Protein 1I24 (pdb70)

Nearest PDB structures (foldseek):
  1i24-assembly1_A  TM=1.003E+00  e=7.626E-86  Arabidopsis thaliana
  1i2b-assembly1_A  TM=1.002E+00  e=7.965E-85  Arabidopsis thaliana
  1qrr-assembly1_A-2  TM=1.002E+00  e=1.783E-83  Arabidopsis thaliana
  1sb8-assembly1_A  TM=8.019E-01  e=9.483E-19  Pseudomonas aeruginosa
  8du1-assembly2_B  TM=7.495E-01  e=3.710E-19  Elizabethkingia anophelis NUHP1

Structure (mmCIF, N/CA/C/O backbone):
data_1I24
#
_entry.id   1I24
#
_cell.length_a   160.243
_cell.length_b   160.243
_cell.length_c   99.273
_cell.angle_alpha   90.00
_cell.angle_beta   90.00
_cell.angle_gamma   90.00
#
_symmetry.space_group_name_H-M   'I 41 2 2'
#
loop_
_entity.id
_entity.type
_entity.pdbx_description
1 polymer 'SULFOLIPID BIOSYNTHESIS PROTEIN SQD1'
2 non-polymer 'SULFATE ION'
3 non-polymer NICOTINAMIDE-ADENINE-DINUCLEOTIDE
4 non-polymer "URIDINE-5'-DIPHOSPHATE-GLUCOSE"
5 water water
#
loop_
_atom_site.group_PDB
_atom_site.id
_atom_site.type_symbol
_atom_site.label_atom_id
_atom_site.label_alt_id
_atom_site.label_comp_id
_atom_site.label_asym_id
_atom_site.label_entity_id
_atom_site.label_seq_id
_atom_site.pdbx_PDB_ins_code
_atom_site.Cartn_x
_atom_site.Cartn_y
_atom_site.Cartn_z
_atom_site.occupancy
_atom_site.B_iso_or_equiv
_atom_site.auth_seq_id
_atom_site.auth_comp_id
_atom_site.auth_asym_id
_atom_site.auth_atom_id
_atom_site.pdbx_PDB_model_num
ATOM 1 C CA . GLY A 1 11 ? 45.332 73.822 33.689 1.00 22.59 1 GLY A CA 1
ATOM 2 C C . GLY A 1 11 ? 46.815 73.498 33.627 1.00 20.45 1 GLY A C 1
ATOM 3 O O . GLY A 1 11 ? 47.370 72.954 34.588 1.00 22.58 1 GLY A O 1
ATOM 4 N N . SER A 1 12 ? 47.444 73.813 32.498 1.00 18.76 2 SER A N 1
ATOM 5 C CA . SER A 1 12 ? 48.886 73.590 32.314 1.00 15.38 2 SER A CA 1
ATOM 6 C C . SER A 1 12 ? 49.613 74.378 33.421 1.00 12.99 2 SER A C 1
ATOM 7 O O . SER A 1 12 ? 49.259 75.518 33.710 1.00 12.68 2 SER A O 1
ATOM 10 N N . ARG A 1 13 ? 50.652 73.784 33.994 1.00 11.08 3 ARG A N 1
ATOM 11 C CA . ARG A 1 13 ? 51.348 74.390 35.138 1.00 9.70 3 ARG A CA 1
ATOM 12 C C . ARG A 1 13 ? 52.658 75.033 34.723 1.00 9.17 3 ARG A C 1
ATOM 13 O O . ARG A 1 13 ? 53.516 74.385 34.128 1.00 10.18 3 ARG A O 1
ATOM 21 N N . VAL A 1 14 ? 52.813 76.302 35.070 1.00 8.40 4 VAL A N 1
ATOM 22 C CA . VAL A 1 14 ? 54.008 77.060 34.704 1.00 8.42 4 VAL A CA 1
ATOM 23 C C . VAL A 1 14 ? 54.681 77.688 35.915 1.00 8.67 4 VAL A C 1
ATOM 24 O O . VAL A 1 14 ? 54.056 78.412 36.709 1.00 8.66 4 VAL A O 1
ATOM 28 N N . MET A 1 15 ? 55.974 77.389 36.048 1.00 7.25 5 MET A N 1
ATOM 29 C CA . MET A 1 15 ? 56.816 78.003 37.100 1.00 7.62 5 MET A CA 1
ATOM 30 C C . MET A 1 15 ? 57.546 79.190 36.467 1.00 7.58 5 MET A C 1
ATOM 31 O O . MET A 1 15 ? 58.278 79.008 35.503 1.00 8.44 5 MET A O 1
ATOM 36 N N . VAL A 1 16 ? 57.294 80.394 36.983 1.00 6.79 6 VAL A N 1
ATOM 37 C CA . VAL A 1 16 ? 57.931 81.605 36.480 1.00 6.92 6 VAL A CA 1
ATOM 38 C C . VAL A 1 16 ? 59.049 82.016 37.443 1.00 5.94 6 VAL A C 1
ATOM 39 O O . VAL A 1 16 ? 58.829 82.616 38.508 1.00 6.74 6 VAL A O 1
ATOM 43 N N . ILE A 1 17 ? 60.278 81.634 37.083 1.00 6.03 7 ILE A N 1
ATOM 44 C CA . ILE A 1 17 ? 61.443 82.020 37.915 1.00 6.15 7 ILE A CA 1
ATOM 45 C C . ILE A 1 17 ? 61.745 83.483 37.560 1.00 5.97 7 ILE A C 1
ATOM 46 O O . ILE A 1 17 ? 61.801 83.829 36.385 1.00 6.46 7 ILE A O 1
ATOM 51 N N . GLY A 1 18 ? 61.931 84.318 38.588 1.00 6.23 8 GLY A N 1
ATOM 52 C CA . GLY A 1 18 ? 62.139 85.742 38.375 1.00 6.39 8 GLY A CA 1
ATOM 53 C C . GLY A 1 18 ? 60.820 86.517 38.192 1.00 6.49 8 GLY A C 1
ATOM 54 O O . GLY A 1 18 ? 60.819 87.643 37.700 1.00 6.72 8 GLY A O 1
ATOM 55 N N . GLY A 1 19 ? 59.702 85.896 38.623 1.00 6.74 9 GLY A N 1
ATOM 56 C CA . GLY A 1 19 ? 58.364 86.485 38.473 1.00 7.77 9 GLY A CA 1
ATOM 57 C C . GLY A 1 19 ? 58.065 87.761 39.220 1.00 7.22 9 GLY A C 1
ATOM 58 O O . GLY A 1 19 ? 56.953 88.289 39.033 1.00 8.29 9 GLY A O 1
ATOM 59 N N . ASP A 1 20 ? 58.945 88.279 40.075 1.00 7.01 10 ASP A N 1
ATOM 60 C CA . ASP A 1 20 ? 58.701 89.582 40.691 1.00 7.65 10 ASP A CA 1
ATOM 61 C C . ASP A 1 20 ? 59.322 90.701 39.838 1.00 7.90 10 ASP A C 1
ATOM 62 O O . ASP A 1 20 ? 59.083 91.898 40.089 1.00 8.09 10 ASP A O 1
ATOM 67 N N . GLY A 1 21 ? 60.093 90.335 38.809 1.00 6.90 11 GLY A N 1
ATOM 68 C CA . GLY A 1 21 ? 60.778 91.322 37.987 1.00 7.75 11 GLY A CA 1
ATOM 69 C C . GLY A 1 21 ? 59.952 91.973 36.890 1.00 7.17 11 GLY A C 1
ATOM 70 O O . GLY A 1 21 ? 58.724 91.708 36.764 1.00 7.03 11 GLY A O 1
ATOM 71 N N . TYR A 1 22 ? 60.573 92.830 36.103 1.00 6.67 12 TYR A N 1
ATOM 72 C CA . TYR A 1 22 ? 59.883 93.588 35.048 1.00 8.10 12 TYR A CA 1
ATOM 73 C C . TYR A 1 22 ? 59.199 92.684 34.027 1.00 7.60 12 TYR A C 1
ATOM 74 O O . TYR A 1 22 ? 57.967 92.771 33.827 1.00 8.10 12 TYR A O 1
ATOM 83 N N . CYS A 1 23 ? 59.938 91.826 33.345 1.00 7.14 13 CYS A N 1
ATOM 84 C CA . CYS A 1 23 ? 59.297 90.937 32.380 1.00 9.09 13 CYS A CA 1
ATOM 85 C C . CYS A 1 23 ? 58.514 89.810 33.059 1.00 8.15 13 CYS A C 1
ATOM 86 O O . CYS A 1 23 ? 57.414 89.419 32.588 1.00 8.09 13 CYS A O 1
ATOM 89 N N . GLY A 1 24 ? 59.017 89.302 34.178 1.00 7.20 14 GLY A N 1
ATOM 90 C CA . GLY A 1 24 ? 58.415 88.172 34.838 1.00 7.23 14 GLY A CA 1
ATOM 91 C C . GLY A 1 24 ? 57.073 88.435 35.483 1.00 7.33 14 GLY A C 1
ATOM 92 O O . GLY A 1 24 ? 56.193 87.558 35.425 1.00 7.25 14 GLY A O 1
ATOM 93 N N . TRP A 1 25 ? 56.921 89.597 36.112 1.00 7.28 15 TRP A N 1
ATOM 94 C CA . TRP A 1 25 ? 55.641 89.903 36.754 1.00 7.76 15 TRP A CA 1
ATOM 95 C C . TRP A 1 25 ? 54.546 90.064 35.683 1.00 7.96 15 TRP A C 1
ATOM 96 O O . TRP A 1 25 ? 53.444 89.504 35.805 1.00 7.58 15 TRP A O 1
ATOM 107 N N . ALA A 1 26 ? 54.827 90.790 34.626 1.00 7.15 16 ALA A N 1
ATOM 108 C CA . ALA A 1 26 ? 53.846 90.951 33.545 1.00 8.02 16 ALA A CA 1
ATOM 109 C C . ALA A 1 26 ? 53.502 89.574 32.969 1.00 8.15 16 ALA A C 1
ATOM 110 O O . ALA A 1 26 ? 52.316 89.267 32.685 1.00 8.23 16 ALA A O 1
ATOM 112 N N . THR A 1 27 ? 54.511 88.720 32.781 1.00 7.81 17 THR A N 1
ATOM 113 C CA . THR A 1 27 ? 54.276 87.400 32.224 1.00 8.15 17 THR A CA 1
ATOM 114 C C . THR A 1 27 ? 53.471 86.520 33.162 1.00 7.63 17 THR A C 1
ATOM 115 O O . THR A 1 27 ? 52.545 85.799 32.712 1.00 8.09 17 THR A O 1
ATOM 119 N N . ALA A 1 28 ? 53.757 86.538 34.455 1.00 6.96 18 ALA A N 1
ATOM 120 C CA . ALA A 1 28 ? 53.033 85.699 35.401 1.00 7.96 18 ALA A CA 1
ATOM 121 C C . ALA A 1 28 ? 51.540 86.050 35.389 1.00 7.51 18 ALA A C 1
ATOM 122 O O . ALA A 1 28 ? 50.691 85.154 35.370 1.00 8.22 18 ALA A O 1
ATOM 124 N N . LEU A 1 29 ? 51.227 87.341 35.420 1.00 7.35 19 LEU A N 1
ATOM 125 C CA . LEU A 1 29 ? 49.811 87.723 35.420 1.00 7.81 19 LEU A CA 1
ATOM 126 C C . LEU A 1 29 ? 49.151 87.326 34.116 1.00 8.30 19 LEU A C 1
ATOM 127 O O . LEU A 1 29 ? 47.982 86.871 34.120 1.00 9.41 19 LEU A O 1
ATOM 132 N N . HIS A 1 30 ? 49.824 87.511 32.995 1.00 8.02 20 HIS A N 1
ATOM 133 C CA . HIS A 1 30 ? 49.233 87.160 31.712 1.00 8.86 20 HIS A CA 1
ATOM 134 C C . HIS A 1 30 ? 48.937 85.666 31.627 1.00 9.57 20 HIS A C 1
ATOM 135 O O . HIS A 1 30 ? 47.852 85.238 31.167 1.00 9.03 20 HIS A O 1
ATOM 142 N N . LEU A 1 31 ? 49.887 84.831 32.041 1.00 8.59 21 LEU A N 1
ATOM 143 C CA . LEU A 1 31 ? 49.665 83.400 32.005 1.00 7.95 21 LEU A CA 1
ATOM 144 C C . LEU A 1 31 ? 48.535 83.009 32.945 1.00 8.16 21 LEU A C 1
ATOM 145 O O . LEU A 1 31 ? 47.722 82.117 32.598 1.00 8.75 21 LEU A O 1
ATOM 150 N N . SER A 1 32 ? 48.465 83.611 34.126 1.00 7.62 22 SER A N 1
ATOM 151 C CA . SER A 1 32 ? 47.377 83.286 35.039 1.00 9.13 22 SER A CA 1
ATOM 152 C C . SER A 1 32 ? 46.028 83.672 34.403 1.00 9.19 22 SER A C 1
ATOM 153 O O . SER A 1 32 ? 45.062 82.892 34.449 1.00 9.81 22 SER A O 1
ATOM 156 N N . LYS A 1 33 ? 45.963 84.839 33.793 1.00 8.57 23 LYS A N 1
ATOM 157 C CA . LYS A 1 33 ? 44.731 85.266 33.129 1.00 9.71 23 LYS A CA 1
ATOM 158 C C . LYS A 1 33 ? 44.368 84.258 32.035 1.00 10.76 23 LYS A C 1
ATOM 159 O O . LYS A 1 33 ? 43.165 83.945 31.846 1.00 10.79 23 LYS A O 1
ATOM 165 N N . LYS A 1 34 ? 45.367 83.728 31.321 1.00 10.20 24 LYS A N 1
ATOM 166 C CA . LYS A 1 34 ? 45.141 82.752 30.254 1.00 11.10 24 LYS A CA 1
ATOM 167 C C . LYS A 1 34 ? 44.882 81.329 30.747 1.00 10.71 24 LYS A C 1
ATOM 168 O O . LYS A 1 34 ? 44.898 80.372 29.959 1.00 12.31 24 LYS A O 1
ATOM 174 N N . ASN A 1 35 ? 44.644 81.193 32.040 1.00 10.27 25 ASN A N 1
ATOM 175 C CA . ASN A 1 35 ? 44.258 79.939 32.662 1.00 9.97 25 ASN A CA 1
ATOM 176 C C . ASN A 1 35 ? 45.286 78.862 32.891 1.00 9.67 25 ASN A C 1
ATOM 177 O O . ASN A 1 35 ? 44.983 77.691 33.030 1.00 11.01 25 ASN A O 1
ATOM 182 N N . TYR A 1 36 ? 46.548 79.273 32.924 1.00 9.65 26 TYR A N 1
ATOM 183 C CA . TYR A 1 36 ? 47.625 78.369 33.325 1.00 9.07 26 TYR A CA 1
ATOM 184 C C . TYR A 1 36 ? 47.642 78.467 34.852 1.00 9.36 26 TYR A C 1
ATOM 185 O O . TYR A 1 36 ? 47.269 79.513 35.409 1.00 10.45 26 TYR A O 1
ATOM 194 N N . GLU A 1 37 ? 48.061 77.404 35.521 1.00 9.16 27 GLU A N 1
ATOM 195 C CA . GLU A 1 37 ? 48.287 77.421 36.970 1.00 9.26 27 GLU A CA 1
ATOM 196 C C . GLU A 1 37 ? 49.740 77.956 37.074 1.00 8.57 27 GLU A C 1
ATOM 197 O O . GLU A 1 37 ? 50.655 77.390 36.455 1.00 9.57 27 GLU A O 1
ATOM 203 N N . VAL A 1 38 ? 49.951 79.013 37.845 1.00 8.43 28 VAL A N 1
ATOM 204 C CA . VAL A 1 38 ? 51.255 79.670 37.895 1.00 7.86 28 VAL A CA 1
ATOM 205 C C . VAL A 1 38 ? 51.833 79.773 39.284 1.00 8.00 28 VAL A C 1
ATOM 206 O O . VAL A 1 38 ? 51.122 79.962 40.282 1.00 8.72 28 VAL A O 1
ATOM 210 N N . CYS A 1 39 ? 53.161 79.624 39.342 1.00 7.35 29 CYS A N 1
ATOM 211 C CA . CYS A 1 39 ? 53.861 79.964 40.581 1.00 8.72 29 CYS A CA 1
ATOM 212 C C . CYS A 1 39 ? 55.007 80.907 40.183 1.00 7.99 29 CYS A C 1
ATOM 213 O O . CYS A 1 39 ? 55.397 81.009 39.017 1.00 8.63 29 CYS A O 1
ATOM 216 N N . ILE A 1 40 ? 55.448 81.661 41.183 1.00 7.31 30 ILE A N 1
ATOM 217 C CA . ILE A 1 40 ? 56.582 82.561 41.054 1.00 6.96 30 ILE A CA 1
ATOM 218 C C . ILE A 1 40 ? 57.652 82.054 42.019 1.00 6.57 30 ILE A C 1
ATOM 219 O O . ILE A 1 40 ? 57.383 81.772 43.179 1.00 6.60 30 ILE A O 1
ATOM 224 N N . VAL A 1 41 ? 58.879 81.959 41.485 1.00 5.81 31 VAL A N 1
ATOM 225 C CA . VAL A 1 41 ? 60.081 81.589 42.263 1.00 6.32 31 VAL A CA 1
ATOM 226 C C . VAL A 1 41 ? 61.023 82.797 42.144 1.00 5.94 31 VAL A C 1
ATOM 227 O O . VAL A 1 41 ? 61.448 83.126 41.043 1.00 7.07 31 VAL A O 1
ATOM 231 N N . ASP A 1 42 ? 61.352 83.431 43.272 1.00 5.63 32 ASP A N 1
ATOM 232 C CA . ASP A 1 42 ? 62.171 84.659 43.190 1.00 5.67 32 ASP A CA 1
ATOM 233 C C . ASP A 1 42 ? 62.744 84.906 44.576 1.00 5.42 32 ASP A C 1
ATOM 234 O O . ASP A 1 42 ? 62.079 84.682 45.584 1.00 6.94 32 ASP A O 1
ATOM 239 N N . ASN A 1 43 ? 64.017 85.354 44.646 1.00 5.50 33 ASN A N 1
ATOM 240 C CA . ASN A 1 43 ? 64.607 85.695 45.946 1.00 5.53 33 ASN A CA 1
ATOM 241 C C . ASN A 1 43 ? 64.493 87.192 46.248 1.00 5.90 33 ASN A C 1
ATOM 242 O O . ASN A 1 43 ? 64.896 87.609 47.328 1.00 5.88 33 ASN A O 1
ATOM 247 N N . LEU A 1 44 ? 63.909 87.962 45.321 1.00 5.21 34 LEU A N 1
ATOM 248 C CA . LEU A 1 44 ? 63.705 89.406 45.469 1.00 5.53 34 LEU A CA 1
ATOM 249 C C . LEU A 1 44 ? 65.014 90.183 45.571 1.00 6.21 34 LEU A C 1
ATOM 250 O O . LEU A 1 44 ? 65.023 91.346 46.010 1.00 6.08 34 LEU A O 1
ATOM 255 N N . VAL A 1 45 ? 66.126 89.606 45.111 1.00 5.94 35 VAL A N 1
ATOM 256 C CA . VAL A 1 45 ? 67.411 90.296 45.213 1.00 6.52 35 VAL A CA 1
ATOM 257 C C . VAL A 1 45 ? 67.417 91.551 44.367 1.00 6.31 35 VAL A C 1
ATOM 258 O O . VAL A 1 45 ? 68.148 92.512 44.686 1.00 6.89 35 VAL A O 1
ATOM 262 N N . ARG A 1 46 ? 66.650 91.595 43.283 1.00 6.69 36 ARG A N 1
ATOM 263 C CA . ARG A 1 46 ? 66.595 92.806 42.473 1.00 8.01 36 ARG A CA 1
ATOM 264 C C . ARG A 1 46 ? 66.166 94.011 43.330 1.00 8.06 36 ARG A C 1
ATOM 265 O O . ARG A 1 46 ? 66.666 95.135 43.127 1.00 8.34 36 ARG A O 1
ATOM 278 N N . ARG A 1 47 ? 65.268 93.800 44.285 1.00 7.44 37 ARG A N 1
ATOM 279 C CA . ARG A 1 47 ? 64.847 94.895 45.167 1.00 9.53 37 ARG A CA 1
ATOM 280 C C . ARG A 1 47 ? 65.998 95.311 46.089 1.00 8.82 37 ARG A C 1
ATOM 281 O O . ARG A 1 47 ? 66.148 96.505 46.410 1.00 9.16 37 ARG A O 1
ATOM 289 N N . LEU A 1 48 ? 66.799 94.353 46.528 1.00 7.75 38 LEU A N 1
ATOM 290 C CA . LEU A 1 48 ? 67.959 94.675 47.351 1.00 8.32 38 LEU A CA 1
ATOM 291 C C . LEU A 1 48 ? 68.961 95.518 46.548 1.00 8.11 38 LEU A C 1
ATOM 292 O O . LEU A 1 48 ? 69.531 96.492 47.095 1.00 7.62 38 LEU A O 1
ATOM 297 N N . PHE A 1 49 ? 69.181 95.211 45.269 1.00 7.69 39 PHE A N 1
ATOM 298 C CA . PHE A 1 49 ? 70.140 96.005 44.490 1.00 8.61 39 PHE A CA 1
ATOM 299 C C . PHE A 1 49 ? 69.667 97.457 44.405 1.00 9.46 39 PHE A C 1
ATOM 300 O O . PHE A 1 49 ? 70.503 98.375 44.413 1.00 8.83 39 PHE A O 1
ATOM 315 N N . ASP A 1 50 ? 68.361 97.687 44.296 1.00 9.31 40 ASP A N 1
ATOM 316 C CA . ASP A 1 50 ? 67.877 99.069 44.276 1.00 10.11 40 ASP A CA 1
ATOM 317 C C . ASP A 1 50 ? 68.276 99.759 45.568 1.00 9.80 40 ASP A C 1
ATOM 318 O O . ASP A 1 50 ? 68.740 100.916 45.561 1.00 9.91 40 ASP A O 1
ATOM 323 N N . HIS A 1 51 ? 68.064 99.114 46.702 1.00 8.03 41 HIS A N 1
ATOM 324 C CA . HIS A 1 51 ? 68.441 99.727 47.960 1.00 8.31 41 HIS A CA 1
ATOM 325 C C . HIS A 1 51 ? 69.948 99.958 48.011 1.00 8.33 41 HIS A C 1
ATOM 326 O O . HIS A 1 51 ? 70.416 101.046 48.387 1.00 9.58 41 HIS A O 1
ATOM 333 N N . GLN A 1 52 ? 70.745 98.969 47.621 1.00 7.15 42 GLN A N 1
ATOM 334 C CA . GLN A 1 52 ? 72.196 99.099 47.708 1.00 7.07 42 GLN A CA 1
ATOM 335 C C . GLN A 1 52 ? 72.777 100.182 46.826 1.00 8.30 42 GLN A C 1
ATOM 336 O O . GLN A 1 52 ? 73.732 100.870 47.239 1.00 8.44 42 GLN A O 1
ATOM 342 N N . LEU A 1 53 ? 72.235 100.343 45.626 1.00 7.50 43 LEU A N 1
ATOM 343 C CA . LEU A 1 53 ? 72.745 101.333 44.689 1.00 9.79 43 LEU A CA 1
ATOM 344 C C . LEU A 1 53 ? 72.066 102.692 44.748 1.00 10.21 43 LEU A C 1
ATOM 345 O O . LEU A 1 53 ? 72.500 103.604 44.051 1.00 11.76 43 LEU A O 1
ATOM 350 N N . GLY A 1 54 ? 71.030 102.828 45.562 1.00 9.26 44 GLY A N 1
ATOM 351 C CA . GLY A 1 54 ? 70.330 104.107 45.663 1.00 10.59 44 GLY A CA 1
ATOM 352 C C . GLY A 1 54 ? 69.421 104.379 44.477 1.00 10.98 44 GLY A C 1
ATOM 353 O O . GLY A 1 54 ? 69.220 105.553 44.102 1.00 12.24 44 GLY A O 1
ATOM 354 N N . LEU A 1 55 ? 68.822 103.331 43.917 1.00 10.35 45 LEU A N 1
ATOM 355 C CA . LEU A 1 55 ? 67.934 103.432 42.757 1.00 11.70 45 LEU A CA 1
ATOM 356 C C . LEU A 1 55 ? 66.493 103.209 43.159 1.00 11.76 45 LEU A C 1
ATOM 357 O O . LEU A 1 55 ? 66.189 102.622 44.215 1.00 12.88 45 LEU A O 1
ATOM 362 N N . GLU A 1 56 ? 65.586 103.659 42.294 1.00 12.80 46 GLU A N 1
ATOM 363 C CA . GLU A 1 56 ? 64.169 103.505 42.536 1.00 14.85 46 GLU A CA 1
ATOM 364 C C . GLU A 1 56 ? 63.408 103.531 41.209 1.00 13.53 46 GLU A C 1
ATOM 365 O O . GLU A 1 56 ? 63.779 104.272 40.290 1.00 14.94 46 GLU A O 1
ATOM 368 N N . SER A 1 57 ? 62.354 102.715 41.138 1.00 14.27 47 SER A N 1
ATOM 369 C CA . SER A 1 57 ? 61.459 102.627 39.982 1.00 14.25 47 SER A CA 1
ATOM 370 C C . SER A 1 57 ? 60.733 103.974 39.838 1.00 14.13 47 SER A C 1
ATOM 371 O O . SER A 1 57 ? 60.550 104.689 40.833 1.00 15.08 47 SER A O 1
ATOM 374 N N A LEU A 1 58 ? 60.359 104.336 38.616 1.00 13.06 48 LEU A N 1
ATOM 375 C CA A LEU A 1 58 ? 59.595 105.557 38.322 0.65 14.31 48 LEU A CA 1
ATOM 376 C CA B LEU A 1 58 ? 59.652 105.603 38.439 0.35 13.48 48 LEU A CA 1
ATOM 377 C C A LEU A 1 58 ? 58.225 105.357 38.958 0.65 15.36 48 LEU A C 1
ATOM 378 C C B LEU A 1 58 ? 58.459 105.755 39.389 0.35 13.40 48 LEU A C 1
ATOM 379 O O A LEU A 1 58 ? 57.669 106.250 39.599 0.65 16.60 48 LEU A O 1
ATOM 380 O O B LEU A 1 58 ? 58.246 106.828 39.965 0.35 13.50 48 LEU A O 1
ATOM 389 N N A THR A 1 59 ? 57.697 104.157 38.762 0.65 15.32 49 THR A N 1
ATOM 390 N N B THR A 1 59 ? 57.697 104.674 39.547 0.35 13.18 49 THR A N 1
ATOM 391 C CA A THR A 1 59 ? 56.400 103.771 39.277 0.65 16.23 49 THR A CA 1
ATOM 392 C CA B THR A 1 59 ? 56.512 104.658 40.408 0.35 13.90 49 THR A CA 1
ATOM 393 C C A THR A 1 59 ? 56.521 103.177 40.660 0.65 16.84 49 THR A C 1
ATOM 394 C C B THR A 1 59 ? 56.658 103.674 41.568 0.35 14.20 49 THR A C 1
ATOM 395 O O A THR A 1 59 ? 57.428 102.395 40.931 0.65 16.45 49 THR A O 1
ATOM 396 O O B THR A 1 59 ? 57.547 102.813 41.566 0.35 14.26 49 THR A O 1
ATOM 403 N N A PRO A 1 60 ? 55.612 103.549 41.567 0.65 17.23 50 PRO A N 1
ATOM 404 N N B PRO A 1 60 ? 55.764 103.781 42.569 0.35 14.88 50 PRO A N 1
ATOM 405 C CA A PRO A 1 60 ? 55.715 102.962 42.905 0.65 17.20 50 PRO A CA 1
ATOM 406 C CA B PRO A 1 60 ? 55.761 102.913 43.751 0.35 15.35 50 PRO A CA 1
ATOM 407 C C A PRO A 1 60 ? 55.192 101.537 42.727 0.65 15.78 50 PRO A C 1
ATOM 408 C C B PRO A 1 60 ? 55.060 101.571 43.539 0.35 15.96 50 PRO A C 1
ATOM 409 O O A PRO A 1 60 ? 54.208 101.359 42.030 0.65 16.25 50 PRO A O 1
ATOM 410 O O B PRO A 1 60 ? 53.834 101.491 43.578 0.35 16.75 50 PRO A O 1
ATOM 417 N N . ILE A 1 61 ? 55.839 100.526 43.310 1.00 15.42 51 ILE A N 1
ATOM 418 C CA . ILE A 1 61 ? 55.306 99.166 43.142 1.00 13.89 51 ILE A CA 1
ATOM 419 C C . ILE A 1 61 ? 55.004 98.564 44.507 1.00 12.81 51 ILE A C 1
ATOM 420 O O . ILE A 1 61 ? 55.574 98.981 45.519 1.00 14.12 51 ILE A O 1
ATOM 425 N N . ALA A 1 62 ? 54.091 97.601 44.552 1.00 11.16 52 ALA A N 1
ATOM 426 C CA . ALA A 1 62 ? 53.717 96.924 45.789 1.00 10.02 52 ALA A CA 1
ATOM 427 C C . ALA A 1 62 ? 54.658 95.743 46.062 1.00 9.66 52 ALA A C 1
ATOM 428 O O . ALA A 1 62 ? 55.394 95.328 45.164 1.00 9.53 52 ALA A O 1
ATOM 430 N N . SER A 1 63 ? 54.604 95.218 47.281 1.00 8.93 53 SER A N 1
ATOM 431 C CA . SER A 1 63 ? 55.417 94.050 47.639 1.00 9.29 53 SER A CA 1
ATOM 432 C C . SER A 1 63 ? 54.924 92.849 46.837 1.00 8.90 53 SER A C 1
ATOM 433 O O . SER A 1 63 ? 53.766 92.832 46.368 1.00 8.74 53 SER A O 1
ATOM 436 N N . ILE A 1 64 ? 55.738 91.811 46.691 1.00 8.45 54 ILE A N 1
ATOM 437 C CA . ILE A 1 64 ? 55.280 90.660 45.927 1.00 8.93 54 ILE A CA 1
ATOM 438 C C . ILE A 1 64 ? 54.079 90.028 46.618 1.00 7.58 54 ILE A C 1
ATOM 439 O O . ILE A 1 64 ? 53.149 89.534 45.938 1.00 8.45 54 ILE A O 1
ATOM 444 N N . HIS A 1 65 ? 54.053 90.044 47.941 1.00 8.03 55 HIS A N 1
ATOM 445 C CA . HIS A 1 65 ? 52.901 89.462 48.638 1.00 8.47 55 HIS A CA 1
ATOM 446 C C . HIS A 1 65 ? 51.621 90.266 48.381 1.00 8.55 55 HIS A C 1
ATOM 447 O O . HIS A 1 65 ? 50.543 89.666 48.150 1.00 9.04 55 HIS A O 1
ATOM 454 N N . ASP A 1 66 ? 51.708 91.587 48.416 1.00 8.23 56 ASP A N 1
ATOM 455 C CA . ASP A 1 66 ? 50.525 92.410 48.159 1.00 8.83 56 ASP A CA 1
ATOM 456 C C . ASP A 1 66 ? 50.097 92.314 46.699 1.00 9.22 56 ASP A C 1
ATOM 457 O O . ASP A 1 66 ? 48.890 92.369 46.414 1.00 9.33 56 ASP A O 1
ATOM 462 N N . ARG A 1 67 ? 51.043 92.205 45.771 1.00 8.06 57 ARG A N 1
ATOM 463 C CA . ARG A 1 67 ? 50.756 92.028 44.349 1.00 8.31 57 ARG A CA 1
ATOM 464 C C . ARG A 1 67 ? 49.919 90.758 44.153 1.00 9.13 57 ARG A C 1
ATOM 465 O O . ARG A 1 67 ? 48.860 90.773 43.481 1.00 8.53 57 ARG A O 1
ATOM 473 N N . ILE A 1 68 ? 50.366 89.645 44.720 1.00 8.04 58 ILE A N 1
ATOM 474 C CA . ILE A 1 68 ? 49.676 88.375 44.568 1.00 7.70 58 ILE A CA 1
ATOM 475 C C . ILE A 1 68 ? 48.321 88.394 45.255 1.00 8.69 58 ILE A C 1
ATOM 476 O O . ILE A 1 68 ? 47.324 87.846 44.710 1.00 8.44 58 ILE A O 1
ATOM 481 N N . SER A 1 69 ? 48.259 88.993 46.436 1.00 8.29 59 SER A N 1
ATOM 482 C CA . SER A 1 69 ? 46.981 89.087 47.138 1.00 9.68 59 SER A CA 1
ATOM 483 C C . SER A 1 69 ? 45.987 89.937 46.338 1.00 10.28 59 SER A C 1
ATOM 484 O O . SER A 1 69 ? 44.771 89.614 46.313 1.00 9.96 59 SER A O 1
ATOM 488 N N . ARG A 1 70 ? 46.437 90.998 45.692 1.00 8.44 60 ARG A N 1
ATOM 489 C CA . ARG A 1 70 ? 45.518 91.833 44.914 1.00 9.72 60 ARG A CA 1
ATOM 490 C C . ARG A 1 70 ? 45.001 91.069 43.707 1.00 9.40 60 ARG A C 1
ATOM 491 O O . ARG A 1 70 ? 43.799 91.166 43.376 1.00 9.88 60 ARG A O 1
ATOM 499 N N . TRP A 1 71 ? 45.850 90.309 43.027 1.00 8.87 61 TRP A N 1
ATOM 500 C CA . TRP A 1 71 ? 45.397 89.524 41.878 1.00 9.19 61 TRP A CA 1
ATOM 501 C C . TRP A 1 71 ? 44.325 88.548 42.337 1.00 9.20 61 TRP A C 1
ATOM 502 O O . TRP A 1 71 ? 43.306 88.350 41.625 1.00 9.51 61 TRP A O 1
ATOM 513 N N . LYS A 1 72 ? 44.513 87.928 43.489 1.00 9.30 62 LYS A N 1
ATOM 514 C CA . LYS A 1 72 ? 43.529 86.994 44.035 1.00 10.45 62 LYS A CA 1
ATOM 515 C C . LYS A 1 72 ? 42.221 87.708 44.394 1.00 10.87 62 LYS A C 1
ATOM 516 O O . LYS A 1 72 ? 41.114 87.175 44.126 1.00 11.38 62 LYS A O 1
ATOM 524 N N . ALA A 1 73 ? 42.309 88.902 44.965 1.00 10.56 63 ALA A N 1
ATOM 525 C CA . ALA A 1 73 ? 41.105 89.651 45.346 1.00 11.56 63 ALA A CA 1
ATOM 526 C C . ALA A 1 73 ? 40.314 90.041 44.104 1.00 11.31 63 ALA A C 1
ATOM 527 O O . ALA A 1 73 ? 39.061 90.021 44.128 1.00 13.11 63 ALA A O 1
ATOM 529 N N . LEU A 1 74 ? 40.977 90.397 43.017 1.00 11.17 64 LEU A N 1
ATOM 530 C CA . LEU A 1 74 ? 40.297 90.797 41.788 1.00 12.07 64 LEU A CA 1
ATOM 531 C C . LEU A 1 74 ? 39.729 89.644 40.974 1.00 11.32 64 LEU A C 1
ATOM 532 O O . LEU A 1 74 ? 38.551 89.680 40.539 1.00 12.28 64 LEU A O 1
ATOM 537 N N . THR A 1 75 ? 40.519 88.600 40.778 1.00 10.61 65 THR A N 1
ATOM 538 C CA . THR A 1 75 ? 40.161 87.503 39.908 1.00 10.95 65 THR A CA 1
ATOM 539 C C . THR A 1 75 ? 39.824 86.186 40.542 1.00 10.27 65 THR A C 1
ATOM 540 O O . THR A 1 75 ? 39.269 85.326 39.873 1.00 10.82 65 THR A O 1
ATOM 544 N N . GLY A 1 76 ? 40.174 86.019 41.813 1.00 9.42 66 GLY A N 1
ATOM 545 C CA . GLY A 1 76 ? 39.990 84.762 42.498 1.00 9.55 66 GLY A CA 1
ATOM 546 C C . GLY A 1 76 ? 41.121 83.758 42.242 1.00 9.52 66 GLY A C 1
ATOM 547 O O . GLY A 1 76 ? 41.123 82.699 42.807 1.00 10.20 66 GLY A O 1
ATOM 548 N N . LYS A 1 77 ? 42.0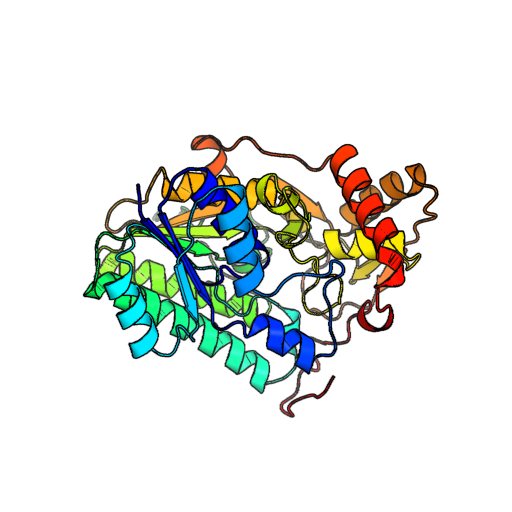57 84.094 41.346 1.00 9.52 67 LYS A N 1
ATOM 549 C CA . LYS A 1 77 ? 43.162 83.178 41.025 1.00 9.52 67 LYS A CA 1
ATOM 550 C C . LYS A 1 77 ? 44.346 83.345 41.978 1.00 9.37 67 LYS A C 1
ATOM 551 O O . LYS A 1 77 ? 44.727 84.463 42.301 1.00 10.16 67 LYS A O 1
ATOM 557 N N . SER A 1 78 ? 44.884 82.211 42.398 1.00 9.50 68 SER A N 1
ATOM 558 C CA . SER A 1 78 ? 46.030 82.185 43.312 1.00 10.05 68 SER A CA 1
ATOM 559 C C . SER A 1 78 ? 47.341 81.826 42.614 1.00 9.72 68 SER A C 1
ATOM 560 O O . SER A 1 78 ? 47.474 80.744 42.059 1.00 11.89 68 SER A O 1
ATOM 564 N N . ILE A 1 79 ? 48.288 82.754 42.622 1.00 9.25 69 ILE A N 1
ATOM 565 C CA . ILE A 1 79 ? 49.641 82.489 42.094 1.00 9.21 69 ILE A CA 1
ATOM 566 C C . ILE A 1 79 ? 50.471 82.056 43.313 1.00 8.86 69 ILE A C 1
ATOM 567 O O . ILE A 1 79 ? 50.578 82.787 44.292 1.00 10.33 69 ILE A O 1
ATOM 572 N N . GLU A 1 80 ? 51.009 80.847 43.277 1.00 8.48 70 GLU A N 1
ATOM 573 C CA . GLU A 1 80 ? 51.824 80.341 44.388 1.00 9.05 70 GLU A CA 1
ATOM 574 C C . GLU A 1 80 ? 53.191 81.049 44.393 1.00 7.40 70 GLU A C 1
ATOM 575 O O . GLU A 1 80 ? 53.674 81.441 43.342 1.00 8.74 70 GLU A O 1
ATOM 579 N N . LEU A 1 81 ? 53.743 81.225 45.588 1.00 8.42 71 LEU A N 1
ATOM 580 C CA . LEU A 1 81 ? 55.011 81.938 45.751 1.00 7.96 71 LEU A CA 1
ATOM 581 C C . LEU A 1 81 ? 56.031 81.129 46.522 1.00 8.17 71 LEU A C 1
ATOM 582 O O . LEU A 1 81 ? 55.744 80.611 47.595 1.00 8.66 71 LEU A O 1
ATOM 587 N N . TYR A 1 82 ? 57.221 81.019 45.927 1.00 6.27 72 TYR A N 1
ATOM 588 C CA . TYR A 1 82 ? 58.361 80.347 46.562 1.00 7.12 72 TYR A CA 1
ATOM 589 C C . TYR A 1 82 ? 59.502 81.379 46.580 1.00 6.28 72 TYR A C 1
ATOM 590 O O . TYR A 1 82 ? 59.962 81.776 45.522 1.00 7.12 72 TYR A O 1
ATOM 599 N N . VAL A 1 83 ? 59.905 81.768 47.787 1.00 6.14 73 VAL A N 1
ATOM 600 C CA . VAL A 1 83 ? 60.928 82.811 47.939 1.00 6.85 73 VAL A CA 1
ATOM 601 C C . VAL A 1 83 ? 62.258 82.170 48.321 1.00 7.12 73 VAL A C 1
ATOM 602 O O . VAL A 1 83 ? 62.415 81.647 49.431 1.00 7.84 73 VAL A O 1
ATOM 606 N N . GLY A 1 84 ? 63.196 82.204 47.386 1.00 7.26 74 GLY A N 1
ATOM 607 C CA . GLY A 1 84 ? 64.504 81.615 47.627 1.00 7.50 74 GLY A CA 1
ATOM 608 C C . GLY A 1 84 ? 65.361 81.794 46.408 1.00 6.61 74 GLY A C 1
ATOM 609 O O . GLY A 1 84 ? 64.924 82.219 45.356 1.00 6.72 74 GLY A O 1
ATOM 610 N N . ASP A 1 85 ? 66.638 81.446 46.587 1.00 7.16 75 ASP A N 1
ATOM 611 C CA . ASP A 1 85 ? 67.673 81.583 45.562 1.00 7.68 75 ASP A CA 1
ATOM 612 C C . ASP A 1 85 ? 67.778 80.289 44.785 1.00 6.43 75 ASP A C 1
ATOM 613 O O . ASP A 1 85 ? 68.009 79.230 45.385 1.00 7.47 75 ASP A O 1
ATOM 618 N N . ILE A 1 86 ? 67.635 80.344 43.468 1.00 6.28 76 ILE A N 1
ATOM 619 C CA . ILE A 1 86 ? 67.725 79.097 42.697 1.00 6.72 76 ILE A CA 1
ATOM 620 C C . ILE A 1 86 ? 69.141 78.505 42.676 1.00 7.00 76 ILE A C 1
ATOM 621 O O . ILE A 1 86 ? 69.306 77.349 42.253 1.00 7.32 76 ILE A O 1
ATOM 626 N N . CYS A 1 87 ? 70.152 79.254 43.140 1.00 6.78 77 CYS A N 1
ATOM 627 C CA . CYS A 1 87 ? 71.488 78.663 43.265 1.00 7.78 77 CYS A CA 1
ATOM 628 C C . CYS A 1 87 ? 71.519 77.710 44.480 1.00 8.53 77 CYS A C 1
ATOM 629 O O . CYS A 1 87 ? 72.488 76.961 44.631 1.00 10.11 77 CYS A O 1
ATOM 632 N N . ASP A 1 88 ? 70.514 77.746 45.354 1.00 8.08 78 ASP A N 1
ATOM 633 C CA . ASP A 1 88 ? 70.373 76.840 46.512 1.00 8.68 78 ASP A CA 1
ATOM 634 C C . ASP A 1 88 ? 69.522 75.676 45.967 1.00 8.51 78 ASP A C 1
ATOM 635 O O . ASP A 1 88 ? 68.277 75.761 45.871 1.00 8.11 78 ASP A O 1
ATOM 640 N N . PHE A 1 89 ? 70.181 74.579 45.605 1.00 8.13 79 PHE A N 1
ATOM 641 C CA . PHE A 1 89 ? 69.439 73.485 45.009 1.00 8.32 79 PHE A CA 1
ATOM 642 C C . PHE A 1 89 ? 68.391 72.858 45.906 1.00 7.75 79 PHE A C 1
ATOM 643 O O . PHE A 1 89 ? 67.344 72.425 45.398 1.00 8.84 79 PHE A O 1
ATOM 651 N N . GLU A 1 90 ? 68.613 72.801 47.196 1.00 8.01 80 GLU A N 1
ATOM 652 C CA . GLU A 1 90 ? 67.597 72.218 48.083 1.00 9.56 80 GLU A CA 1
ATOM 653 C C . GLU A 1 90 ? 66.275 73.008 47.942 1.00 8.51 80 GLU A C 1
ATOM 654 O O . GLU A 1 90 ? 65.179 72.430 47.850 1.00 8.92 80 GLU A O 1
ATOM 657 N N . PHE A 1 91 ? 66.374 74.333 47.934 1.00 7.44 81 PHE A N 1
ATOM 658 C CA . PHE A 1 91 ? 65.204 75.189 47.774 1.00 7.34 81 PHE A CA 1
ATOM 659 C C . PHE A 1 91 ? 64.589 74.979 46.395 1.00 7.15 81 PHE A C 1
ATOM 660 O O . PHE A 1 91 ? 63.345 74.842 46.278 1.00 7.49 81 PHE A O 1
ATOM 668 N N . LEU A 1 92 ? 65.384 74.959 45.336 1.00 6.77 82 LEU A N 1
ATOM 669 C CA . LEU A 1 92 ? 64.820 74.803 44.008 1.00 7.53 82 LEU A CA 1
ATOM 670 C C . LEU A 1 92 ? 64.136 73.441 43.857 1.00 7.45 82 LEU A C 1
ATOM 671 O O . LEU A 1 92 ? 63.014 73.348 43.322 1.00 7.58 82 LEU A O 1
ATOM 676 N N . ALA A 1 93 ? 64.768 72.393 44.347 1.00 7.52 83 ALA A N 1
ATOM 677 C CA . ALA A 1 93 ? 64.215 71.052 44.257 1.00 8.37 83 ALA A CA 1
ATOM 678 C C . ALA A 1 93 ? 62.909 70.939 45.024 1.00 8.99 83 ALA A C 1
ATOM 679 O O . ALA A 1 93 ? 61.940 70.333 44.540 1.00 8.90 83 ALA A O 1
ATOM 681 N N . GLU A 1 94 ? 62.863 71.481 46.227 1.00 8.99 84 GLU A N 1
ATOM 682 C CA . GLU A 1 94 ? 61.623 71.420 46.998 1.00 9.74 84 GLU A CA 1
ATOM 683 C C . GLU A 1 94 ? 60.505 72.177 46.265 1.00 9.53 84 GLU A C 1
ATOM 684 O O . GLU A 1 94 ? 59.347 71.726 46.261 1.00 8.94 84 GLU A O 1
ATOM 688 N N . SER A 1 95 ? 60.820 73.318 45.664 1.00 8.65 85 SER A N 1
ATOM 689 C CA . SER A 1 95 ? 59.812 74.096 44.952 1.00 8.84 85 SER A CA 1
ATOM 690 C C . SER A 1 95 ? 59.304 73.335 43.717 1.00 9.43 85 SER A C 1
ATOM 691 O O . SER A 1 95 ? 58.091 73.331 43.417 1.00 8.80 85 SER A O 1
ATOM 694 N N . PHE A 1 96 ? 60.214 72.687 43.002 1.00 9.13 86 PHE A N 1
ATOM 695 C CA . PHE A 1 96 ? 59.842 71.920 41.817 1.00 10.08 86 PHE A CA 1
ATOM 696 C C . PHE A 1 96 ? 58.959 70.749 42.216 1.00 10.57 86 PHE A C 1
ATOM 697 O O . PHE A 1 96 ? 57.941 70.474 41.565 1.00 11.54 86 PHE A O 1
ATOM 712 N N . LYS A 1 97 ? 59.323 70.054 43.283 1.00 10.49 87 LYS A N 1
ATOM 713 C CA . LYS A 1 97 ? 58.536 68.910 43.713 1.00 13.10 87 LYS A CA 1
ATOM 714 C C . LYS A 1 97 ? 57.178 69.329 44.271 1.00 12.94 87 LYS A C 1
ATOM 715 O O . LYS A 1 97 ? 56.190 68.585 44.134 1.00 13.78 87 LYS A O 1
ATOM 721 N N . SER A 1 98 ? 57.098 70.492 44.899 1.00 11.60 88 SER A N 1
ATOM 722 C CA . SER A 1 98 ? 55.839 70.993 45.433 1.00 12.31 88 SER A CA 1
ATOM 723 C C . SER A 1 98 ? 54.902 71.406 44.307 1.00 11.78 88 SER A C 1
ATOM 724 O O . SER A 1 98 ? 53.713 71.042 44.298 1.00 12.98 88 SER A O 1
ATOM 728 N N . PHE A 1 99 ? 55.409 72.148 43.342 1.00 10.53 89 PHE A N 1
ATOM 729 C CA . PHE A 1 99 ? 54.566 72.672 42.280 1.00 10.56 89 PHE A CA 1
ATOM 730 C C . PHE A 1 99 ? 54.331 71.775 41.078 1.00 10.89 89 PHE A C 1
ATOM 731 O O . PHE A 1 99 ? 53.244 71.846 40.466 1.00 11.48 89 PHE A O 1
ATOM 739 N N . GLU A 1 100 ? 55.326 70.986 40.701 1.00 10.05 90 GLU A N 1
ATOM 740 C CA . GLU A 1 100 ? 55.223 70.074 39.550 1.00 10.92 90 GLU A CA 1
ATOM 741 C C . GLU A 1 100 ? 54.914 70.806 38.245 1.00 10.83 90 GLU A C 1
ATOM 742 O O . GLU A 1 100 ? 53.860 70.603 37.621 1.00 11.30 90 GLU A O 1
ATOM 750 N N . PRO A 1 101 ? 55.826 71.667 37.794 1.00 10.51 91 PRO A N 1
ATOM 751 C CA . PRO A 1 101 ? 55.588 72.402 36.560 1.00 10.67 91 PRO A CA 1
ATOM 752 C C . PRO A 1 101 ? 55.675 71.584 35.288 1.00 10.55 91 PRO A C 1
ATOM 753 O O . PRO A 1 101 ? 56.432 70.623 35.207 1.00 12.01 91 PRO A O 1
ATOM 757 N N . ASP A 1 102 ? 54.899 71.991 34.289 1.00 10.28 92 ASP A N 1
ATOM 758 C CA . ASP A 1 102 ? 54.927 71.397 32.950 1.00 10.57 92 ASP A CA 1
ATOM 759 C C . ASP A 1 102 ? 55.847 72.248 32.065 1.00 10.58 92 ASP A C 1
ATOM 760 O O . ASP A 1 102 ? 56.388 71.786 31.044 1.00 10.52 92 ASP A O 1
ATOM 765 N N . SER A 1 103 ? 55.966 73.524 32.437 1.00 10.75 93 SER A N 1
ATOM 766 C CA . SER A 1 103 ? 56.879 74.461 31.769 1.00 9.51 93 SER A CA 1
ATOM 767 C C . SER A 1 103 ? 57.518 75.321 32.839 1.00 8.59 93 SER A C 1
ATOM 768 O O . SER A 1 103 ? 56.908 75.618 33.868 1.00 7.66 93 SER A O 1
ATOM 771 N N . VAL A 1 104 ? 58.777 75.703 32.587 1.00 8.11 94 VAL A N 1
ATOM 772 C CA . VAL A 1 104 ? 59.510 76.619 33.471 1.00 7.74 94 VAL A CA 1
ATOM 773 C C . VAL A 1 104 ? 59.941 77.776 32.599 1.00 9.01 94 VAL A C 1
ATOM 774 O O . VAL A 1 104 ? 60.545 77.544 31.543 1.00 8.78 94 VAL A O 1
ATOM 778 N N . VAL A 1 105 ? 59.606 79.013 32.986 1.00 7.48 95 VAL A N 1
ATOM 779 C CA . VAL A 1 105 ? 60.055 80.188 32.252 1.00 7.98 95 VAL A CA 1
ATOM 780 C C . VAL A 1 105 ? 61.114 80.815 33.164 1.00 7.57 95 VAL A C 1
ATOM 781 O O . VAL A 1 105 ? 60.818 81.191 34.301 1.00 7.93 95 VAL A O 1
ATOM 785 N N . HIS A 1 106 ? 62.341 80.916 32.651 1.00 6.60 96 HIS A N 1
ATOM 786 C CA . HIS A 1 106 ? 63.469 81.398 33.449 1.00 6.42 96 HIS A CA 1
ATOM 787 C C . HIS A 1 106 ? 63.885 82.821 33.140 1.00 6.32 96 HIS A C 1
ATOM 788 O O . HIS A 1 106 ? 64.607 83.081 32.180 1.00 7.03 96 HIS A O 1
ATOM 795 N N . PHE A 1 107 ? 63.358 83.735 33.956 1.00 6.55 97 PHE A N 1
ATOM 796 C CA . PHE A 1 107 ? 63.714 85.160 33.919 1.00 6.04 97 PHE A CA 1
ATOM 797 C C . PHE A 1 107 ? 64.654 85.494 35.124 1.00 7.23 97 PHE A C 1
ATOM 798 O O . PHE A 1 107 ? 65.052 86.665 35.268 1.00 7.72 97 PHE A O 1
ATOM 806 N N . GLY A 1 108 ? 65.011 84.515 35.954 1.00 6.92 98 GLY A N 1
ATOM 807 C CA . GLY A 1 108 ? 65.700 84.838 37.207 1.00 8.04 98 GLY A CA 1
ATOM 808 C C . GLY A 1 108 ? 67.191 84.989 37.198 1.00 7.46 98 GLY A C 1
ATOM 809 O O . GLY A 1 108 ? 67.905 84.189 37.825 1.00 8.92 98 GLY A O 1
ATOM 810 N N . GLU A 1 109 ? 67.637 86.038 36.536 1.00 6.05 99 GLU A N 1
ATOM 811 C CA . GLU A 1 109 ? 69.068 86.287 36.386 1.00 5.95 99 GLU A CA 1
ATOM 812 C C . GLU A 1 109 ? 69.374 87.743 36.588 1.00 5.65 99 GLU A C 1
ATOM 813 O O . GLU A 1 109 ? 68.464 88.602 36.496 1.00 7.85 99 GLU A O 1
ATOM 819 N N . GLN A 1 110 ? 70.635 88.051 36.904 1.00 5.71 100 GLN A N 1
ATOM 820 C CA . GLN A 1 110 ? 71.152 89.439 36.998 1.00 5.93 100 GLN A CA 1
ATOM 821 C C . GLN A 1 110 ? 71.240 89.847 35.534 1.00 6.26 100 GLN A C 1
ATOM 822 O O . GLN A 1 110 ? 72.069 89.320 34.784 1.00 7.28 100 GLN A O 1
ATOM 828 N N . ARG A 1 111 ? 70.400 90.817 35.123 1.00 6.00 101 ARG A N 1
ATOM 829 C CA . ARG A 1 111 ? 70.266 91.127 33.707 1.00 6.19 101 ARG A CA 1
ATOM 830 C C . ARG A 1 111 ? 70.861 92.426 33.190 1.00 6.05 101 ARG A C 1
ATOM 831 O O . ARG A 1 111 ? 70.806 92.707 32.005 1.00 6.27 101 ARG A O 1
ATOM 839 N N . SER A 1 112 ? 71.460 93.197 34.083 1.00 5.76 102 SER A N 1
ATOM 840 C CA . SER A 1 112 ? 72.011 94.485 33.705 1.00 5.86 102 SER A CA 1
ATOM 841 C C . SER A 1 112 ? 73.467 94.422 33.250 1.00 6.48 102 SER A C 1
ATOM 842 O O . SER A 1 112 ? 74.344 93.921 33.985 1.00 5.80 102 SER A O 1
ATOM 845 N N . ALA A 1 113 ? 73.719 94.908 32.038 1.00 5.90 103 ALA A N 1
ATOM 846 C CA . ALA A 1 113 ? 75.100 94.970 31.555 1.00 6.78 103 ALA A CA 1
ATOM 847 C C . ALA A 1 113 ? 75.924 95.922 32.462 1.00 6.51 103 ALA A C 1
ATOM 848 O O . ALA A 1 113 ? 77.019 95.558 32.896 1.00 5.97 103 ALA A O 1
ATOM 850 N N . PRO A 1 114 ? 75.470 97.167 32.723 1.00 6.39 104 PRO A N 1
ATOM 851 C CA . PRO A 1 114 ? 76.259 98.037 33.622 1.00 6.80 104 PRO A CA 1
ATOM 852 C C . PRO A 1 114 ? 76.518 97.407 34.999 1.00 6.25 104 PRO A C 1
ATOM 853 O O . PRO A 1 114 ? 77.638 97.511 35.515 1.00 6.80 104 PRO A O 1
ATOM 857 N N . TYR A 1 115 ? 75.515 96.745 35.581 1.00 6.22 105 TYR A N 1
ATOM 858 C CA . TYR A 1 115 ? 75.735 96.148 36.899 1.00 6.86 105 TYR A CA 1
ATOM 859 C C . TYR A 1 115 ? 76.899 95.147 36.849 1.00 5.94 105 TYR A C 1
ATOM 860 O O . TYR A 1 115 ? 77.736 95.126 37.752 1.00 6.98 105 TYR A O 1
ATOM 869 N N . SER A 1 116 ? 76.931 94.351 35.785 1.00 5.56 106 SER A N 1
ATOM 870 C CA . SER A 1 116 ? 77.978 93.341 35.620 1.00 5.98 106 SER A CA 1
ATOM 871 C C . SER A 1 116 ? 79.364 93.927 35.433 1.00 5.90 106 SER A C 1
ATOM 872 O O . SER A 1 116 ? 80.357 93.188 35.576 1.00 6.88 106 SER A O 1
ATOM 875 N N . MET A 1 117 ? 79.436 95.230 35.131 1.00 6.50 107 MET A N 1
ATOM 876 C CA . MET A 1 117 ? 80.706 95.920 34.912 1.00 7.46 107 MET A CA 1
ATOM 877 C C . MET A 1 117 ? 81.067 96.850 36.070 1.00 7.34 107 MET A C 1
ATOM 878 O O . MET A 1 117 ? 82.058 97.588 35.965 1.00 8.33 107 MET A O 1
ATOM 883 N N . ILE A 1 118 ? 80.351 96.824 37.176 1.00 7.11 108 ILE A N 1
ATOM 884 C CA . ILE A 1 118 ? 80.652 97.759 38.268 1.00 8.29 108 ILE A CA 1
ATOM 885 C C . ILE A 1 118 ? 82.000 97.517 38.915 1.00 8.27 108 ILE A C 1
ATOM 886 O O . ILE A 1 118 ? 82.738 98.494 39.162 1.00 9.29 108 ILE A O 1
ATOM 891 N N . ASP A 1 119 ? 82.329 96.248 39.187 1.00 7.58 109 ASP A N 1
ATOM 892 C CA . ASP A 1 119 ? 83.583 95.860 39.828 1.00 8.26 109 ASP A CA 1
ATOM 893 C C . ASP A 1 119 ? 83.723 94.344 39.736 1.00 7.40 109 ASP A C 1
ATOM 894 O O . ASP A 1 119 ? 82.804 93.659 39.233 1.00 8.02 109 ASP A O 1
ATOM 899 N N . ARG A 1 120 ? 84.866 93.801 40.141 1.00 7.89 110 ARG A N 1
ATOM 900 C CA . ARG A 1 120 ? 85.086 92.365 40.062 1.00 7.11 110 ARG A CA 1
ATOM 901 C C . ARG A 1 120 ? 84.004 91.578 40.767 1.00 6.60 110 ARG A C 1
ATOM 902 O O . ARG A 1 120 ? 83.518 90.570 40.220 1.00 6.76 110 ARG A O 1
ATOM 910 N N . SER A 1 121 ? 83.669 91.993 41.964 1.00 6.68 111 SER A N 1
ATOM 911 C CA . SER A 1 121 ? 82.670 91.232 42.708 1.00 7.53 111 SER A CA 1
ATOM 912 C C . SER A 1 121 ? 81.337 91.135 41.983 1.00 6.59 111 SER A C 1
ATOM 913 O O . SER A 1 121 ? 80.688 90.070 42.054 1.00 6.50 111 SER A O 1
ATOM 918 N N . ARG A 1 122 ? 80.947 92.191 41.270 1.00 6.73 112 ARG A N 1
ATOM 919 C CA . ARG A 1 122 ? 79.672 92.160 40.571 1.00 6.10 112 ARG A CA 1
ATOM 920 C C . ARG A 1 122 ? 79.731 91.397 39.266 1.00 5.88 112 ARG A C 1
ATOM 921 O O . ARG A 1 122 ? 78.731 90.781 38.874 1.00 5.96 112 ARG A O 1
ATOM 929 N N . ALA A 1 123 ? 80.897 91.359 38.644 1.00 6.28 113 ALA A N 1
ATOM 930 C CA . ALA A 1 123 ? 81.078 90.580 37.423 1.00 6.47 113 ALA A CA 1
ATOM 931 C C . ALA A 1 123 ? 81.021 89.068 37.785 1.00 6.80 113 ALA A C 1
ATOM 932 O O . ALA A 1 123 ? 80.375 88.253 37.099 1.00 6.22 113 ALA A O 1
ATOM 934 N N . VAL A 1 124 ? 81.706 88.707 38.870 1.00 6.03 114 VAL A N 1
ATOM 935 C CA . VAL A 1 124 ? 81.741 87.338 39.340 1.00 6.19 114 VAL A CA 1
ATOM 936 C C . VAL A 1 124 ? 80.338 86.942 39.837 1.00 5.65 114 VAL A C 1
ATOM 937 O O . VAL A 1 124 ? 79.881 85.820 39.559 1.00 6.40 114 VAL A O 1
ATOM 941 N N . TYR A 1 125 ? 79.681 87.795 40.618 1.00 5.90 115 TYR A N 1
ATOM 942 C CA . TYR A 1 125 ? 78.314 87.482 41.055 1.00 6.29 115 TYR A CA 1
ATOM 943 C C . TYR A 1 125 ? 77.418 87.239 39.837 1.00 5.52 115 TYR A C 1
ATOM 944 O O . TYR A 1 125 ? 76.632 86.268 39.812 1.00 5.34 115 TYR A O 1
ATOM 953 N N . THR A 1 126 ? 77.529 88.071 38.821 1.00 4.64 116 THR A N 1
ATOM 954 C CA . THR A 1 126 ? 76.665 87.927 37.660 1.00 6.08 116 THR A CA 1
ATOM 955 C C . THR A 1 126 ? 76.843 86.555 37.019 1.00 5.00 116 THR A C 1
ATOM 956 O O . THR A 1 126 ? 75.868 85.845 36.734 1.00 5.85 116 THR A O 1
ATOM 960 N N . GLN A 1 127 ? 78.108 86.196 36.766 1.00 5.11 117 GLN A N 1
ATOM 961 C CA . GLN A 1 127 ? 78.348 84.921 36.116 1.00 5.73 117 GLN A CA 1
ATOM 962 C C . GLN A 1 127 ? 78.010 83.723 37.011 1.00 5.01 117 GLN A C 1
ATOM 963 O O . GLN A 1 127 ? 77.413 82.748 36.535 1.00 6.21 117 GLN A O 1
ATOM 969 N N . HIS A 1 128 ? 78.358 83.767 38.276 1.00 5.61 118 HIS A N 1
ATOM 970 C CA . HIS A 1 128 ? 78.026 82.660 39.155 1.00 6.23 118 HIS A CA 1
ATOM 971 C C . HIS A 1 128 ? 76.511 82.502 39.296 1.00 5.13 118 HIS A C 1
ATOM 972 O O . HIS A 1 128 ? 75.937 81.408 39.116 1.00 6.36 118 HIS A O 1
ATOM 979 N N . ASN A 1 129 ? 75.831 83.596 39.631 1.00 6.06 119 ASN A N 1
ATOM 980 C CA . ASN A 1 129 ? 74.388 83.553 39.821 1.00 5.98 119 ASN A CA 1
ATOM 981 C C . ASN A 1 129 ? 73.691 83.038 38.584 1.00 6.06 119 ASN A C 1
ATOM 982 O O . ASN A 1 129 ? 72.812 82.121 38.667 1.00 6.36 119 ASN A O 1
ATOM 987 N N . ASN A 1 130 ? 74.047 83.558 37.436 1.00 5.25 120 ASN A N 1
ATOM 988 C CA . ASN A 1 130 ? 73.361 83.234 36.216 1.00 6.35 120 ASN A CA 1
ATOM 989 C C . ASN A 1 130 ? 73.674 81.840 35.732 1.00 5.38 120 ASN A C 1
ATOM 990 O O . ASN A 1 130 ? 72.760 81.034 35.479 1.00 6.70 120 ASN A O 1
ATOM 995 N N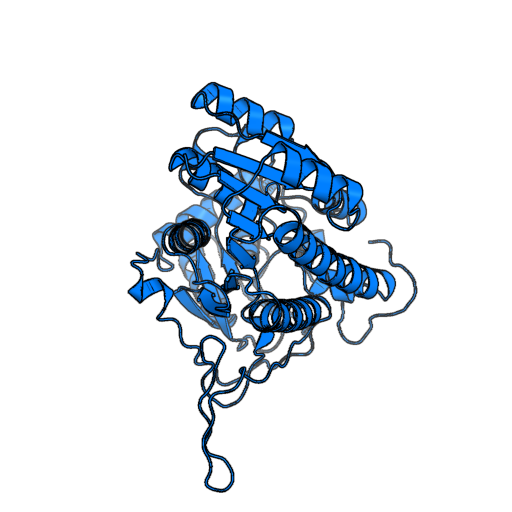 . VAL A 1 131 ? 74.958 81.517 35.621 1.00 5.67 121 VAL A N 1
ATOM 996 C CA . VAL A 1 131 ? 75.348 80.206 35.102 1.00 6.13 121 VAL A CA 1
ATOM 997 C C . VAL A 1 131 ? 74.980 79.059 36.047 1.00 6.23 121 VAL A C 1
ATOM 998 O O . VAL A 1 131 ? 74.426 78.033 35.598 1.00 5.56 121 VAL A O 1
ATOM 1002 N N . ILE A 1 132 ? 75.263 79.176 37.333 1.00 5.86 122 ILE A N 1
ATOM 1003 C CA . ILE A 1 132 ? 74.938 78.095 38.255 1.00 5.85 122 ILE A CA 1
ATOM 1004 C C . ILE A 1 132 ? 73.434 77.984 38.457 1.00 5.50 122 ILE A C 1
ATOM 1005 O O . ILE A 1 132 ? 72.910 76.874 38.536 1.00 6.39 122 ILE A O 1
ATOM 1010 N N . GLY A 1 133 ? 72.723 79.109 38.545 1.00 6.16 123 GLY A N 1
ATOM 1011 C CA . GLY A 1 133 ? 71.281 79.013 38.682 1.00 7.03 123 GLY A CA 1
ATOM 1012 C C . GLY A 1 133 ? 70.668 78.239 37.520 1.00 7.34 123 GLY A C 1
ATOM 1013 O O . GLY A 1 133 ? 69.793 77.364 37.713 1.00 7.09 123 GLY A O 1
ATOM 1014 N N . THR A 1 134 ? 71.113 78.522 36.304 1.00 6.31 124 THR A N 1
ATOM 1015 C CA . THR A 1 134 ? 70.577 77.850 35.137 1.00 6.71 124 THR A CA 1
ATOM 1016 C C . THR A 1 134 ? 70.943 76.354 35.157 1.00 7.26 124 THR A C 1
ATOM 1017 O O . THR A 1 134 ? 70.110 75.496 34.811 1.00 6.90 124 THR A O 1
ATOM 1021 N N . LEU A 1 135 ? 72.180 76.007 35.549 1.00 6.10 125 LEU A N 1
ATOM 1022 C CA . LEU A 1 135 ? 72.540 74.589 35.664 1.00 6.31 125 LEU A CA 1
ATOM 1023 C C . LEU A 1 135 ? 71.604 73.908 36.659 1.00 6.62 125 LEU A C 1
ATOM 1024 O O . LEU A 1 135 ? 71.159 72.765 36.412 1.00 6.63 125 LEU A O 1
ATOM 1029 N N . ASN A 1 136 ? 71.322 74.548 37.787 1.00 5.80 126 ASN A N 1
ATOM 1030 C CA . ASN A 1 136 ? 70.423 73.938 38.768 1.00 7.14 126 ASN A CA 1
ATOM 1031 C C . ASN A 1 136 ? 69.032 73.701 38.181 1.00 6.89 126 ASN A C 1
ATOM 1032 O O . ASN A 1 136 ? 68.414 72.655 38.427 1.00 6.80 126 ASN A O 1
ATOM 1037 N N . VAL A 1 137 ? 68.537 74.640 37.380 1.00 6.48 127 VAL A N 1
ATOM 1038 C CA . VAL A 1 137 ? 67.237 74.455 36.732 1.00 7.32 127 VAL A CA 1
ATOM 1039 C C . VAL A 1 137 ? 67.271 73.233 35.804 1.00 7.49 127 VAL A C 1
ATOM 1040 O O . VAL A 1 137 ? 66.315 72.426 35.791 1.00 7.23 127 VAL A O 1
ATOM 1044 N N . LEU A 1 138 ? 68.359 73.072 35.038 1.00 7.09 128 LEU A N 1
ATOM 1045 C CA . LEU A 1 138 ? 68.471 71.925 34.127 1.00 7.54 128 LEU A CA 1
ATOM 1046 C C . LEU A 1 138 ? 68.483 70.611 34.906 1.00 7.52 128 LEU A C 1
ATOM 1047 O O . LEU A 1 138 ? 67.815 69.620 34.496 1.00 7.64 128 LEU A O 1
ATOM 1052 N N . PHE A 1 139 ? 69.227 70.553 36.008 1.00 6.69 129 PHE A N 1
ATOM 1053 C CA . PHE A 1 139 ? 69.251 69.335 36.819 1.00 7.90 129 PHE A CA 1
ATOM 1054 C C . PHE A 1 139 ? 67.893 69.068 37.485 1.00 7.90 129 PHE A C 1
ATOM 1055 O O . PHE A 1 139 ? 67.506 67.905 37.630 1.00 8.19 129 PHE A O 1
ATOM 1063 N N . ALA A 1 140 ? 67.198 70.112 37.918 1.00 7.68 130 ALA A N 1
ATOM 1064 C CA . ALA A 1 140 ? 65.877 69.908 38.530 1.00 8.71 130 ALA A CA 1
ATOM 1065 C C . ALA A 1 140 ? 64.909 69.331 37.498 1.00 9.15 130 ALA A C 1
ATOM 1066 O O . ALA A 1 140 ? 64.122 68.433 37.825 1.00 9.52 130 ALA A O 1
ATOM 1068 N N . ILE A 1 141 ? 64.924 69.838 36.280 1.00 8.20 131 ILE A N 1
ATOM 1069 C CA . ILE A 1 141 ? 64.059 69.301 35.224 1.00 8.96 131 ILE A CA 1
ATOM 1070 C C . ILE A 1 141 ? 64.443 67.845 34.964 1.00 10.07 131 ILE A C 1
ATOM 1071 O O . ILE A 1 141 ? 63.570 66.955 34.933 1.00 10.61 131 ILE A O 1
ATOM 1076 N N . LYS A 1 142 ? 65.727 67.557 34.796 1.00 9.13 132 LYS A N 1
ATOM 1077 C CA . LYS A 1 142 ? 66.121 66.184 34.535 1.00 9.52 132 LYS A CA 1
ATOM 1078 C C . LYS A 1 142 ? 65.678 65.229 35.633 1.00 10.48 132 LYS A C 1
ATOM 1079 O O . LYS A 1 142 ? 65.158 64.128 35.337 1.00 11.70 132 LYS A O 1
ATOM 1085 N N . GLU A 1 143 ? 65.880 65.606 36.889 1.00 10.67 133 GLU A N 1
ATOM 1086 C CA . GLU A 1 143 ? 65.598 64.729 38.017 1.00 12.37 133 GLU A CA 1
ATOM 1087 C C . GLU A 1 143 ? 64.151 64.612 38.447 1.00 12.95 133 GLU A C 1
ATOM 1088 O O . GLU A 1 143 ? 63.708 63.519 38.831 1.00 14.03 133 GLU A O 1
ATOM 1092 N N . PHE A 1 144 ? 63.409 65.701 38.369 1.00 11.98 134 PHE A N 1
ATOM 1093 C CA . PHE A 1 144 ? 62.045 65.704 38.868 1.00 14.00 134 PHE A CA 1
ATOM 1094 C C . PHE A 1 144 ? 60.932 65.807 37.852 1.00 14.94 134 PHE A C 1
ATOM 1095 O O . PHE A 1 144 ? 59.779 65.576 38.191 1.00 17.28 134 PHE A O 1
ATOM 1103 N N . GLY A 1 145 ? 61.241 66.163 36.620 1.00 15.09 135 GLY A N 1
ATOM 1104 C CA . GLY A 1 145 ? 60.168 66.270 35.639 1.00 15.23 135 GLY A CA 1
ATOM 1105 C C . GLY A 1 145 ? 60.796 66.429 34.288 1.00 14.79 135 GLY A C 1
ATOM 1106 O O . GLY A 1 145 ? 60.745 67.504 33.702 1.00 14.84 135 GLY A O 1
ATOM 1107 N N . GLU A 1 146 ? 61.359 65.336 33.775 1.00 15.90 136 GLU A N 1
ATOM 1108 C CA . GLU A 1 146 ? 62.093 65.377 32.522 1.00 16.95 136 GLU A CA 1
ATOM 1109 C C . GLU A 1 146 ? 61.374 65.849 31.276 1.00 15.84 136 GLU A C 1
ATOM 1110 O O . GLU A 1 146 ? 62.034 66.223 30.307 1.00 17.08 136 GLU A O 1
ATOM 1114 N N . GLU A 1 147 ? 60.043 65.838 31.285 1.00 15.23 137 GLU A N 1
ATOM 1115 C CA . GLU A 1 147 ? 59.271 66.293 30.118 1.00 16.10 137 GLU A CA 1
ATOM 1116 C C . GLU A 1 147 ? 58.947 67.784 30.210 1.00 14.12 137 GLU A C 1
ATOM 1117 O O . GLU A 1 147 ? 58.339 68.353 29.305 1.00 16.17 137 GLU A O 1
ATOM 1120 N N . CYS A 1 148 ? 59.362 68.414 31.302 1.00 13.24 138 CYS A N 1
ATOM 1121 C CA . CYS A 1 148 ? 59.111 69.839 31.500 1.00 11.50 138 CYS A CA 1
ATOM 1122 C C . CYS A 1 148 ? 59.842 70.680 30.447 1.00 11.61 138 CYS A C 1
ATOM 1123 O O . CYS A 1 148 ? 61.049 70.512 30.232 1.00 13.04 138 CYS A O 1
ATOM 1126 N N . HIS A 1 149 ? 59.138 71.607 29.810 1.00 9.71 139 HIS A N 1
ATOM 1127 C CA . HIS A 1 149 ? 59.727 72.455 28.776 1.00 9.65 139 HIS A CA 1
ATOM 1128 C C . HIS A 1 149 ? 60.350 73.699 29.402 1.00 9.07 139 HIS A C 1
ATOM 1129 O O . HIS A 1 149 ? 59.681 74.430 30.149 1.00 8.87 139 HIS A O 1
ATOM 1136 N N . LEU A 1 150 ? 61.636 73.922 29.124 1.00 8.47 140 LEU A N 1
ATOM 1137 C CA . LEU A 1 150 ? 62.317 75.122 29.626 1.00 7.88 140 LEU A CA 1
ATOM 1138 C C . LEU A 1 150 ? 62.233 76.228 28.594 1.00 7.83 140 LEU A C 1
ATOM 1139 O O . LEU A 1 150 ? 62.692 76.061 27.464 1.00 8.98 140 LEU A O 1
ATOM 1144 N N . VAL A 1 151 ? 61.637 77.357 28.983 1.00 7.05 141 VAL A N 1
ATOM 1145 C CA . VAL A 1 151 ? 61.575 78.557 28.150 1.00 7.32 141 VAL A CA 1
ATOM 1146 C C . VAL A 1 151 ? 62.559 79.523 28.833 1.00 8.19 141 VAL A C 1
ATOM 1147 O O . VAL A 1 151 ? 62.300 80.055 29.913 1.00 7.95 141 VAL A O 1
ATOM 1151 N N . LYS A 1 152 ? 63.711 79.680 28.205 1.00 7.38 142 LYS A N 1
ATOM 1152 C CA . LYS A 1 152 ? 64.808 80.470 28.768 1.00 7.37 142 LYS A CA 1
ATOM 1153 C C . LYS A 1 152 ? 64.931 81.828 28.142 1.00 7.56 142 LYS A C 1
ATOM 1154 O O . LYS A 1 152 ? 64.859 81.942 26.924 1.00 8.68 142 LYS A O 1
ATOM 1160 N N . LEU A 1 153 ? 65.148 82.873 28.949 1.00 7.67 143 LEU A N 1
ATOM 1161 C CA . LEU A 1 153 ? 65.424 84.180 28.370 1.00 8.51 143 LEU A CA 1
ATOM 1162 C C . LEU A 1 153 ? 66.930 84.265 28.117 1.00 8.21 143 LEU A C 1
ATOM 1163 O O . LEU A 1 153 ? 67.767 84.201 29.062 1.00 9.02 143 LEU A O 1
ATOM 1168 N N . GLY A 1 154 ? 67.282 84.298 26.832 1.00 9.31 144 GLY A N 1
ATOM 1169 C CA . GLY A 1 154 ? 68.666 84.477 26.410 1.00 10.31 144 GLY A CA 1
ATOM 1170 C C . GLY A 1 154 ? 68.846 85.975 26.181 1.00 11.10 144 GLY A C 1
ATOM 1171 O O . GLY A 1 154 ? 68.489 86.761 27.042 1.00 13.98 144 GLY A O 1
ATOM 1172 N N . THR A 1 155 ? 69.432 86.386 25.059 1.00 9.96 145 THR A N 1
ATOM 1173 C CA . THR A 1 155 ? 69.556 87.805 24.731 1.00 9.87 145 THR A CA 1
ATOM 1174 C C . THR A 1 155 ? 70.056 87.984 23.296 1.00 9.50 145 THR A C 1
ATOM 1175 O O . THR A 1 155 ? 70.914 87.235 22.820 1.00 8.66 145 THR A O 1
ATOM 1179 N N . MET A 1 156 ? 69.495 88.969 22.602 1.00 9.24 146 MET A N 1
ATOM 1180 C CA . MET A 1 156 ? 69.999 89.297 21.272 1.00 8.73 146 MET A CA 1
ATOM 1181 C C . MET A 1 156 ? 71.477 89.709 21.352 1.00 9.05 146 MET A C 1
ATOM 1182 O O . MET A 1 156 ? 72.200 89.626 20.367 1.00 9.10 146 MET A O 1
ATOM 1187 N N . GLY A 1 157 ? 71.931 90.130 22.535 1.00 8.85 147 GLY A N 1
ATOM 1188 C CA . GLY A 1 157 ? 73.324 90.511 22.680 1.00 9.33 147 GLY A CA 1
ATOM 1189 C C . GLY A 1 157 ? 74.296 89.353 22.524 1.00 8.85 147 GLY A C 1
ATOM 1190 O O . GLY A 1 157 ? 75.511 89.587 22.393 1.00 10.05 147 GLY A O 1
ATOM 1191 N N . GLU A 1 158 ? 73.837 88.103 22.548 1.00 8.92 148 GLU A N 1
ATOM 1192 C CA . GLU A 1 158 ? 74.770 86.982 22.384 1.00 9.17 148 GLU A CA 1
ATOM 1193 C C . GLU A 1 158 ? 75.487 87.039 21.037 1.00 9.43 148 GLU A C 1
ATOM 1194 O O . GLU A 1 158 ? 76.632 86.594 20.914 1.00 9.72 148 GLU A O 1
ATOM 1200 N N . TYR A 1 159 ? 74.825 87.583 20.024 1.00 9.61 149 TYR A N 1
ATOM 1201 C CA . TYR A 1 159 ? 75.385 87.602 18.684 1.00 10.03 149 TYR A CA 1
ATOM 1202 C C . TYR A 1 159 ? 76.362 88.735 18.397 1.00 9.86 149 TYR A C 1
ATOM 1203 O O . TYR A 1 159 ? 77.111 88.683 17.415 1.00 10.89 149 TYR A O 1
ATOM 1212 N N . GLY A 1 160 ? 76.362 89.763 19.238 1.00 9.87 150 GLY A N 1
ATOM 1213 C CA . GLY A 1 160 ? 77.203 90.915 18.951 1.00 9.95 150 GLY A CA 1
ATOM 1214 C C . GLY A 1 160 ? 76.743 91.625 17.664 1.00 9.56 150 GLY A C 1
ATOM 1215 O O . GLY A 1 160 ? 75.553 91.583 17.318 1.00 10.52 150 GLY A O 1
ATOM 1216 N N . THR A 1 161 ? 77.687 92.240 16.955 1.00 9.61 151 THR A N 1
ATOM 1217 C CA . THR A 1 161 ? 77.360 92.990 15.740 1.00 10.26 151 THR A CA 1
ATOM 1218 C C . THR A 1 161 ? 78.289 92.609 14.589 1.00 10.77 151 THR A C 1
ATOM 1219 O O . THR A 1 161 ? 79.140 93.397 14.161 1.00 12.11 151 THR A O 1
ATOM 1223 N N . PRO A 1 162 ? 78.139 91.389 14.057 1.00 10.59 152 PRO A N 1
ATOM 1224 C CA . PRO A 1 162 ? 78.972 90.915 12.942 1.00 11.74 152 PRO A CA 1
ATOM 1225 C C . PRO A 1 162 ? 78.617 91.609 11.635 1.00 11.98 152 PRO A C 1
ATOM 1226 O O . PRO A 1 162 ? 77.568 92.255 11.506 1.00 12.27 152 PRO A O 1
ATOM 1230 N N . ASN A 1 163 ? 79.486 91.440 10.651 1.00 11.74 153 ASN A N 1
ATOM 1231 C CA . ASN A 1 163 ? 79.263 92.054 9.346 1.00 12.33 153 ASN A CA 1
ATOM 1232 C C . ASN A 1 163 ? 78.358 91.222 8.442 1.00 12.72 153 ASN A C 1
ATOM 1233 O O . ASN A 1 163 ? 78.269 91.482 7.224 1.00 13.84 153 ASN A O 1
ATOM 1238 N N . ILE A 1 164 ? 77.699 90.213 9.003 1.00 11.51 154 ILE A N 1
ATOM 1239 C CA . ILE A 1 164 ? 76.778 89.383 8.229 1.00 12.46 154 ILE A CA 1
ATOM 1240 C C . ILE A 1 164 ? 75.424 89.347 8.936 1.00 11.73 154 ILE A C 1
ATOM 1241 O O . ILE A 1 164 ? 75.310 89.768 10.104 1.00 11.84 154 ILE A O 1
ATOM 1246 N N . ASP A 1 165 ? 74.392 88.871 8.245 1.00 11.58 155 ASP A N 1
ATOM 1247 C CA . ASP A 1 165 ? 73.078 88.756 8.840 1.00 11.85 155 ASP A CA 1
ATOM 1248 C C . ASP A 1 165 ? 73.134 87.834 10.064 1.00 11.53 155 ASP A C 1
ATOM 1249 O O . ASP A 1 165 ? 73.862 86.829 10.068 1.00 11.08 155 ASP A O 1
ATOM 1254 N N . ILE A 1 166 ? 72.337 88.178 11.070 1.00 11.05 156 ILE A N 1
ATOM 1255 C CA . ILE A 1 166 ? 72.208 87.399 12.293 1.00 10.68 156 ILE A CA 1
ATOM 1256 C C . ILE A 1 166 ? 70.995 86.482 12.108 1.00 11.15 156 ILE A C 1
ATOM 1257 O O . ILE A 1 166 ? 69.895 86.931 11.738 1.00 12.14 156 ILE A O 1
ATOM 1262 N N . GLU A 1 167 ? 71.198 85.192 12.344 1.00 10.66 157 GLU A N 1
ATOM 1263 C CA . GLU A 1 167 ? 70.150 84.199 12.205 1.00 11.18 157 GLU A CA 1
ATOM 1264 C C . GLU A 1 167 ? 69.542 83.860 13.571 1.00 10.85 157 GLU A C 1
ATOM 1265 O O . GLU A 1 167 ? 70.011 84.340 14.615 1.00 11.08 157 GLU A O 1
ATOM 1271 N N . GLU A 1 168 ? 68.493 83.047 13.560 1.00 10.69 158 GLU A N 1
ATOM 1272 C CA . GLU A 1 168 ? 67.856 82.632 14.800 1.00 11.39 158 GLU A CA 1
ATOM 1273 C C . GLU A 1 168 ? 68.525 81.377 15.374 1.00 10.60 158 GLU A C 1
ATOM 1274 O O . GLU A 1 168 ? 68.045 80.233 15.239 1.00 12.35 158 GLU A O 1
ATOM 1280 N N . GLY A 1 169 ? 69.693 81.618 15.969 1.00 11.30 159 GLY A N 1
ATOM 1281 C CA . GLY A 1 169 ? 70.455 80.588 16.645 1.00 11.53 159 GLY A CA 1
ATOM 1282 C C . GLY A 1 169 ? 71.403 79.709 15.872 1.00 11.67 159 GLY A C 1
ATOM 1283 O O . GLY A 1 169 ? 72.413 79.283 16.434 1.00 12.35 159 GLY A O 1
ATOM 1284 N N . TYR A 1 170 ? 71.104 79.461 14.601 1.00 11.76 160 TYR A N 1
ATOM 1285 C CA . TYR A 1 170 ? 71.884 78.522 13.802 1.00 12.26 160 TYR A CA 1
ATOM 1286 C C . TYR A 1 170 ? 72.206 79.082 12.430 1.00 12.92 160 TYR A C 1
ATOM 1287 O O . TYR A 1 170 ? 71.460 79.901 11.887 1.00 14.60 160 TYR A O 1
ATOM 1296 N N . ILE A 1 171 ? 73.306 78.618 11.857 1.00 13.08 161 ILE A N 1
ATOM 1297 C CA . ILE A 1 171 ? 73.706 79.082 10.532 1.00 13.78 161 ILE A CA 1
ATOM 1298 C C . ILE A 1 171 ? 74.259 77.908 9.714 1.00 13.99 161 ILE A C 1
ATOM 1299 O O . ILE A 1 171 ? 75.014 77.082 10.227 1.00 13.73 161 ILE A O 1
ATOM 1304 N N . THR A 1 172 ? 73.835 77.813 8.460 1.00 14.16 162 THR A N 1
ATOM 1305 C CA . THR A 1 172 ? 74.315 76.759 7.577 1.00 14.61 162 THR A CA 1
ATOM 1306 C C . THR A 1 172 ? 75.473 77.364 6.800 1.00 14.93 162 THR A C 1
ATOM 1307 O O . THR A 1 172 ? 75.320 78.395 6.128 1.00 17.75 162 THR A O 1
ATOM 1311 N N . ILE A 1 173 ? 76.642 76.751 6.938 1.00 15.41 163 ILE A N 1
ATOM 1312 C CA A ILE A 1 173 ? 77.912 77.198 6.368 0.65 16.04 163 ILE A CA 1
ATOM 1313 C CA B ILE A 1 173 ? 77.775 77.257 6.180 0.35 15.48 163 ILE A CA 1
ATOM 1314 C C . ILE A 1 173 ? 78.496 76.179 5.395 1.00 16.25 163 ILE A C 1
ATOM 1315 O O . ILE A 1 173 ? 78.431 74.980 5.684 1.00 16.46 163 ILE A O 1
ATOM 1324 N N . THR A 1 174 ? 79.114 76.642 4.316 1.00 16.38 164 THR A N 1
ATOM 1325 C CA . THR A 1 174 ? 79.831 75.756 3.418 1.00 15.73 164 THR A CA 1
ATOM 1326 C C . THR A 1 174 ? 81.262 76.222 3.602 1.00 15.42 164 THR A C 1
ATOM 1327 O O . THR A 1 174 ? 81.576 77.386 3.371 1.00 15.85 164 THR A O 1
ATOM 1331 N N . HIS A 1 175 ? 82.124 75.312 4.035 1.00 13.81 165 HIS A N 1
ATOM 1332 C CA . HIS A 1 175 ? 83.519 75.631 4.308 1.00 13.54 165 HIS A CA 1
ATOM 1333 C C . HIS A 1 175 ? 84.377 74.541 3.702 1.00 13.56 165 HIS A C 1
ATOM 1334 O O . HIS A 1 175 ? 84.160 73.371 3.976 1.00 12.63 165 HIS A O 1
ATOM 1341 N N . ASN A 1 176 ? 85.358 74.938 2.896 1.00 14.26 166 ASN A N 1
ATOM 1342 C CA . ASN A 1 176 ? 86.242 74.000 2.217 1.00 14.84 166 ASN A CA 1
ATOM 1343 C C . ASN A 1 176 ? 85.502 72.846 1.556 1.00 14.89 166 ASN A C 1
ATOM 1344 O O . ASN A 1 176 ? 85.888 71.692 1.673 1.00 15.24 166 ASN A O 1
ATOM 1349 N N . GLY A 1 177 ? 84.406 73.182 0.885 1.00 14.84 167 GLY A N 1
ATOM 1350 C CA . GLY A 1 177 ? 83.650 72.173 0.164 1.00 15.54 167 GLY A CA 1
ATOM 1351 C C . GLY A 1 177 ? 82.728 71.234 0.910 1.00 16.62 167 GLY A C 1
ATOM 1352 O O . GLY A 1 177 ? 82.244 70.272 0.323 1.00 18.35 167 GLY A O 1
ATOM 1353 N N . ARG A 1 178 ? 82.499 71.486 2.199 1.00 15.16 168 ARG A N 1
ATOM 1354 C CA . ARG A 1 178 ? 81.582 70.671 2.979 1.00 14.62 168 ARG A CA 1
ATOM 1355 C C . ARG A 1 178 ? 80.580 71.627 3.614 1.00 13.84 168 ARG A C 1
ATOM 1356 O O . ARG A 1 178 ? 80.883 72.794 3.822 1.00 13.65 168 ARG A O 1
ATOM 1364 N N . THR A 1 179 ? 79.403 71.117 3.928 1.00 14.54 169 THR A N 1
ATOM 1365 C CA . THR A 1 179 ? 78.366 71.944 4.520 1.00 15.06 169 THR A CA 1
ATOM 1366 C C . THR A 1 179 ? 77.888 71.394 5.860 1.00 15.07 169 THR A C 1
ATOM 1367 O O . THR A 1 179 ? 77.888 70.181 6.089 1.00 15.48 169 THR A O 1
ATOM 1371 N N . ASP A 1 180 ? 77.521 72.298 6.763 1.00 14.49 170 ASP A N 1
ATOM 1372 C CA . ASP A 1 180 ? 76.974 71.887 8.056 1.00 14.33 170 ASP A CA 1
ATOM 1373 C C . ASP A 1 180 ? 76.159 73.032 8.622 1.00 13.92 170 ASP A C 1
ATOM 1374 O O . ASP A 1 180 ? 76.316 74.183 8.197 1.00 13.35 170 ASP A O 1
ATOM 1379 N N . THR A 1 181 ? 75.264 72.707 9.545 1.00 13.54 171 THR A N 1
ATOM 1380 C CA . THR A 1 181 ? 74.467 73.733 10.205 1.00 14.39 171 THR A CA 1
ATOM 1381 C C . THR A 1 181 ? 75.014 73.760 11.630 1.00 13.67 171 THR A C 1
ATOM 1382 O O . THR A 1 181 ? 74.973 72.748 12.354 1.00 14.37 171 THR A O 1
ATOM 1386 N N . LEU A 1 182 ? 75.531 74.925 12.008 1.00 13.65 172 LEU A N 1
ATOM 1387 C CA . LEU A 1 182 ? 76.190 75.116 13.284 1.00 13.29 172 LEU A CA 1
ATOM 1388 C C . LEU A 1 182 ? 75.610 76.210 14.160 1.00 12.75 172 LEU A C 1
ATOM 1389 O O . LEU A 1 182 ? 74.855 77.071 13.700 1.00 12.30 172 LEU A O 1
ATOM 1397 N N . PRO A 1 183 ? 75.942 76.185 15.461 1.00 12.48 173 PRO A N 1
ATOM 1398 C CA . PRO A 1 183 ? 75.436 77.249 16.343 1.00 12.60 173 PRO A CA 1
ATOM 1399 C C . PRO A 1 183 ? 76.016 78.565 15.793 1.00 12.51 173 PRO A C 1
ATOM 1400 O O . PRO A 1 183 ? 77.154 78.605 15.338 1.00 13.30 173 PRO A O 1
ATOM 1404 N N . TYR A 1 184 ? 75.254 79.648 15.854 1.00 11.71 174 TYR A N 1
ATOM 1405 C CA . TYR A 1 184 ? 75.747 80.926 15.354 1.00 12.58 174 TYR A CA 1
ATOM 1406 C C . TYR A 1 184 ? 76.878 81.435 16.268 1.00 12.94 174 TYR A C 1
ATOM 1407 O O . TYR A 1 184 ? 76.764 81.361 17.502 1.00 12.86 174 TYR A O 1
ATOM 1416 N N . PRO A 1 185 ? 77.996 81.917 15.688 1.00 12.16 175 PRO A N 1
ATOM 1417 C CA . PRO A 1 185 ? 79.130 82.432 16.472 1.00 13.10 175 PRO A CA 1
ATOM 1418 C C . PRO A 1 185 ? 78.697 83.513 17.476 1.00 11.98 175 PRO A C 1
ATOM 1419 O O . PRO A 1 185 ? 77.983 84.454 17.113 1.00 11.63 175 PRO A O 1
ATOM 1423 N N . LYS A 1 186 ? 79.156 83.408 18.721 1.00 12.50 176 LYS A N 1
ATOM 1424 C CA . LYS A 1 186 ? 78.751 84.372 19.747 1.00 12.22 176 LYS A CA 1
ATOM 1425 C C . LYS A 1 186 ? 79.858 85.372 20.091 1.00 11.23 176 LYS A C 1
ATOM 1426 O O . LYS A 1 186 ? 81.045 85.013 20.163 1.00 13.02 176 LYS A O 1
ATOM 1432 N N . GLN A 1 187 ? 79.471 86.643 20.249 1.00 10.98 177 GLN A N 1
ATOM 1433 C CA . GLN A 1 187 ? 80.419 87.736 20.531 1.00 11.01 177 GLN A CA 1
ATOM 1434 C C . GLN A 1 187 ? 79.791 88.741 21.500 1.00 10.38 177 GLN A C 1
ATOM 1435 O O . GLN A 1 187 ? 79.407 89.862 21.123 1.00 13.29 177 GLN A O 1
ATOM 1441 N N . ALA A 1 188 ? 79.702 88.361 22.757 1.00 9.54 178 ALA A N 1
ATOM 1442 C CA . ALA A 1 188 ? 79.074 89.193 23.775 1.00 9.77 178 ALA A CA 1
ATOM 1443 C C . ALA A 1 188 ? 79.944 90.357 24.251 1.00 9.40 178 ALA A C 1
ATOM 1444 O O . ALA A 1 188 ? 81.169 90.255 24.296 1.00 11.65 178 ALA A O 1
ATOM 1446 N N . SER A 1 189 ? 79.313 91.441 24.694 1.00 10.92 179 SER A N 1
ATOM 1447 C CA . SER A 1 189 ? 80.070 92.628 25.069 1.00 11.36 179 SER A CA 1
ATOM 1448 C C . SER A 1 189 ? 79.954 93.149 26.493 1.00 9.68 179 SER A C 1
ATOM 1449 O O . SER A 1 189 ? 80.148 94.344 26.733 1.00 9.53 179 SER A O 1
ATOM 1452 N N . SER A 1 190 ? 79.607 92.280 27.423 1.00 8.16 180 SER A N 1
ATOM 1453 C CA . SER A 1 190 ? 79.611 92.613 28.847 1.00 7.51 180 SER A CA 1
ATOM 1454 C C . SER A 1 190 ? 79.653 91.282 29.604 1.00 6.26 180 SER A C 1
ATOM 1455 O O . SER A 1 190 ? 79.359 90.220 29.034 1.00 6.29 180 SER A O 1
ATOM 1458 N N . PHE A 1 191 ? 79.984 91.326 30.891 1.00 5.64 181 PHE A N 1
ATOM 1459 C CA . PHE A 1 191 ? 79.978 90.071 31.658 1.00 6.08 181 PHE A CA 1
ATOM 1460 C C . PHE A 1 191 ? 78.561 89.502 31.769 1.00 5.58 181 PHE A C 1
ATOM 1461 O O . PHE A 1 191 ? 78.415 88.269 31.823 1.00 6.02 181 PHE A O 1
ATOM 1469 N N . TYR A 1 192 ? 77.532 90.360 31.808 1.00 5.94 182 TYR A N 1
ATOM 1470 C CA . TYR A 1 192 ? 76.157 89.881 31.775 1.00 5.42 182 TYR A CA 1
ATOM 1471 C C . TYR A 1 192 ? 75.883 89.174 30.427 1.00 5.16 182 TYR A C 1
ATOM 1472 O O . TYR A 1 192 ? 75.377 88.037 30.413 1.00 5.61 182 TYR A O 1
ATOM 1481 N N . HIS A 1 193 ? 76.203 89.803 29.296 1.00 5.55 183 HIS A N 1
ATOM 1482 C CA . HIS A 1 193 ? 75.867 89.182 28.015 1.00 7.06 183 HIS A CA 1
ATOM 1483 C C . HIS A 1 193 ? 76.612 87.858 27.864 1.00 6.45 183 HIS A C 1
ATOM 1484 O O . HIS A 1 193 ? 76.072 86.880 27.307 1.00 6.86 183 HIS A O 1
ATOM 1491 N N . LEU A 1 194 ? 77.858 87.822 28.334 1.00 6.03 184 LEU A N 1
ATOM 1492 C CA . LEU A 1 194 ? 78.639 86.582 28.309 1.00 6.54 184 LEU A CA 1
ATOM 1493 C C . LEU A 1 194 ? 77.933 85.481 29.111 1.00 6.21 184 LEU A C 1
ATOM 1494 O O . LEU A 1 194 ? 77.923 84.313 28.689 1.00 5.46 184 LEU A O 1
ATOM 1499 N N . SER A 1 195 ? 77.398 85.819 30.290 1.00 5.62 185 SER A N 1
ATOM 1500 C CA . SER A 1 195 ? 76.728 84.786 31.081 1.00 6.37 185 SER A CA 1
ATOM 1501 C C . SER A 1 195 ? 75.570 84.125 30.344 1.00 5.97 185 SER A C 1
ATOM 1502 O O . SER A 1 195 ? 75.343 82.920 30.517 1.00 5.42 185 SER A O 1
ATOM 1505 N N . LYS A 1 196 ? 74.884 84.887 29.488 1.00 5.75 186 LYS A N 1
ATOM 1506 C CA . LYS A 1 196 ? 73.797 84.328 28.691 1.00 6.42 186 LYS A CA 1
ATOM 1507 C C . LYS A 1 196 ? 74.337 83.396 27.609 1.00 6.06 186 LYS A C 1
ATOM 1508 O O . LYS A 1 196 ? 73.735 82.360 27.351 1.00 6.54 186 LYS A O 1
ATOM 1514 N N . VAL A 1 197 ? 75.453 83.760 26.979 1.00 6.21 187 VAL A N 1
ATOM 1515 C CA . VAL A 1 197 ? 76.101 82.864 26.021 1.00 7.50 187 VAL A CA 1
ATOM 1516 C C . VAL A 1 197 ? 76.451 81.537 26.738 1.00 6.61 187 VAL A C 1
ATOM 1517 O O . VAL A 1 197 ? 76.202 80.451 26.202 1.00 6.41 187 VAL A O 1
ATOM 1521 N N . HIS A 1 198 ? 76.999 81.622 27.952 1.00 6.02 188 HIS A N 1
ATOM 1522 C CA . HIS A 1 198 ? 77.377 80.398 28.683 1.00 6.08 188 HIS A CA 1
ATOM 1523 C C . HIS A 1 198 ? 76.114 79.555 28.933 1.00 5.40 188 HIS A C 1
ATOM 1524 O O . HIS A 1 198 ? 76.114 78.335 28.730 1.00 5.53 188 HIS A O 1
ATOM 1531 N N . ASP A 1 199 ? 75.033 80.187 29.413 1.00 6.04 189 ASP A N 1
ATOM 1532 C CA . ASP A 1 199 ? 73.750 79.502 29.631 1.00 6.10 189 ASP A CA 1
ATOM 1533 C C . ASP A 1 199 ? 73.270 78.791 28.363 1.00 6.76 189 ASP A C 1
ATOM 1534 O O . ASP A 1 199 ? 72.867 77.620 28.412 1.00 6.37 189 ASP A O 1
ATOM 1539 N N . SER A 1 200 ? 73.310 79.476 27.229 1.00 6.63 190 SER A N 1
ATOM 1540 C CA . SER A 1 200 ? 72.796 78.880 25.993 1.00 7.31 190 SER A CA 1
ATOM 1541 C C . SER A 1 200 ? 73.601 77.671 25.582 1.00 6.97 190 SER A C 1
ATOM 1542 O O . SER A 1 200 ? 73.024 76.656 25.151 1.00 7.94 190 SER A O 1
ATOM 1545 N N . HIS A 1 201 ? 74.933 77.748 25.717 1.00 7.17 191 HIS A N 1
ATOM 1546 C CA . HIS A 1 201 ? 75.776 76.603 25.392 1.00 7.07 191 HIS A CA 1
ATOM 1547 C C . HIS A 1 201 ? 75.464 75.448 26.358 1.00 5.90 191 HIS A C 1
ATOM 1548 O O . HIS A 1 201 ? 75.397 74.274 25.935 1.00 6.67 191 HIS A O 1
ATOM 1555 N N . ASN A 1 202 ? 75.306 75.725 27.654 1.00 5.96 192 ASN A N 1
ATOM 1556 C CA . ASN A 1 202 ? 74.995 74.663 28.624 1.00 6.69 192 ASN A CA 1
ATOM 1557 C C . ASN A 1 202 ? 73.655 73.981 28.314 1.00 6.53 192 ASN A C 1
ATOM 1558 O O . ASN A 1 202 ? 73.552 72.744 28.347 1.00 6.32 192 ASN A O 1
ATOM 1563 N N . ILE A 1 203 ? 72.633 74.784 28.018 1.00 6.16 193 ILE A N 1
ATOM 1564 C CA . ILE A 1 203 ? 71.318 74.227 27.725 1.00 7.01 193 ILE A CA 1
ATOM 1565 C C . ILE A 1 203 ? 71.378 73.374 26.455 1.00 7.35 193 ILE A C 1
ATOM 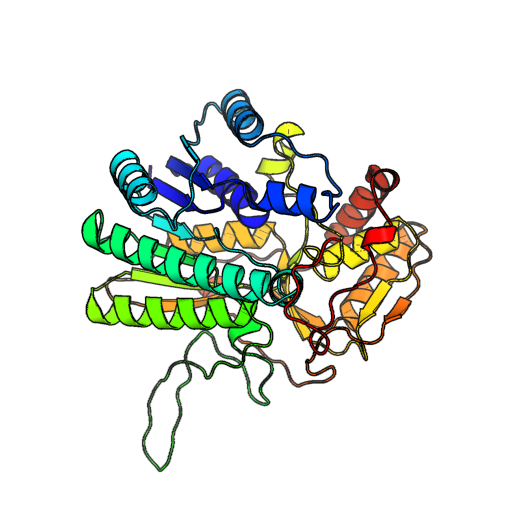1566 O O . ILE A 1 203 ? 70.831 72.249 26.441 1.00 7.46 193 ILE A O 1
ATOM 1571 N N . ALA A 1 204 ? 72.056 73.840 25.412 1.00 7.69 194 ALA A N 1
ATOM 1572 C CA . ALA A 1 204 ? 72.131 73.072 24.169 1.00 9.22 194 ALA A CA 1
ATOM 1573 C C . ALA A 1 204 ? 72.736 71.693 24.410 1.00 8.84 194 ALA A C 1
ATOM 1574 O O . ALA A 1 204 ? 72.286 70.674 23.832 1.00 9.13 194 ALA A O 1
ATOM 1576 N N . PHE A 1 205 ? 73.763 71.632 25.251 1.00 7.88 195 PHE A N 1
ATOM 1577 C CA . PHE A 1 205 ? 74.376 70.349 25.568 1.00 8.09 195 PHE A CA 1
ATOM 1578 C C . PHE A 1 205 ? 73.369 69.404 26.229 1.00 8.45 195 PHE A C 1
ATOM 1579 O O . PHE A 1 205 ? 73.275 68.213 25.856 1.00 8.42 195 PHE A O 1
ATOM 1587 N N . THR A 1 206 ? 72.622 69.902 27.219 1.00 7.79 196 THR A N 1
ATOM 1588 C CA . THR A 1 206 ? 71.666 69.032 27.907 1.00 7.99 196 THR A CA 1
ATOM 1589 C C . THR A 1 206 ? 70.515 68.565 27.027 1.00 7.87 196 THR A C 1
ATOM 1590 O O . THR A 1 206 ? 69.945 67.484 27.265 1.00 8.56 196 THR A O 1
ATOM 1594 N N . CYS A 1 207 ? 70.162 69.346 26.024 1.00 8.33 197 CYS A N 1
ATOM 1595 C CA . CYS A 1 207 ? 69.121 68.894 25.103 1.00 9.66 197 CYS A CA 1
ATOM 1596 C C . CYS A 1 207 ? 69.613 67.629 24.374 1.00 9.84 197 CYS A C 1
ATOM 1597 O O . CYS A 1 207 ? 68.884 66.636 24.262 1.00 10.91 197 CYS A O 1
ATOM 1600 N N . LYS A 1 208 ? 70.857 67.665 23.916 1.00 9.54 198 LYS A N 1
ATOM 1601 C CA . LYS A 1 208 ? 71.441 66.514 23.228 1.00 11.78 198 LYS A CA 1
ATOM 1602 C C . LYS A 1 208 ? 71.746 65.348 24.153 1.00 10.98 198 LYS A C 1
ATOM 1603 O O . LYS A 1 208 ? 71.468 64.192 23.819 1.00 13.08 198 LYS A O 1
ATOM 1606 N N . ALA A 1 209 ? 72.315 65.606 25.316 1.00 10.22 199 ALA A N 1
ATOM 1607 C CA . ALA A 1 209 ? 72.701 64.530 26.215 1.00 11.44 199 ALA A CA 1
ATOM 1608 C C . ALA A 1 209 ? 71.581 63.897 27.019 1.00 10.65 199 ALA A C 1
ATOM 1609 O O . ALA A 1 209 ? 71.602 62.677 27.275 1.00 11.87 199 ALA A O 1
ATOM 1611 N N . TRP A 1 210 ? 70.582 64.691 27.401 1.00 9.64 200 TRP A N 1
ATOM 1612 C CA . TRP A 1 210 ? 69.520 64.220 28.269 1.00 10.06 200 TRP A CA 1
ATOM 1613 C C . TRP A 1 210 ? 68.134 64.226 27.665 1.00 10.65 200 TRP A C 1
ATOM 1614 O O . TRP A 1 210 ? 67.188 63.728 28.296 1.00 12.77 200 TRP A O 1
ATOM 1625 N N . GLY A 1 211 ? 67.979 64.803 26.485 1.00 9.97 201 GLY A N 1
ATOM 1626 C CA . GLY A 1 211 ? 66.642 64.853 25.909 1.00 11.59 201 GLY A CA 1
ATOM 1627 C C . GLY A 1 211 ? 65.796 66.019 26.427 1.00 11.44 201 GLY A C 1
ATOM 1628 O O . GLY A 1 211 ? 64.577 66.026 26.236 1.00 13.14 201 GLY A O 1
ATOM 1629 N N . ILE A 1 212 ? 66.416 67.008 27.073 1.00 10.73 202 ILE A N 1
ATOM 1630 C CA . ILE A 1 212 ? 65.699 68.188 27.559 1.00 11.41 202 ILE A CA 1
ATOM 1631 C C . ILE A 1 212 ? 65.019 68.877 26.365 1.00 10.19 202 ILE A C 1
ATOM 1632 O O . ILE A 1 212 ? 65.546 68.868 25.241 1.00 10.57 202 ILE A O 1
ATOM 1637 N N . ARG A 1 213 ? 63.840 69.463 26.605 1.00 9.87 203 ARG A N 1
ATOM 1638 C CA . ARG A 1 213 ? 63.161 70.252 25.568 1.00 9.71 203 ARG A CA 1
ATOM 1639 C C . ARG A 1 213 ? 63.304 71.711 26.019 1.00 8.31 203 ARG A C 1
ATOM 1640 O O . ARG A 1 213 ? 62.941 72.057 27.146 1.00 8.39 203 ARG A O 1
ATOM 1652 N N . ALA A 1 214 ? 63.868 72.542 25.159 1.00 7.83 204 ALA A N 1
ATOM 1653 C CA . ALA A 1 214 ? 64.097 73.929 25.552 1.00 7.59 204 ALA A CA 1
ATOM 1654 C C . ALA A 1 214 ? 63.932 74.891 24.401 1.00 8.41 204 ALA A C 1
ATOM 1655 O O . ALA A 1 214 ? 64.174 74.553 23.236 1.00 9.33 204 ALA A O 1
ATOM 1657 N N . THR A 1 215 ? 63.515 76.112 24.743 1.00 8.22 205 THR A N 1
ATOM 1658 C CA . THR A 1 215 ? 63.395 77.210 23.795 1.00 8.82 205 THR A CA 1
ATOM 1659 C C . THR A 1 215 ? 64.170 78.403 24.372 1.00 7.71 205 THR A C 1
ATOM 1660 O O . THR A 1 215 ? 63.841 78.858 25.480 1.00 8.61 205 THR A O 1
ATOM 1664 N N . ASP A 1 216 ? 65.186 78.875 23.652 1.00 8.31 206 ASP A N 1
ATOM 1665 C CA . ASP A 1 216 ? 65.968 80.046 24.065 1.00 8.73 206 ASP A CA 1
ATOM 1666 C C . ASP A 1 216 ? 65.291 81.238 23.372 1.00 9.81 206 ASP A C 1
ATOM 1667 O O . ASP A 1 216 ? 65.212 81.283 22.135 1.00 10.85 206 ASP A O 1
ATOM 1672 N N . LEU A 1 217 ? 64.813 82.197 24.161 1.00 8.16 207 LEU A N 1
ATOM 1673 C CA . LEU A 1 217 ? 64.202 83.412 23.616 1.00 9.16 207 LEU A CA 1
ATOM 1674 C C . LEU A 1 217 ? 65.265 84.516 23.676 1.00 8.70 207 LEU A C 1
ATOM 1675 O O . LEU A 1 217 ? 65.553 85.070 24.765 1.00 9.58 207 LEU A O 1
ATOM 1680 N N . ASN A 1 218 ? 65.904 84.801 22.550 1.00 9.20 208 ASN A N 1
ATOM 1681 C CA . ASN A 1 218 ? 66.935 85.842 22.508 1.00 8.59 208 ASN A CA 1
ATOM 1682 C C . ASN A 1 218 ? 66.171 87.132 22.260 1.00 9.39 208 ASN A C 1
ATOM 1683 O O . ASN A 1 218 ? 65.921 87.549 21.121 1.00 8.71 208 ASN A O 1
ATOM 1688 N N . GLN A 1 219 ? 65.793 87.758 23.360 1.00 8.52 209 GLN A N 1
ATOM 1689 C CA . GLN A 1 219 ? 64.950 88.934 23.297 1.00 9.34 209 GLN A CA 1
ATOM 1690 C C . GLN A 1 219 ? 65.689 90.237 23.080 1.00 8.90 209 GLN A C 1
ATOM 1691 O O . GLN A 1 219 ? 66.860 90.392 23.484 1.00 9.68 209 GLN A O 1
ATOM 1697 N N . GLY A 1 220 ? 65.038 91.152 22.355 1.00 9.10 210 GLY A N 1
ATOM 1698 C CA . GLY A 1 220 ? 65.566 92.491 22.160 1.00 9.57 210 GLY A CA 1
ATOM 1699 C C . GLY A 1 220 ? 65.268 93.347 23.396 1.00 7.96 210 GLY A C 1
ATOM 1700 O O . GLY A 1 220 ? 64.772 92.864 24.404 1.00 9.10 210 GLY A O 1
ATOM 1701 N N . VAL A 1 221 ? 65.576 94.637 23.312 1.00 7.90 211 VAL A N 1
ATOM 1702 C CA . VAL A 1 221 ? 65.331 95.547 24.429 1.00 8.02 211 VAL A CA 1
ATOM 1703 C C . VAL A 1 221 ? 63.822 95.777 24.576 1.00 7.94 211 VAL A C 1
ATOM 1704 O O . VAL A 1 221 ? 63.138 96.105 23.582 1.00 9.45 211 VAL A O 1
ATOM 1708 N N . VAL A 1 222 ? 63.301 95.651 25.787 1.00 8.07 212 VAL A N 1
ATOM 1709 C CA . VAL A 1 222 ? 61.877 95.818 26.029 1.00 8.92 212 VAL A CA 1
ATOM 1710 C C . VAL A 1 222 ? 61.575 97.268 26.382 1.00 8.83 212 VAL A C 1
ATOM 1711 O O . VAL A 1 222 ? 62.363 97.968 27.033 1.00 9.27 212 VAL A O 1
ATOM 1715 N N . TYR A 1 223 ? 60.420 97.738 25.914 1.00 9.41 213 TYR A N 1
ATOM 1716 C CA . TYR A 1 223 ? 59.982 99.097 26.271 1.00 9.70 213 TYR A CA 1
ATOM 1717 C C . TYR A 1 223 ? 58.521 99.052 26.723 1.00 9.82 213 TYR A C 1
ATOM 1718 O O . TYR A 1 223 ? 57.762 98.133 26.375 1.00 9.67 213 TYR A O 1
ATOM 1727 N N . GLY A 1 224 ? 58.161 100.033 27.553 1.00 10.34 214 GLY A N 1
ATOM 1728 C CA . GLY A 1 224 ? 56.791 100.138 28.021 1.00 10.67 214 GLY A CA 1
ATOM 1729 C C . GLY A 1 224 ? 56.595 99.724 29.461 1.00 10.63 214 GLY A C 1
ATOM 1730 O O . GLY A 1 224 ? 57.451 99.069 30.082 1.00 12.16 214 GLY A O 1
ATOM 1731 N N . VAL A 1 225 ? 55.458 100.090 30.032 1.00 11.23 215 VAL A N 1
ATOM 1732 C CA . VAL A 1 225 ? 55.181 99.719 31.404 1.00 12.43 215 VAL A CA 1
ATOM 1733 C C . VAL A 1 225 ? 53.808 99.073 31.573 1.00 12.81 215 VAL A C 1
ATOM 1734 O O . VAL A 1 225 ? 53.577 98.305 32.514 1.00 13.91 215 VAL A O 1
ATOM 1738 N N . LYS A 1 226 ? 52.900 99.366 30.650 1.00 12.51 216 LYS A N 1
ATOM 1739 C CA . LYS A 1 226 ? 51.555 98.822 30.749 1.00 12.75 216 LYS A CA 1
ATOM 1740 C C . LYS A 1 226 ? 51.270 97.523 30.015 1.00 11.27 216 LYS A C 1
ATOM 1741 O O . LYS A 1 226 ? 51.720 97.333 28.888 1.00 11.36 216 LYS A O 1
ATOM 1747 N N . THR A 1 227 ? 50.541 96.625 30.681 1.00 11.52 217 THR A N 1
ATOM 1748 C CA . THR A 1 227 ? 49.985 95.432 30.037 1.00 11.58 217 THR A CA 1
ATOM 1749 C C . THR A 1 227 ? 48.539 95.396 30.571 1.00 12.71 217 THR A C 1
ATOM 1750 O O . THR A 1 227 ? 48.204 96.040 31.568 1.00 12.20 217 THR A O 1
ATOM 1754 N N . ASP A 1 228 ? 47.689 94.621 29.917 1.00 13.49 218 ASP A N 1
ATOM 1755 C CA . ASP A 1 228 ? 46.290 94.557 30.321 1.00 14.48 218 ASP A CA 1
ATOM 1756 C C . ASP A 1 228 ? 46.110 94.176 31.770 1.00 14.15 218 ASP A C 1
ATOM 1757 O O . ASP A 1 228 ? 45.307 94.778 32.494 1.00 14.88 218 ASP A O 1
ATOM 1762 N N . GLU A 1 229 ? 46.860 93.180 32.230 1.00 11.05 219 GLU A N 1
ATOM 1763 C CA . GLU A 1 229 ? 46.704 92.748 33.592 1.00 11.32 219 GLU A CA 1
ATOM 1764 C C . GLU A 1 229 ? 47.272 93.690 34.645 1.00 10.35 219 GLU A C 1
ATOM 1765 O O . GLU A 1 229 ? 46.653 93.920 35.682 1.00 11.72 219 GLU A O 1
ATOM 1771 N N . THR A 1 230 ? 48.457 94.248 34.399 1.00 11.33 220 THR A N 1
ATOM 1772 C CA . THR A 1 230 ? 49.078 95.099 35.419 1.00 12.07 220 THR A CA 1
ATOM 1773 C C . THR A 1 230 ? 48.366 96.424 35.614 1.00 13.42 220 THR A C 1
ATOM 1774 O O . THR A 1 230 ? 48.530 97.078 36.643 1.00 13.99 220 THR A O 1
ATOM 1778 N N . GLU A 1 231 ? 47.543 96.804 34.638 1.00 12.59 221 GLU A N 1
ATOM 1779 C CA . GLU A 1 231 ? 46.782 98.050 34.715 1.00 15.54 221 GLU A CA 1
ATOM 1780 C C . GLU A 1 231 ? 45.442 97.886 35.420 1.00 14.79 221 GLU A C 1
ATOM 1781 O O . GLU A 1 231 ? 44.719 98.868 35.606 1.00 15.60 221 GLU A O 1
ATOM 1784 N N . MET A 1 232 ? 45.107 96.668 35.831 1.00 14.56 222 MET A N 1
ATOM 1785 C CA . MET A 1 232 ? 43.816 96.427 36.485 1.00 13.61 222 MET A CA 1
ATOM 1786 C C . MET A 1 232 ? 43.665 97.011 37.886 1.00 14.68 222 MET A C 1
ATOM 1787 O O . MET A 1 232 ? 42.531 97.176 38.375 1.00 15.99 222 MET A O 1
ATOM 1792 N N . HIS A 1 233 ? 44.778 97.332 38.546 1.00 13.13 223 HIS A N 1
ATOM 1793 C CA . HIS A 1 233 ? 44.750 97.916 39.886 1.00 12.91 223 HIS A CA 1
ATOM 1794 C C . HIS A 1 233 ? 46.143 98.460 40.172 1.00 13.18 223 HIS A C 1
ATOM 1795 O O . HIS A 1 233 ? 47.140 97.892 39.707 1.00 12.08 223 HIS A O 1
ATOM 1802 N N . GLU A 1 234 ? 46.242 99.542 40.932 1.00 12.73 224 GLU A N 1
ATOM 1803 C CA . GLU A 1 234 ? 47.543 100.131 41.206 1.00 13.30 224 GLU A CA 1
ATOM 1804 C C . GLU A 1 234 ? 48.532 99.171 41.868 1.00 12.08 224 GLU A C 1
ATOM 1805 O O . GLU A 1 234 ? 49.746 99.271 41.631 1.00 12.14 224 GLU A O 1
ATOM 1808 N N . GLU A 1 235 ? 48.047 98.252 42.695 1.00 11.58 225 GLU A N 1
ATOM 1809 C CA . GLU A 1 235 ? 48.977 97.327 43.337 1.00 11.81 225 GLU A CA 1
ATOM 1810 C C . GLU A 1 235 ? 49.567 96.316 42.363 1.00 10.48 225 GLU A C 1
ATOM 1811 O O . GLU A 1 235 ? 50.542 95.605 42.712 1.00 10.41 225 GLU A O 1
ATOM 1817 N N . LEU A 1 236 ? 49.032 96.242 41.150 1.00 9.74 226 LEU A N 1
ATOM 1818 C CA . LEU A 1 236 ? 49.555 95.309 40.154 1.00 9.27 226 LEU A CA 1
ATOM 1819 C C . LEU A 1 236 ? 50.562 95.978 39.246 1.00 9.28 226 LEU A C 1
ATOM 1820 O O . LEU A 1 236 ? 51.141 95.322 38.372 1.00 9.37 226 LEU A O 1
ATOM 1825 N N . ARG A 1 237 ? 50.772 97.278 39.428 1.00 9.00 227 ARG A N 1
ATOM 1826 C CA . ARG A 1 237 ? 51.654 98.023 38.559 1.00 10.47 227 ARG A CA 1
ATOM 1827 C C . ARG A 1 237 ? 53.062 97.452 38.443 1.00 9.65 227 ARG A C 1
ATOM 1828 O O . ARG A 1 237 ? 53.653 97.002 39.441 1.00 9.48 227 ARG A O 1
ATOM 1834 N N . ASN A 1 238 ? 53.561 97.476 37.225 1.00 8.75 228 ASN A N 1
ATOM 1835 C CA . ASN A 1 238 ? 54.922 97.012 36.981 1.00 9.18 228 ASN A CA 1
ATOM 1836 C C . ASN A 1 238 ? 55.931 98.114 37.281 1.00 9.83 228 ASN A C 1
ATOM 1837 O O . ASN A 1 238 ? 55.592 99.301 37.431 1.00 9.97 228 ASN A O 1
ATOM 1842 N N . ARG A 1 239 ? 57.199 97.722 37.385 1.00 10.62 229 ARG A N 1
ATOM 1843 C CA . ARG A 1 239 ? 58.280 98.672 37.612 1.00 11.02 229 ARG A CA 1
ATOM 1844 C C . ARG A 1 239 ? 58.705 99.305 36.293 1.00 11.67 229 ARG A C 1
ATOM 1845 O O . ARG A 1 239 ? 58.485 98.731 35.216 1.00 13.19 229 ARG A O 1
ATOM 1853 N N . LEU A 1 240 ? 59.266 100.510 36.359 1.00 12.50 230 LEU A N 1
ATOM 1854 C CA . LEU A 1 240 ? 59.787 101.181 35.169 1.00 13.19 230 LEU A CA 1
ATOM 1855 C C . LEU A 1 240 ? 61.107 101.817 35.589 1.00 12.48 230 LEU A C 1
ATOM 1856 O O . LEU A 1 240 ? 61.155 102.801 36.336 1.00 12.91 230 LEU A O 1
ATOM 1861 N N . ASP A 1 241 ? 62.192 101.224 35.119 1.00 11.11 231 ASP A N 1
ATOM 1862 C CA . ASP A 1 241 ? 63.523 101.695 35.481 1.00 10.85 231 ASP A CA 1
ATOM 1863 C C . ASP A 1 241 ? 64.028 102.751 34.527 1.00 9.78 231 ASP A C 1
ATOM 1864 O O . ASP A 1 241 ? 63.878 102.626 33.318 1.00 10.79 231 ASP A O 1
ATOM 1869 N N . TYR A 1 242 ? 64.643 103.791 35.085 1.00 9.59 232 TYR A N 1
ATOM 1870 C CA . TYR A 1 242 ? 65.175 104.889 34.265 1.00 9.70 232 TYR A CA 1
ATOM 1871 C C . TYR A 1 242 ? 66.618 105.255 34.595 1.00 9.51 232 TYR A C 1
ATOM 1872 O O . TYR A 1 242 ? 67.220 106.074 33.911 1.00 8.87 232 TYR A O 1
ATOM 1881 N N . ASP A 1 243 ? 67.167 104.668 35.655 1.00 8.59 233 ASP A N 1
ATOM 1882 C CA . ASP A 1 243 ? 68.545 104.960 36.041 1.00 8.73 233 ASP A CA 1
ATOM 1883 C C . ASP A 1 243 ? 69.517 104.372 35.010 1.00 7.77 233 ASP A C 1
ATOM 1884 O O . ASP A 1 243 ? 69.130 103.543 34.167 1.00 8.85 233 ASP A O 1
ATOM 1889 N N . ALA A 1 244 ? 70.778 104.780 35.073 1.00 7.77 234 ALA A N 1
ATOM 1890 C CA . ALA A 1 244 ? 71.739 104.314 34.086 1.00 8.13 234 ALA A CA 1
ATOM 1891 C C . ALA A 1 244 ? 72.261 102.879 34.295 1.00 7.91 234 ALA A C 1
ATOM 1892 O O . ALA A 1 244 ? 73.040 102.395 33.473 1.00 8.73 234 ALA A O 1
ATOM 1894 N N . VAL A 1 245 ? 71.875 102.244 35.396 1.00 8.13 235 VAL A N 1
ATOM 1895 C CA . VAL A 1 245 ? 72.323 100.862 35.645 1.00 7.99 235 VAL A CA 1
ATOM 1896 C C . VAL A 1 245 ? 71.294 99.846 35.106 1.00 8.36 235 VAL A C 1
ATOM 1897 O O . VAL A 1 245 ? 71.660 98.972 34.305 1.00 8.05 235 VAL A O 1
ATOM 1901 N N . PHE A 1 246 ? 70.024 99.970 35.508 1.00 8.45 236 PHE A N 1
ATOM 1902 C CA . PHE A 1 246 ? 68.970 99.052 35.068 1.00 8.55 236 PHE A CA 1
ATOM 1903 C C . PHE A 1 246 ? 68.051 99.624 34.002 1.00 8.34 236 PHE A C 1
ATOM 1904 O O . PHE A 1 246 ? 67.326 98.878 33.337 1.00 8.83 236 PHE A O 1
ATOM 1918 N N . GLY A 1 247 ? 68.055 100.943 33.821 1.00 7.80 237 GLY A N 1
ATOM 1919 C CA . GLY A 1 247 ? 67.221 101.490 32.759 1.00 8.41 237 GLY A CA 1
ATOM 1920 C C . GLY A 1 247 ? 67.776 101.098 31.401 1.00 8.05 237 GLY A C 1
ATOM 1921 O O . GLY A 1 247 ? 68.995 100.877 31.266 1.00 8.23 237 GLY A O 1
ATOM 1922 N N . THR A 1 248 ? 66.898 100.995 30.403 1.00 8.59 238 THR A N 1
ATOM 1923 C CA . THR A 1 248 ? 67.309 100.679 29.043 1.00 9.42 238 THR A CA 1
ATOM 1924 C C . THR A 1 248 ? 66.938 101.8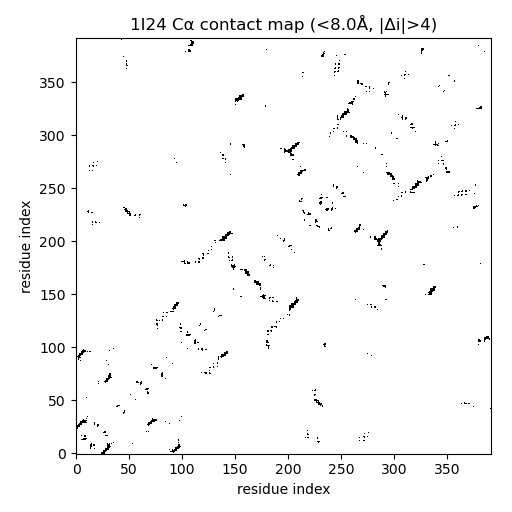71 28.133 1.00 9.75 238 THR A C 1
ATOM 1925 O O . THR A 1 248 ? 66.172 102.764 28.538 1.00 9.96 238 THR A O 1
ATOM 1929 N N . ALA A 1 249 ? 67.433 101.852 26.904 1.00 9.58 239 ALA A N 1
ATOM 1930 C CA . ALA A 1 249 ? 67.366 103.050 26.060 1.00 10.83 239 ALA A CA 1
ATOM 1931 C C . ALA A 1 249 ? 66.068 103.798 25.847 1.00 11.17 239 ALA A C 1
ATOM 1932 O O . ALA A 1 249 ? 65.997 105.005 26.134 1.00 12.02 239 ALA A O 1
ATOM 1934 N N . LEU A 1 250 ? 65.040 103.124 25.359 1.00 10.27 240 LEU A N 1
ATOM 1935 C CA . LEU A 1 250 ? 63.808 103.855 25.072 1.00 10.45 240 LEU A CA 1
ATOM 1936 C C . LEU A 1 250 ? 63.094 104.312 26.330 1.00 10.53 240 LEU A C 1
ATOM 1937 O O . LEU A 1 250 ? 62.652 105.481 26.414 1.00 10.98 240 LEU A O 1
ATOM 1942 N N . ASN A 1 251 ? 62.955 103.431 27.315 1.00 10.13 241 ASN A N 1
ATOM 1943 C CA . ASN A 1 251 ? 62.311 103.822 28.554 1.00 9.72 241 ASN A CA 1
ATOM 1944 C C . ASN A 1 251 ? 63.088 105.004 29.164 1.00 10.11 241 ASN A C 1
ATOM 1945 O O . ASN A 1 251 ? 62.499 105.977 29.662 1.00 10.49 241 ASN A O 1
ATOM 1950 N N . ARG A 1 252 ? 64.417 104.947 29.137 1.00 9.56 242 ARG A N 1
ATOM 1951 C CA . ARG A 1 252 ? 65.219 106.041 29.685 1.00 9.57 242 ARG A CA 1
ATOM 1952 C C . ARG A 1 252 ? 64.969 107.362 28.960 1.00 9.94 242 ARG A C 1
ATOM 1953 O O . ARG A 1 252 ? 64.858 108.413 29.615 1.00 9.95 242 ARG A O 1
ATOM 1961 N N . PHE A 1 253 ? 64.931 107.314 27.632 1.00 10.36 243 PHE A N 1
ATOM 1962 C CA . PHE A 1 253 ? 64.705 108.532 26.844 1.00 10.45 243 PHE A CA 1
ATOM 1963 C C . PHE A 1 253 ? 63.336 109.146 27.145 1.00 11.47 243 PHE A C 1
ATOM 1964 O O . PHE A 1 253 ? 63.201 110.385 27.215 1.00 12.12 243 PHE A O 1
ATOM 1972 N N . CYS A 1 254 ? 62.321 108.320 27.337 1.00 11.15 244 CYS A N 1
ATOM 1973 C CA . CYS A 1 254 ? 60.993 108.854 27.637 1.00 12.25 244 CYS A CA 1
ATOM 1974 C C . CYS A 1 254 ? 60.990 109.572 28.978 1.00 12.16 244 CYS A C 1
ATOM 1975 O O . CYS A 1 254 ? 60.390 110.656 29.109 1.00 12.99 244 CYS A O 1
ATOM 1978 N N . VAL A 1 255 ? 61.661 109.015 29.988 1.00 11.90 245 VAL A N 1
ATOM 1979 C CA . VAL A 1 255 ? 61.703 109.669 31.285 1.00 11.82 245 VAL A CA 1
ATOM 1980 C C . VAL A 1 255 ? 62.535 110.955 31.198 1.00 12.11 245 VAL A C 1
ATOM 1981 O O . VAL A 1 255 ? 62.161 111.987 31.783 1.00 12.58 245 VAL A O 1
ATOM 1985 N N . GLN A 1 256 ? 63.651 110.922 30.473 1.00 11.81 246 GLN A N 1
ATOM 1986 C CA . GLN A 1 256 ? 64.486 112.114 30.310 1.00 12.22 246 GLN A CA 1
ATOM 1987 C C . GLN A 1 256 ? 63.681 113.244 29.657 1.00 12.86 246 GLN A C 1
ATOM 1988 O O . GLN A 1 256 ? 63.755 114.398 30.097 1.00 13.36 246 GLN A O 1
ATOM 1994 N N . ALA A 1 257 ? 62.950 112.921 28.599 1.00 12.45 247 ALA A N 1
ATOM 1995 C CA . ALA A 1 257 ? 62.120 113.915 27.905 1.00 13.89 247 ALA A CA 1
ATOM 1996 C C . ALA A 1 257 ? 61.130 114.544 28.881 1.00 14.98 247 ALA A C 1
ATOM 1997 O O . ALA A 1 257 ? 60.966 115.782 28.914 1.00 14.96 247 ALA A O 1
ATOM 1999 N N . ALA A 1 258 ? 60.467 113.707 29.669 1.00 14.58 248 ALA A N 1
ATOM 2000 C CA . ALA A 1 258 ? 59.473 114.173 30.631 1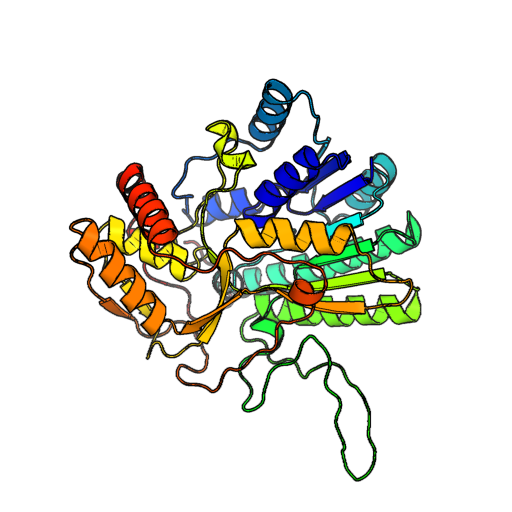.00 16.26 248 ALA A CA 1
ATOM 2001 C C . ALA A 1 258 ? 60.011 115.102 31.704 1.00 16.83 248 ALA A C 1
ATOM 2002 O O . ALA A 1 258 ? 59.293 116.007 32.152 1.00 18.18 248 ALA A O 1
ATOM 2004 N N . VAL A 1 259 ? 61.254 114.906 32.134 1.00 16.77 249 VAL A N 1
ATOM 2005 C CA . VAL A 1 259 ? 61.796 115.770 33.177 1.00 17.31 249 VAL A CA 1
ATOM 2006 C C . VAL A 1 259 ? 62.657 116.897 32.621 1.00 17.20 249 VAL A C 1
ATOM 2007 O O . VAL A 1 259 ? 63.210 117.689 33.378 1.00 19.44 249 VAL A O 1
ATOM 2011 N N . GLY A 1 260 ? 62.779 116.977 31.304 1.00 17.54 250 GLY A N 1
ATOM 2012 C CA . GLY A 1 260 ? 63.575 118.046 30.724 1.00 17.04 250 GLY A CA 1
ATOM 2013 C C . GLY A 1 260 ? 65.074 117.830 30.653 1.00 17.35 250 GLY A C 1
ATOM 2014 O O . GLY A 1 260 ? 65.841 118.782 30.545 1.00 18.59 250 GLY A O 1
ATOM 2015 N N . HIS A 1 261 ? 65.504 116.570 30.700 1.00 16.06 251 HIS A N 1
ATOM 2016 C CA . HIS A 1 261 ? 66.925 116.248 30.602 1.00 15.06 251 HIS A CA 1
ATOM 2017 C C . HIS A 1 261 ? 67.225 115.926 29.142 1.00 14.48 251 HIS A C 1
ATOM 2018 O O . HIS A 1 261 ? 66.441 115.239 28.488 1.00 14.87 251 HIS A O 1
ATOM 2025 N N . PRO A 1 262 ? 68.346 116.423 28.606 1.00 14.37 252 PRO A N 1
ATOM 2026 C CA . PRO A 1 262 ? 68.649 116.102 27.209 1.00 13.98 252 PRO A CA 1
ATOM 2027 C C . PRO A 1 262 ? 68.803 114.575 27.066 1.00 13.31 252 PRO A C 1
ATOM 2028 O O . PRO A 1 262 ? 69.348 113.916 27.963 1.00 13.86 252 PRO A O 1
ATOM 2032 N N . LEU A 1 263 ? 68.351 114.022 25.951 1.00 12.27 253 LEU A N 1
ATOM 2033 C CA . LEU A 1 263 ? 68.446 112.577 25.724 1.00 12.29 253 LEU A CA 1
ATOM 2034 C C . LEU A 1 263 ? 69.906 112.159 25.698 1.00 12.79 253 LEU A C 1
ATOM 2035 O O . LEU A 1 263 ? 70.722 112.710 24.965 1.00 12.96 253 LEU A O 1
ATOM 2040 N N . THR A 1 264 ? 70.222 111.112 26.464 1.00 11.54 254 THR A N 1
ATOM 2041 C CA . THR A 1 264 ? 71.601 110.668 26.585 1.00 10.76 254 THR A CA 1
ATOM 2042 C C . THR A 1 264 ? 72.045 109.695 25.510 1.00 10.67 254 THR A C 1
ATOM 2043 O O . THR A 1 264 ? 71.986 108.466 25.701 1.00 10.95 254 THR A O 1
ATOM 2047 N N . VAL A 1 265 ? 72.505 110.211 24.372 1.00 11.45 255 VAL A N 1
ATOM 2048 C CA . VAL A 1 265 ? 72.988 109.373 23.281 1.00 11.67 255 VAL A CA 1
ATOM 2049 C C . VAL A 1 265 ? 74.444 109.014 23.571 1.00 12.14 255 VAL A C 1
ATOM 2050 O O . VAL A 1 265 ? 75.287 109.904 23.679 1.00 13.27 255 VAL A O 1
ATOM 2054 N N . TYR A 1 266 ? 74.749 107.719 23.732 1.00 11.13 256 TYR A N 1
ATOM 2055 C CA . TYR A 1 266 ? 76.119 107.313 24.013 1.00 10.34 256 TYR A CA 1
ATOM 2056 C C . TYR A 1 266 ? 76.938 107.257 22.728 1.00 11.19 256 TYR A C 1
ATOM 2057 O O . TYR A 1 266 ? 76.586 106.574 21.781 1.00 11.55 256 TYR A O 1
ATOM 2066 N N . GLY A 1 267 ? 78.042 107.994 22.693 1.00 11.84 257 GLY A N 1
ATOM 2067 C CA . GLY A 1 267 ? 78.860 107.987 21.492 1.00 13.59 257 GLY A CA 1
ATOM 2068 C C . GLY A 1 267 ? 78.098 108.489 20.270 1.00 13.51 257 GLY A C 1
ATOM 2069 O O . GLY A 1 267 ? 77.209 109.349 20.378 1.00 13.88 257 GLY A O 1
ATOM 2070 N N . LYS A 1 268 ? 78.409 107.910 19.114 1.00 14.45 258 LYS A N 1
ATOM 2071 C CA . LYS A 1 268 ? 77.795 108.331 17.853 1.00 14.47 258 LYS A CA 1
ATOM 2072 C C . LYS A 1 268 ? 76.310 108.068 17.712 1.00 14.42 258 LYS A C 1
ATOM 2073 O O . LYS A 1 268 ? 75.638 108.746 16.928 1.00 14.66 258 LYS A O 1
ATOM 2078 N N . GLY A 1 269 ? 75.787 107.091 18.453 1.00 12.76 259 GLY A N 1
ATOM 2079 C CA . GLY A 1 269 ? 74.369 106.818 18.393 1.00 12.24 259 GLY A CA 1
ATOM 2080 C C . GLY A 1 269 ? 73.906 105.875 17.307 1.00 11.42 259 GLY A C 1
ATOM 2081 O O . GLY A 1 269 ? 72.709 105.677 17.160 1.00 12.04 259 GLY A O 1
ATOM 2082 N N . GLY A 1 270 ? 74.832 105.324 16.533 1.00 12.45 260 GLY A N 1
ATOM 2083 C CA . GLY A 1 270 ? 74.444 104.386 15.490 1.00 12.21 260 GLY A CA 1
ATOM 2084 C C . GLY A 1 270 ? 74.208 102.958 15.976 1.00 12.27 260 GLY A C 1
ATOM 2085 O O . GLY A 1 270 ? 73.848 102.079 15.163 1.00 12.66 260 GLY A O 1
ATOM 2086 N N . GLN A 1 271 ? 74.419 102.727 17.279 1.00 11.29 261 GLN A N 1
ATOM 2087 C CA . GLN A 1 271 ? 74.203 101.396 17.880 1.00 10.96 261 GLN A CA 1
ATOM 2088 C C . GLN A 1 271 ? 72.773 100.983 17.549 1.00 11.35 261 GLN A C 1
ATOM 2089 O O . GLN A 1 271 ? 71.817 101.688 17.907 1.00 10.69 261 GLN A O 1
ATOM 2095 N N . THR A 1 272 ? 72.634 99.845 16.873 1.00 10.52 262 THR A N 1
ATOM 2096 C CA . THR A 1 272 ? 71.338 99.353 16.428 1.00 10.61 262 THR A CA 1
ATOM 2097 C C . THR A 1 272 ? 71.011 98.030 17.104 1.00 10.38 262 THR A C 1
ATOM 2098 O O . THR A 1 272 ? 71.869 97.132 17.194 1.00 10.16 262 THR A O 1
ATOM 2102 N N . ARG A 1 273 ? 69.764 97.915 17.547 1.00 10.31 263 ARG A N 1
ATOM 2103 C CA . ARG A 1 273 ? 69.302 96.745 18.286 1.00 10.80 263 ARG A CA 1
ATOM 2104 C C . ARG A 1 273 ? 67.853 96.460 17.956 1.00 10.65 263 ARG A C 1
ATOM 2105 O O . ARG A 1 273 ? 67.134 97.325 17.420 1.00 11.11 263 ARG A O 1
ATOM 2113 N N . GLY A 1 274 ? 67.418 95.259 18.292 1.00 10.05 264 GLY A N 1
ATOM 2114 C CA . GLY A 1 274 ? 66.020 94.936 18.160 1.00 9.75 264 GLY A CA 1
ATOM 2115 C C . GLY A 1 274 ? 65.319 95.395 19.439 1.00 9.26 264 GLY A C 1
ATOM 2116 O O . GLY A 1 274 ? 65.898 95.354 20.541 1.00 9.93 264 GLY A O 1
ATOM 2117 N N . TYR A 1 275 ? 64.053 95.803 19.307 1.00 9.76 265 TYR A N 1
ATOM 2118 C CA . TYR A 1 275 ? 63.217 96.269 20.416 1.00 9.72 265 TYR A CA 1
ATOM 2119 C C . TYR A 1 275 ? 61.833 95.630 20.330 1.00 9.42 265 TYR A C 1
ATOM 2120 O O . TYR A 1 275 ? 61.426 95.165 19.241 1.00 9.73 265 TYR A O 1
ATOM 2129 N N . LEU A 1 276 ? 61.136 95.602 21.457 1.00 9.35 266 LEU A N 1
ATOM 2130 C CA . LEU A 1 276 ? 59.747 95.145 21.466 1.00 9.10 266 LEU A CA 1
ATOM 2131 C C . LEU A 1 276 ? 59.021 95.656 22.694 1.00 9.91 266 LEU A C 1
ATOM 2132 O O . LEU A 1 276 ? 59.620 95.939 23.752 1.00 9.01 266 LEU A O 1
ATOM 2137 N N . ASP A 1 277 ? 57.706 95.792 22.552 1.00 10.61 267 ASP A N 1
ATOM 2138 C CA . ASP A 1 277 ? 56.823 96.252 23.619 1.00 10.21 267 ASP A CA 1
ATOM 2139 C C . ASP A 1 277 ? 56.686 95.131 24.657 1.00 8.86 267 ASP A C 1
ATOM 2140 O O . ASP A 1 277 ? 56.650 93.954 24.289 1.00 9.44 267 ASP A O 1
ATOM 2145 N N . ILE A 1 278 ? 56.616 95.489 25.938 1.00 8.67 268 ILE A N 1
ATOM 2146 C CA . ILE A 1 278 ? 56.402 94.502 26.994 1.00 9.98 268 ILE A CA 1
ATOM 2147 C C . ILE A 1 278 ? 55.125 93.665 26.722 1.00 9.64 268 ILE A C 1
ATOM 2148 O O . ILE A 1 278 ? 55.033 92.503 27.123 1.00 9.94 268 ILE A O 1
ATOM 2154 N N . ARG A 1 279 ? 54.138 94.246 26.018 1.00 9.79 269 ARG A N 1
ATOM 2155 C CA . ARG A 1 279 ? 52.919 93.484 25.683 1.00 10.99 269 ARG A CA 1
ATOM 2156 C C . ARG A 1 279 ? 53.271 92.317 24.757 1.00 11.24 269 ARG A C 1
ATOM 2157 O O . ARG A 1 279 ? 52.649 91.262 24.804 1.00 11.85 269 ARG A O 1
ATOM 2165 N N . ASP A 1 280 ? 54.288 92.507 23.926 1.00 10.66 270 ASP A N 1
ATOM 2166 C CA . ASP A 1 280 ? 54.731 91.424 23.064 1.00 10.86 270 ASP A CA 1
ATOM 2167 C C . ASP A 1 280 ? 55.628 90.421 23.799 1.00 10.32 270 ASP A C 1
ATOM 2168 O O . ASP A 1 280 ? 55.643 89.241 23.440 1.00 11.71 270 ASP A O 1
ATOM 2173 N N . THR A 1 281 ? 56.348 90.853 24.834 1.00 10.88 271 THR A N 1
ATOM 2174 C CA . THR A 1 281 ? 57.127 89.911 25.634 1.00 10.23 271 THR A CA 1
ATOM 2175 C C . THR A 1 281 ? 56.187 88.846 26.177 1.00 10.25 271 THR A C 1
ATOM 2176 O O . THR A 1 281 ? 56.442 87.646 26.043 1.00 9.76 271 THR A O 1
ATOM 2180 N N . VAL A 1 282 ? 55.070 89.264 26.782 1.00 9.92 272 VAL A N 1
ATOM 2181 C CA . VAL A 1 282 ? 54.189 88.280 27.388 1.00 10.52 272 VAL A CA 1
ATOM 2182 C C . VAL A 1 282 ? 53.488 87.382 26.361 1.00 10.78 272 VAL A C 1
ATOM 2183 O O . VAL A 1 282 ? 53.262 86.195 26.599 1.00 10.92 272 VAL A O 1
ATOM 2187 N N . GLN A 1 283 ? 53.189 87.957 25.199 1.00 11.07 273 GLN A N 1
ATOM 2188 C CA . GLN A 1 283 ? 52.547 87.196 24.129 1.00 11.75 273 GLN A CA 1
ATOM 2189 C C . GLN A 1 283 ? 53.509 86.133 23.587 1.00 10.84 273 GLN A C 1
ATOM 2190 O O . GLN A 1 283 ? 53.124 84.989 23.343 1.00 11.01 273 GLN A O 1
ATOM 2196 N N . CYS A 1 284 ? 54.773 86.512 23.402 1.00 11.10 274 CYS A N 1
ATOM 2197 C CA . CYS A 1 284 ? 55.767 85.581 22.871 1.00 11.01 274 CYS A CA 1
ATOM 2198 C C . CYS A 1 284 ? 56.054 84.430 23.828 1.00 9.37 274 CYS A C 1
ATOM 2199 O O . CYS A 1 284 ? 56.194 83.273 23.409 1.00 10.08 274 CYS A O 1
ATOM 2202 N N . VAL A 1 285 ? 56.129 84.733 25.126 1.00 9.98 275 VAL A N 1
ATOM 2203 C CA . VAL A 1 285 ? 56.360 83.671 26.088 1.00 9.97 275 VAL A CA 1
ATOM 2204 C C . VAL A 1 285 ? 55.187 82.689 26.053 1.00 9.62 275 VAL A C 1
ATOM 2205 O O . VAL A 1 285 ? 55.384 81.478 26.077 1.00 9.78 275 VAL A O 1
ATOM 2209 N N . GLU A 1 286 ? 53.953 83.207 26.006 1.00 10.29 276 GLU A N 1
ATOM 2210 C CA . GLU A 1 286 ? 52.794 82.327 25.961 1.00 11.25 276 GLU A CA 1
ATOM 2211 C C . GLU A 1 286 ? 52.799 81.454 24.701 1.00 9.70 276 GLU A C 1
ATOM 2212 O O . GLU A 1 286 ? 52.501 80.266 24.771 1.00 10.29 276 GLU A O 1
ATOM 2222 N N . ILE A 1 287 ? 53.176 82.037 23.567 1.00 10.49 277 ILE A N 1
ATOM 2223 C CA . ILE A 1 287 ? 53.260 81.274 22.317 1.00 11.52 277 ILE A CA 1
ATOM 2224 C C . ILE A 1 287 ? 54.315 80.147 22.457 1.00 11.46 277 ILE A C 1
ATOM 2225 O O . ILE A 1 287 ? 54.085 79.009 22.014 1.00 11.16 277 ILE A O 1
ATOM 2230 N N . ALA A 1 288 ? 55.475 80.433 23.066 1.00 10.09 278 ALA A N 1
ATOM 2231 C CA . ALA A 1 288 ? 56.496 79.397 23.244 1.00 10.08 278 ALA A CA 1
ATOM 2232 C C . ALA A 1 288 ? 56.013 78.274 24.158 1.00 9.20 278 ALA A C 1
ATOM 2233 O O . ALA A 1 288 ? 56.355 77.106 23.947 1.00 10.74 278 ALA A O 1
ATOM 2235 N N . ILE A 1 289 ? 55.241 78.611 25.188 1.00 9.42 279 ILE A N 1
ATOM 2236 C CA . ILE A 1 289 ? 54.696 77.621 26.102 1.00 10.62 279 ILE A CA 1
ATOM 2237 C C . ILE A 1 289 ? 53.604 76.768 25.425 1.00 11.07 279 ILE A C 1
ATOM 2238 O O . ILE A 1 289 ? 53.564 75.549 25.592 1.00 11.75 279 ILE A O 1
ATOM 2243 N N . ALA A 1 290 ? 52.720 77.424 24.665 1.00 11.73 280 ALA A N 1
ATOM 2244 C CA . ALA A 1 290 ? 51.617 76.723 24.000 1.00 12.49 280 ALA A CA 1
ATOM 2245 C C . ALA A 1 290 ? 52.055 75.850 22.836 1.00 13.29 280 ALA A C 1
ATOM 2246 O O . ALA A 1 290 ? 51.319 74.930 22.449 1.00 14.83 280 ALA A O 1
ATOM 2248 N N . ASN A 1 291 ? 53.223 76.119 22.261 1.00 13.02 281 ASN A N 1
ATOM 2249 C CA . ASN A 1 291 ? 53.761 75.347 21.122 1.00 13.17 281 ASN A CA 1
ATOM 2250 C C . ASN A 1 291 ? 55.156 74.924 21.589 1.00 12.98 281 ASN A C 1
ATOM 2251 O O . ASN A 1 291 ? 56.157 75.487 21.152 1.00 13.50 281 ASN A O 1
ATOM 2256 N N . PRO A 1 292 ? 55.235 73.896 22.435 1.00 12.89 282 PRO A N 1
ATOM 2257 C CA . PRO A 1 292 ? 56.548 73.484 22.951 1.00 12.77 282 PRO A CA 1
ATOM 2258 C C . PRO A 1 292 ? 57.575 72.832 22.069 1.00 12.52 282 PRO A C 1
ATOM 2259 O O . PRO A 1 292 ? 57.248 72.258 21.019 1.00 12.88 282 PRO A O 1
ATOM 2263 N N . ALA A 1 293 ? 58.838 72.948 22.481 1.00 11.62 283 ALA A N 1
ATOM 2264 C CA . ALA A 1 293 ? 59.929 72.277 21.793 1.00 12.08 283 ALA A CA 1
ATOM 2265 C C . ALA A 1 293 ? 59.723 70.770 22.003 1.00 12.04 283 ALA A C 1
ATOM 2266 O O . ALA A 1 293 ? 59.117 70.354 22.983 1.00 12.60 283 ALA A O 1
ATOM 2268 N N . LYS A 1 294 ? 60.244 69.965 21.078 1.00 13.39 284 LYS A N 1
ATOM 2269 C CA . LYS A 1 294 ? 60.188 68.505 21.179 1.00 15.27 284 LYS A CA 1
ATOM 2270 C C . LYS A 1 294 ? 61.347 67.993 22.043 1.00 14.45 284 LYS A C 1
ATOM 2271 O O . LYS A 1 294 ? 62.346 68.704 22.248 1.00 13.22 284 LYS A O 1
ATOM 2275 N N . ALA A 1 295 ? 61.246 66.750 22.507 1.00 15.39 285 ALA A N 1
ATOM 2276 C CA . ALA A 1 295 ? 62.306 66.164 23.316 1.00 15.38 285 ALA A CA 1
ATOM 2277 C C . ALA A 1 295 ? 63.618 66.241 22.548 1.00 14.53 285 ALA A C 1
ATOM 2278 O O . ALA A 1 295 ? 63.682 65.923 21.348 1.00 14.20 285 ALA A O 1
ATOM 2280 N N . GLY A 1 296 ? 64.664 66.709 23.227 1.00 13.28 286 GLY A N 1
ATOM 2281 C CA . GLY A 1 296 ? 65.977 66.816 22.625 1.00 12.59 286 GLY A CA 1
ATOM 2282 C C . GLY A 1 296 ? 66.194 68.012 21.725 1.00 12.71 286 GLY A C 1
ATOM 2283 O O . GLY A 1 296 ? 67.292 68.187 21.201 1.00 13.59 286 GLY A O 1
ATOM 2284 N N . GLU A 1 297 ? 65.177 68.848 21.546 1.00 11.79 287 GLU A N 1
ATOM 2285 C CA . GLU A 1 297 ? 65.290 69.996 20.675 1.00 11.51 287 GLU A CA 1
ATOM 2286 C C . GLU A 1 297 ? 65.633 71.276 21.427 1.00 10.63 287 GLU A C 1
ATOM 2287 O O . GLU A 1 297 ? 65.036 71.552 22.465 1.00 10.92 287 GLU A O 1
ATOM 2293 N N . PHE A 1 298 ? 66.595 72.021 20.896 1.00 10.46 288 PHE A N 1
ATOM 2294 C CA . PHE A 1 298 ? 66.957 73.320 21.450 1.00 10.07 288 PHE A CA 1
ATOM 2295 C C . PHE A 1 298 ? 66.533 74.365 20.408 1.00 9.67 288 PHE A C 1
ATOM 2296 O O . PHE A 1 298 ? 67.240 74.658 19.435 1.00 11.81 288 PHE A O 1
ATOM 2310 N N . ARG A 1 299 ? 65.349 74.915 20.605 1.00 9.27 289 ARG A N 1
ATOM 2311 C CA . ARG A 1 299 ? 64.849 75.921 19.681 1.00 9.86 289 ARG A CA 1
ATOM 2312 C C . ARG A 1 299 ? 65.421 77.273 20.071 1.00 9.67 289 ARG A C 1
ATOM 2313 O O . ARG A 1 299 ? 65.670 77.520 21.271 1.00 10.54 289 ARG A O 1
ATOM 2321 N N . VAL A 1 300 ? 65.668 78.120 19.080 1.00 9.46 290 VAL A N 1
ATOM 2322 C CA . VAL A 1 300 ? 66.138 79.471 19.356 1.00 9.76 290 VAL A CA 1
ATOM 2323 C C . VAL A 1 300 ? 65.283 80.441 18.564 1.00 9.53 290 VAL A C 1
ATOM 2324 O O . VAL A 1 300 ? 65.156 80.316 17.331 1.00 10.37 290 VAL A O 1
ATOM 2328 N N . PHE A 1 301 ? 64.664 81.380 19.270 1.00 9.02 291 PHE A N 1
ATOM 2329 C CA . PHE A 1 301 ? 63.854 82.413 18.607 1.00 9.67 291 PHE A CA 1
ATOM 2330 C C . PHE A 1 301 ? 64.469 83.793 18.859 1.00 9.71 291 PHE A C 1
ATOM 2331 O O . PHE A 1 301 ? 64.880 84.082 19.994 1.00 10.52 291 PHE A O 1
ATOM 2339 N N . ASN A 1 302 ? 64.566 84.631 17.831 1.00 9.83 292 ASN A N 1
ATOM 2340 C CA . ASN A 1 302 ? 65.015 86.020 18.024 1.00 9.55 292 ASN A CA 1
ATOM 2341 C C . ASN A 1 302 ? 63.714 86.768 18.323 1.00 9.82 292 ASN A C 1
ATOM 2342 O O . ASN A 1 302 ? 62.817 86.896 17.457 1.00 11.62 292 ASN A O 1
ATOM 2347 N N . GLN A 1 303 ? 63.587 87.221 19.562 1.00 9.13 293 GLN A N 1
ATOM 2348 C CA . GLN A 1 303 ? 62.356 87.826 20.058 1.00 10.51 293 GLN A CA 1
ATOM 2349 C C . GLN A 1 303 ? 62.370 89.342 20.137 1.00 9.88 293 GLN A C 1
ATOM 2350 O O . GLN A 1 303 ? 62.695 89.933 21.171 1.00 10.37 293 GLN A O 1
ATOM 2356 N N . PHE A 1 304 ? 62.062 89.967 18.999 1.00 10.46 294 PHE A N 1
ATOM 2357 C CA . PHE A 1 304 ? 61.952 91.423 18.914 1.00 10.32 294 PHE A CA 1
ATOM 2358 C C . PHE A 1 304 ? 61.040 91.698 17.720 1.00 11.51 294 PHE A C 1
ATOM 2359 O O . PHE A 1 304 ? 60.802 90.791 16.907 1.00 12.42 294 PHE A O 1
ATOM 2367 N N . THR A 1 305 ? 60.521 92.920 17.628 1.00 11.42 295 THR A N 1
ATOM 2368 C CA . THR A 1 305 ? 59.606 93.248 16.525 1.00 11.59 295 THR A CA 1
ATOM 2369 C C . THR A 1 305 ? 60.127 94.274 15.537 1.00 12.80 295 THR A C 1
ATOM 2370 O O . THR A 1 305 ? 59.695 94.275 14.373 1.00 13.43 295 THR A O 1
ATOM 2374 N N . GLU A 1 306 ? 61.052 95.136 15.957 1.00 12.14 296 GLU A N 1
ATOM 2375 C CA . GLU A 1 306 ? 61.627 96.149 15.063 1.00 12.54 296 GLU A CA 1
ATOM 2376 C C . GLU A 1 306 ? 63.045 96.532 15.482 1.00 12.22 296 GLU A C 1
ATOM 2377 O O . GLU A 1 306 ? 63.365 96.469 16.675 1.00 12.91 296 GLU A O 1
ATOM 2383 N N . GLN A 1 307 ? 63.891 96.901 14.524 1.00 10.71 297 GLN A N 1
ATOM 2384 C CA . GLN A 1 307 ? 65.243 97.377 14.815 1.00 11.83 297 GLN A CA 1
ATOM 2385 C C . GLN A 1 307 ? 65.274 98.900 14.792 1.00 12.33 297 GLN A C 1
ATOM 2386 O O . GLN A 1 307 ? 64.632 99.528 13.926 1.00 12.95 297 GLN A O 1
ATOM 2392 N N . PHE A 1 308 ? 66.019 99.498 15.711 1.00 11.84 298 PHE A N 1
ATOM 2393 C CA . PHE A 1 308 ? 66.182 100.955 15.756 1.00 12.14 298 PHE A CA 1
ATOM 2394 C C . PHE A 1 308 ? 67.597 101.273 16.214 1.00 11.95 298 PHE A C 1
ATOM 2395 O O . PHE A 1 308 ? 68.179 100.527 17.023 1.00 11.79 298 PHE A O 1
ATOM 2403 N N . SER A 1 309 ? 68.152 102.373 15.723 1.00 12.04 299 SER A N 1
ATOM 2404 C CA . SER A 1 309 ? 69.444 102.842 16.198 1.00 12.23 299 SER A CA 1
ATOM 2405 C C . SER A 1 309 ? 69.070 103.799 17.338 1.00 11.87 299 SER A C 1
ATOM 2406 O O . SER A 1 309 ? 67.911 104.229 17.463 1.00 11.64 299 SER A O 1
ATOM 2409 N N . VAL A 1 310 ? 70.049 104.118 18.171 1.00 12.10 300 VAL A N 1
ATOM 2410 C CA . VAL A 1 310 ? 69.816 105.036 19.275 1.00 12.23 300 VAL A CA 1
ATOM 2411 C C . VAL A 1 310 ? 69.400 106.417 18.720 1.00 11.78 300 VAL A C 1
ATOM 2412 O O . VAL A 1 310 ? 68.501 107.068 19.268 1.00 12.18 300 VAL A O 1
ATOM 2416 N N . ASN A 1 311 ? 70.049 106.839 17.633 1.00 12.05 301 ASN A N 1
ATOM 2417 C CA . ASN A 1 311 ? 69.696 108.134 17.025 1.00 12.49 301 ASN A CA 1
ATOM 2418 C C . ASN A 1 311 ? 68.239 108.123 16.559 1.00 13.25 301 ASN A C 1
ATOM 2419 O O . ASN A 1 311 ? 67.530 109.138 16.706 1.00 13.81 301 ASN A O 1
ATOM 2424 N N . GLU A 1 312 ? 67.772 107.004 16.008 1.00 12.91 302 GLU A N 1
ATOM 2425 C CA . GLU A 1 312 ? 66.380 106.910 15.572 1.00 13.90 302 GLU A CA 1
ATOM 2426 C C . GLU A 1 312 ? 65.438 107.025 16.760 1.00 14.18 302 GLU A C 1
ATOM 2427 O O . GLU A 1 312 ? 64.394 107.681 16.669 1.00 14.49 302 GLU A O 1
ATOM 2433 N N . LEU A 1 313 ? 65.777 106.381 17.880 1.00 13.87 303 LEU A N 1
ATOM 2434 C CA . LEU A 1 313 ? 64.944 106.483 19.069 1.00 13.19 303 LEU A CA 1
ATOM 2435 C C . LEU A 1 313 ? 64.886 107.924 19.552 1.00 12.83 303 LEU A C 1
ATOM 2436 O O . LEU A 1 313 ? 63.826 108.406 19.939 1.00 13.58 303 LEU A O 1
ATOM 2441 N N . ALA A 1 314 ? 66.033 108.582 19.568 1.00 13.14 304 ALA A N 1
ATOM 2442 C CA . ALA A 1 314 ? 66.084 109.975 20.008 1.00 13.99 304 ALA A CA 1
ATOM 2443 C C . ALA A 1 314 ? 65.169 110.858 19.153 1.00 14.29 304 ALA A C 1
ATOM 2444 O O . ALA A 1 314 ? 64.484 111.728 19.684 1.00 14.45 304 ALA A O 1
ATOM 2446 N N . SER A 1 315 ? 65.170 110.640 17.844 1.00 13.74 305 SER A N 1
ATOM 2447 C CA . SER A 1 315 ? 64.307 111.424 16.954 1.00 14.93 305 SER A CA 1
ATOM 2448 C C . SER A 1 315 ? 62.828 111.132 17.227 1.00 15.19 305 SER A C 1
ATOM 2449 O O . SER A 1 315 ? 61.998 112.061 17.276 1.00 15.53 305 SER A O 1
ATOM 2453 N N . LEU A 1 316 ? 62.466 109.863 17.412 1.00 14.48 306 LEU A N 1
ATOM 2454 C CA . LEU A 1 316 ? 61.079 109.511 17.678 1.00 14.42 306 LEU A CA 1
ATOM 2455 C C . LEU A 1 316 ? 60.572 110.112 18.984 1.00 13.99 306 LEU A C 1
ATOM 2456 O O . LEU A 1 316 ? 59.424 110.569 19.066 1.00 14.43 306 LEU A O 1
ATOM 2461 N N . VAL A 1 317 ? 61.404 110.094 20.023 1.00 13.55 307 VAL A N 1
ATOM 2462 C CA . VAL A 1 317 ? 60.999 110.646 21.297 1.00 13.30 307 VAL A CA 1
ATOM 2463 C C . VAL A 1 317 ? 60.898 112.178 21.193 1.00 14.28 307 VAL A C 1
ATOM 2464 O O . VAL A 1 317 ? 60.010 112.779 21.793 1.00 14.31 307 VAL A O 1
ATOM 2468 N N . THR A 1 318 ? 61.808 112.790 20.447 1.00 14.47 308 THR A N 1
ATOM 2469 C CA . THR A 1 318 ? 61.768 114.243 20.275 1.00 15.89 308 THR A CA 1
ATOM 2470 C C . THR A 1 318 ? 60.454 114.641 19.598 1.00 16.61 308 THR A C 1
ATOM 2471 O O . THR A 1 318 ? 59.769 115.559 20.056 1.00 16.87 308 THR A O 1
ATOM 2475 N N . LYS A 1 319 ? 60.089 113.935 18.531 1.00 16.45 309 LYS A N 1
ATOM 2476 C CA . LYS A 1 319 ? 58.843 114.238 17.819 1.00 17.59 309 LYS A CA 1
ATOM 2477 C C . LYS A 1 319 ? 57.609 114.025 18.680 1.00 17.87 309 LYS A C 1
ATOM 2478 O O . LYS A 1 319 ? 56.692 114.853 18.682 1.00 18.38 309 LYS A O 1
ATOM 2481 N N . ALA A 1 320 ? 57.560 112.920 19.417 1.00 17.39 310 ALA A N 1
ATOM 2482 C CA . ALA A 1 320 ? 56.424 112.658 20.284 1.00 17.04 310 ALA A CA 1
ATOM 2483 C C . ALA A 1 320 ? 56.374 113.695 21.403 1.00 17.62 310 ALA A C 1
ATOM 2484 O O . ALA A 1 320 ? 55.294 114.147 21.807 1.00 18.31 310 ALA A O 1
ATOM 2486 N N . GLY A 1 321 ? 57.543 114.082 21.899 1.00 17.46 311 GLY A N 1
ATOM 2487 C CA . GLY A 1 321 ? 57.610 115.067 22.967 1.00 18.58 311 GLY A CA 1
ATOM 2488 C C . GLY A 1 321 ? 57.127 116.439 22.527 1.00 19.86 311 GLY A C 1
ATOM 2489 O O . GLY A 1 321 ? 56.578 117.198 23.331 1.00 20.05 311 GLY A O 1
ATOM 2490 N N . SER A 1 322 ? 57.332 116.750 21.253 1.00 21.06 312 SER A N 1
ATOM 2491 C CA . SER A 1 322 ? 56.915 118.041 20.705 1.00 23.01 312 SER A CA 1
ATOM 2492 C C . SER A 1 322 ? 55.395 118.158 20.760 1.00 23.60 312 SER A C 1
ATOM 2493 O O . SER A 1 322 ? 54.862 119.246 20.966 1.00 24.28 312 SER A O 1
ATOM 2496 N N . LYS A 1 323 ? 54.695 117.040 20.582 1.00 23.61 313 LYS A N 1
ATOM 2497 C CA . LYS A 1 323 ? 53.235 117.037 20.616 1.00 24.03 313 LYS A CA 1
ATOM 2498 C C . LYS A 1 323 ? 52.695 117.252 22.025 1.00 24.66 313 LYS A C 1
ATOM 2499 O O . LYS A 1 323 ? 51.501 117.507 22.211 1.00 25.75 313 LYS A O 1
ATOM 2505 N N . LEU A 1 324 ? 53.579 117.157 23.014 1.00 24.55 314 LEU A N 1
ATOM 2506 C CA . LEU A 1 324 ? 53.211 117.341 24.412 1.00 23.89 314 LEU A CA 1
ATOM 2507 C C . LEU A 1 324 ? 53.842 118.596 25.023 1.00 23.51 314 LEU A C 1
ATOM 2508 O O . LEU A 1 324 ? 53.792 118.791 26.237 1.00 24.87 314 LEU A O 1
ATOM 2513 N N . GLY A 1 325 ? 54.449 119.433 24.190 1.00 22.67 315 GLY A N 1
ATOM 2514 C CA . GLY A 1 325 ? 55.065 120.648 24.696 1.00 21.66 315 GLY A CA 1
ATOM 2515 C C A GLY A 1 325 ? 56.422 120.419 25.294 0.45 21.13 315 GLY A C 1
ATOM 2516 C C B GLY A 1 325 ? 56.248 120.407 25.640 0.55 20.98 315 GLY A C 1
ATOM 2517 O O A GLY A 1 325 ? 57.031 121.323 25.872 0.45 20.45 315 GLY A O 1
ATOM 2518 O O B GLY A 1 325 ? 56.348 121.059 26.684 0.55 20.84 315 GLY A O 1
ATOM 2519 N N A LEU A 1 326 ? 56.895 119.189 25.170 0.45 19.95 316 LEU A N 1
ATOM 2520 N N B LEU A 1 326 ? 57.160 119.497 25.279 0.55 19.85 316 LEU A N 1
ATOM 2521 C CA A LEU A 1 326 ? 58.204 118.861 25.681 0.45 19.85 316 LEU A CA 1
ATOM 2522 C CA B LEU A 1 326 ? 58.328 119.181 26.120 0.55 19.07 316 LEU A CA 1
ATOM 2523 C C A LEU A 1 326 ? 59.190 119.364 24.640 0.45 19.76 316 LEU A C 1
ATOM 2524 C C B LEU A 1 326 ? 59.698 119.671 25.613 0.55 19.12 316 LEU A C 1
ATOM 2525 O O A LEU A 1 326 ? 59.141 118.963 23.478 0.45 20.64 316 LEU A O 1
ATOM 2526 O O B LEU A 1 326 ? 60.701 119.528 26.320 0.55 17.79 316 LEU A O 1
ATOM 2535 N N A ASP A 1 327 ? 60.059 120.274 25.059 0.45 19.65 317 ASP A N 1
ATOM 2536 N N B ASP A 1 327 ? 59.736 120.245 24.405 0.55 18.81 317 ASP A N 1
ATOM 2537 C CA A ASP A 1 327 ? 61.089 120.833 24.203 0.45 19.37 317 ASP A CA 1
ATOM 2538 C CA B ASP A 1 327 ? 60.964 120.747 23.758 0.55 19.05 317 ASP A CA 1
ATOM 2539 C C A ASP A 1 327 ? 62.239 119.836 24.357 0.45 18.63 317 ASP A C 1
ATOM 2540 C C B ASP A 1 327 ? 62.238 119.942 24.042 0.55 18.65 317 ASP A C 1
ATOM 2541 O O A ASP A 1 327 ? 63.199 120.122 25.070 0.45 18.65 317 ASP A O 1
ATOM 2542 O O B ASP A 1 327 ? 63.258 120.455 24.506 0.55 18.50 317 ASP A O 1
ATOM 2551 N N . VAL A 1 328 ? 62.148 118.668 23.706 1.00 18.35 318 VAL A N 1
ATOM 2552 C CA . VAL A 1 328 ? 63.215 117.681 23.872 1.00 17.71 318 VAL A CA 1
ATOM 2553 C C . VAL A 1 328 ? 64.528 118.035 23.199 1.00 17.46 318 VAL A C 1
ATOM 2554 O O . VAL A 1 328 ? 64.553 118.389 22.022 1.00 18.60 318 VAL A O 1
ATOM 2558 N N . LYS A 1 329 ? 65.623 117.922 23.952 1.00 17.26 319 LYS A N 1
ATOM 2559 C CA . LYS A 1 329 ? 66.967 118.186 23.451 1.00 17.00 319 LYS A CA 1
ATOM 2560 C C . LYS A 1 329 ? 67.762 116.875 23.507 1.00 16.16 319 LYS A C 1
ATOM 2561 O O . LYS A 1 329 ? 67.349 115.923 24.179 1.00 15.83 319 LYS A O 1
ATOM 2567 N N . LYS A 1 330 ? 68.897 116.839 22.822 1.00 15.66 320 LYS A N 1
ATOM 2568 C CA . LYS A 1 330 ? 69.762 115.654 22.798 1.00 15.92 320 LYS A CA 1
ATOM 2569 C C . LYS A 1 330 ? 71.166 116.048 23.210 1.00 16.41 320 LYS A C 1
ATOM 2570 O O . LYS A 1 330 ? 71.582 117.198 23.003 1.00 17.12 320 LYS A O 1
ATOM 2576 N N . MET A 1 331 ? 71.909 115.103 23.785 1.00 15.83 321 MET A N 1
ATOM 2577 C CA . MET A 1 331 ? 73.292 115.349 24.162 1.00 16.25 321 MET A CA 1
ATOM 2578 C C . MET A 1 331 ? 74.108 114.114 23.819 1.00 15.35 321 MET A C 1
ATOM 2579 O O . MET A 1 331 ? 73.564 113.000 23.779 1.00 15.81 321 MET A O 1
ATOM 2584 N N . THR A 1 332 ? 75.388 114.301 23.530 1.00 15.35 322 THR A N 1
ATOM 2585 C CA . THR A 1 332 ? 76.275 113.186 23.225 1.00 15.52 322 THR A CA 1
ATOM 2586 C C . THR A 1 332 ? 77.099 112.934 24.473 1.00 15.77 322 THR A C 1
ATOM 2587 O O . THR A 1 332 ? 77.819 113.813 24.949 1.00 16.98 322 THR A O 1
ATOM 2591 N N . VAL A 1 333 ? 76.969 111.728 25.013 1.00 14.48 323 VAL A N 1
ATOM 2592 C CA . VAL A 1 333 ? 77.685 111.333 26.210 1.00 14.43 323 VAL A CA 1
ATOM 2593 C C . VAL A 1 333 ? 78.869 110.460 25.825 1.00 14.60 323 VAL A C 1
ATOM 2594 O O . VAL A 1 333 ? 78.710 109.517 25.045 1.00 14.58 323 VAL A O 1
ATOM 2598 N N . PRO A 1 334 ? 80.081 110.765 26.329 1.00 14.74 324 PRO A N 1
ATOM 2599 C CA . PRO A 1 334 ? 81.238 109.920 25.994 1.00 15.06 324 PRO A CA 1
ATOM 2600 C C . PRO A 1 334 ? 80.790 108.505 26.396 1.00 14.83 324 PRO A C 1
ATOM 2601 O O . PRO A 1 334 ? 80.352 108.272 27.526 1.00 14.90 324 PRO A O 1
ATOM 2605 N N . ASN A 1 335 ? 80.894 107.571 25.468 1.00 13.55 325 ASN A N 1
ATOM 2606 C CA . ASN A 1 335 ? 80.391 106.234 25.723 1.00 12.19 325 ASN A CA 1
ATOM 2607 C C . ASN A 1 335 ? 81.054 105.459 26.862 1.00 11.98 325 ASN A C 1
ATOM 2608 O O . ASN A 1 335 ? 82.250 105.226 26.846 1.00 12.18 325 ASN A O 1
ATOM 2613 N N . PRO A 1 336 ? 80.273 105.062 27.876 1.00 12.39 326 PRO A N 1
ATOM 2614 C CA . PRO A 1 336 ? 80.893 104.292 28.968 1.00 12.17 326 PRO A CA 1
ATOM 2615 C C . PRO A 1 336 ? 81.224 102.855 28.522 1.00 11.01 326 PRO A C 1
ATOM 2616 O O . PRO A 1 336 ? 82.056 102.169 29.142 1.00 10.94 326 PRO A O 1
ATOM 2620 N N . ARG A 1 337 ? 80.611 102.429 27.426 1.00 9.71 327 ARG A N 1
ATOM 2621 C CA . ARG A 1 337 ? 80.753 101.057 26.941 1.00 10.90 327 ARG A CA 1
ATOM 2622 C C . ARG A 1 337 ? 81.727 100.913 25.806 1.00 11.23 327 ARG A C 1
ATOM 2623 O O . ARG A 1 337 ? 82.026 101.883 25.102 1.00 12.27 327 ARG A O 1
ATOM 2631 N N . VAL A 1 338 ? 82.226 99.696 25.639 1.00 11.86 328 VAL A N 1
ATOM 2632 C CA . VAL A 1 338 ? 83.083 99.371 24.505 1.00 13.38 328 VAL A CA 1
ATOM 2633 C C . VAL A 1 338 ? 82.115 98.618 23.577 1.00 13.93 328 VAL A C 1
ATOM 2634 O O . VAL A 1 338 ? 81.594 97.560 23.936 1.00 15.46 328 VAL A O 1
ATOM 2638 N N . GLU A 1 339 ? 81.816 99.196 22.410 1.00 13.18 329 GLU A N 1
ATOM 2639 C CA . GLU A 1 339 ? 80.879 98.619 21.443 1.00 13.51 329 GLU A CA 1
ATOM 2640 C C . GLU A 1 339 ? 81.002 99.416 20.140 1.00 12.91 329 GLU A C 1
ATOM 2641 O O . GLU A 1 339 ? 81.531 100.536 20.125 1.00 13.71 329 GLU A O 1
ATOM 2647 N N . ALA A 1 340 ? 80.517 98.845 19.046 1.00 13.45 330 ALA A N 1
ATOM 2648 C CA . ALA A 1 340 ? 80.541 99.545 17.757 1.00 13.23 330 ALA A CA 1
ATOM 2649 C C . ALA A 1 340 ? 79.445 100.622 17.769 1.00 13.14 330 ALA A C 1
ATOM 2650 O O . ALA A 1 340 ? 78.288 100.346 18.124 1.00 13.53 330 ALA A O 1
ATOM 2652 N N . GLU A 1 341 ? 79.793 101.843 17.362 1.00 14.24 331 GLU A N 1
ATOM 2653 C CA . GLU A 1 341 ? 78.838 102.940 17.352 1.00 14.52 331 GLU A CA 1
ATOM 2654 C C . GLU A 1 341 ? 78.255 103.202 15.970 1.00 14.99 331 GLU A C 1
ATOM 2655 O O . GLU A 1 341 ? 77.406 104.076 15.800 1.00 15.47 331 GLU A O 1
ATOM 2661 N N . GLU A 1 342 ? 78.721 102.424 15.000 1.00 14.69 332 GLU A N 1
ATOM 2662 C CA . GLU A 1 342 ? 78.245 102.440 13.618 1.00 15.86 332 GLU A CA 1
ATOM 2663 C C . GLU A 1 342 ? 78.516 101.003 13.175 1.00 15.26 332 GLU A C 1
ATOM 2664 O O . GLU A 1 342 ? 79.656 100.533 13.258 1.00 16.70 332 GLU A O 1
ATOM 2668 N N . HIS A 1 343 ? 77.488 100.292 12.729 1.00 13.49 333 HIS A N 1
ATOM 2669 C CA . HIS A 1 343 ? 77.689 98.901 12.341 1.00 13.54 333 HIS A CA 1
ATOM 2670 C C . HIS A 1 343 ? 76.533 98.358 11.518 1.00 13.70 333 HIS A C 1
ATOM 2671 O O . HIS A 1 343 ? 75.420 98.869 11.565 1.00 13.55 333 HIS A O 1
ATOM 2678 N N . TYR A 1 344 ? 76.810 97.303 10.764 1.00 13.49 334 TYR A N 1
ATOM 2679 C CA . TYR A 1 344 ? 75.783 96.611 9.994 1.00 13.00 334 TYR A CA 1
ATOM 2680 C C . TYR A 1 344 ? 74.863 95.908 11.006 1.00 12.07 334 TYR A C 1
ATOM 2681 O O . TYR A 1 344 ? 75.341 95.450 12.065 1.00 11.77 334 TYR A O 1
ATOM 2690 N N . TYR A 1 345 ? 73.567 95.823 10.729 1.00 11.34 335 TYR A N 1
ATOM 2691 C CA . TYR A 1 345 ? 72.678 95.079 11.611 1.00 11.85 335 TYR A CA 1
ATOM 2692 C C . TYR A 1 345 ? 71.461 94.603 10.848 1.00 11.41 335 TYR A C 1
ATOM 2693 O O . TYR A 1 345 ? 70.626 95.411 10.416 1.00 12.98 335 TYR A O 1
ATOM 2702 N N . ASN A 1 346 ? 71.344 93.300 10.669 1.00 11.78 336 ASN A N 1
ATOM 2703 C CA . ASN A 1 346 ? 70.182 92.742 9.999 1.00 11.56 336 ASN A CA 1
ATOM 2704 C C . ASN A 1 346 ? 69.903 91.388 10.644 1.00 11.73 336 ASN A C 1
ATOM 2705 O O . ASN A 1 346 ? 70.431 90.350 10.219 1.00 12.55 336 ASN A O 1
ATOM 2710 N N . ALA A 1 347 ? 69.089 91.418 11.693 1.00 11.66 337 ALA A N 1
ATOM 2711 C CA . ALA A 1 347 ? 68.783 90.204 12.432 1.00 11.96 337 ALA A CA 1
ATOM 2712 C C . ALA A 1 347 ? 67.450 89.629 12.011 1.00 12.32 337 ALA A C 1
ATOM 2713 O O . ALA A 1 347 ? 66.444 90.341 11.958 1.00 12.68 337 ALA A O 1
ATOM 2715 N N . LYS A 1 348 ? 67.444 88.329 11.754 1.00 12.74 338 LYS A N 1
ATOM 2716 C CA . LYS A 1 348 ? 66.249 87.615 11.347 1.00 12.80 338 LYS A CA 1
ATOM 2717 C C . LYS A 1 348 ? 65.288 87.387 12.510 1.00 12.79 338 LYS A C 1
ATOM 2718 O O . LYS A 1 348 ? 65.706 87.116 13.638 1.00 11.96 338 LYS A O 1
ATOM 2722 N N . HIS A 1 349 ? 63.990 87.495 12.243 1.00 13.18 339 HIS A N 1
ATOM 2723 C CA . HIS A 1 349 ? 62.991 87.266 13.267 1.00 13.17 339 HIS A CA 1
ATOM 2724 C C . HIS A 1 349 ? 61.684 86.859 12.593 1.00 13.99 339 HIS A C 1
ATOM 2725 O O . HIS A 1 349 ? 60.820 87.694 12.309 1.00 16.12 339 HIS A O 1
ATOM 2732 N N . THR A 1 350 ? 61.560 85.568 12.327 1.00 13.89 340 THR A N 1
ATOM 2733 C CA . THR A 1 350 ? 60.360 85.043 11.684 1.00 15.05 340 THR A CA 1
ATOM 2734 C C . THR A 1 350 ? 59.717 83.880 12.429 1.00 13.81 340 THR A C 1
ATOM 2735 O O . THR A 1 350 ? 58.517 83.637 12.261 1.00 14.23 340 THR A O 1
ATOM 2739 N N . LYS A 1 351 ? 60.461 83.175 13.284 1.00 13.41 341 LYS A N 1
ATOM 2740 C CA . LYS A 1 351 ? 59.877 82.018 13.961 1.00 13.20 341 LYS A CA 1
ATOM 2741 C C . LYS A 1 351 ? 58.650 82.300 14.813 1.00 12.62 341 LYS A C 1
ATOM 2742 O O . LYS A 1 351 ? 57.674 81.546 14.763 1.00 13.07 341 LYS A O 1
ATOM 2748 N N . LEU A 1 352 ? 58.678 83.370 15.601 1.00 12.54 342 LEU A N 1
ATOM 2749 C CA . LEU A 1 352 ? 57.529 83.686 16.429 1.00 12.42 342 LEU A CA 1
ATOM 2750 C C . LEU A 1 352 ? 56.359 84.148 15.557 1.00 12.90 342 LEU A C 1
ATOM 2751 O O . LEU A 1 352 ? 55.207 83.841 15.860 1.00 12.84 342 LEU A O 1
ATOM 2756 N N . MET A 1 353 ? 56.653 84.899 14.500 1.00 12.94 343 MET A N 1
ATOM 2757 C CA . MET A 1 353 ? 55.588 85.337 13.581 1.00 13.92 343 MET A CA 1
ATOM 2758 C C . MET A 1 353 ? 54.932 84.107 12.939 1.00 15.18 343 MET A C 1
ATOM 2759 O O . MET A 1 353 ? 53.710 84.069 12.780 1.00 14.73 343 MET A O 1
ATOM 2764 N N . GLU A 1 354 ? 55.721 83.100 12.583 1.00 14.52 344 GLU A N 1
ATOM 2765 C CA . GLU A 1 354 ? 55.164 81.881 11.982 1.00 15.27 344 GLU A CA 1
ATOM 2766 C C . GLU A 1 354 ? 54.258 81.142 12.957 1.00 15.52 344 GLU A C 1
ATOM 2767 O O . GLU A 1 354 ? 53.363 80.384 12.536 1.00 17.24 344 GLU A O 1
ATOM 2770 N N . LEU A 1 355 ? 54.477 81.345 14.259 1.00 15.43 345 LEU A N 1
ATOM 2771 C CA . LEU A 1 355 ? 53.656 80.724 15.294 1.00 15.22 345 LEU A CA 1
ATOM 2772 C C . LEU A 1 355 ? 52.462 81.582 15.714 1.00 15.37 345 LEU A C 1
ATOM 2773 O O . LEU A 1 355 ? 51.770 81.263 16.683 1.00 17.03 345 LEU A O 1
ATOM 2778 N N . GLY A 1 356 ? 52.249 82.689 15.013 1.00 15.50 346 GLY A N 1
ATOM 2779 C CA . GLY A 1 356 ? 51.077 83.495 15.299 1.00 15.77 346 GLY A CA 1
ATOM 2780 C C . GLY A 1 356 ? 51.228 84.812 16.015 1.00 15.59 346 GLY A C 1
ATOM 2781 O O . GLY A 1 356 ? 50.226 85.421 16.376 1.00 17.31 346 GLY A O 1
ATOM 2782 N N . LEU A 1 357 ? 52.457 85.268 16.236 1.00 15.02 347 LEU A N 1
ATOM 2783 C CA . LEU A 1 357 ? 52.638 86.543 16.912 1.00 15.16 347 LEU A CA 1
ATOM 2784 C C . LEU A 1 357 ? 51.916 87.684 16.183 1.00 16.57 347 LEU A C 1
ATOM 2785 O O . LEU A 1 357 ? 52.034 87.817 14.966 1.00 17.29 347 LEU A O 1
ATOM 2790 N N . GLU A 1 358 ? 51.184 88.500 16.940 1.00 17.22 348 GLU A N 1
ATOM 2791 C CA . GLU A 1 358 ? 50.465 89.672 16.400 1.00 17.82 348 GLU A CA 1
ATOM 2792 C C . GLU A 1 358 ? 51.134 90.817 17.151 1.00 16.84 348 GLU A C 1
ATOM 2793 O O . GLU A 1 358 ? 50.704 91.199 18.244 1.00 17.43 348 GLU A O 1
ATOM 2796 N N . PRO A 1 359 ? 52.185 91.392 16.559 1.00 16.19 349 PRO A N 1
ATOM 2797 C CA . PRO A 1 359 ? 52.955 92.483 17.169 1.00 16.23 349 PRO A CA 1
ATOM 2798 C C . PRO A 1 359 ? 52.330 93.839 17.369 1.00 16.60 349 PRO A C 1
ATOM 2799 O O . PRO A 1 359 ? 51.450 94.260 16.608 1.00 16.78 349 PRO A O 1
ATOM 2804 N N . HIS A 1 360 ? 52.806 94.527 18.402 1.00 16.06 350 HIS A N 1
ATOM 2805 C CA . HIS A 1 360 ? 52.404 95.895 18.697 1.00 16.14 350 HIS A CA 1
ATOM 2806 C C . HIS A 1 360 ? 53.616 96.737 18.293 1.00 15.69 350 HIS A C 1
ATOM 2807 O O . HIS A 1 360 ? 54.511 97.013 19.113 1.00 15.01 350 HIS A O 1
ATOM 2814 N N . TYR A 1 361 ? 53.690 97.130 17.030 1.00 15.51 351 TYR A N 1
ATOM 2815 C CA . TYR A 1 361 ? 54.808 97.935 16.561 1.00 16.03 351 TYR A CA 1
ATOM 2816 C C . TYR A 1 361 ? 54.809 99.295 17.248 1.00 16.01 351 TYR A C 1
ATOM 2817 O O . TYR A 1 361 ? 53.755 99.811 17.631 1.00 16.15 351 TYR A O 1
ATOM 2826 N N . LEU A 1 362 ? 55.995 99.860 17.437 1.00 15.29 352 LEU A N 1
ATOM 2827 C CA . LEU A 1 362 ? 56.125 101.148 18.098 1.00 16.29 352 LEU A CA 1
ATOM 2828 C C . LEU A 1 362 ? 55.256 102.168 17.362 1.00 17.35 352 LEU A C 1
ATOM 2829 O O . LEU A 1 362 ? 55.345 102.300 16.134 1.00 18.85 352 LEU A O 1
ATOM 2834 N N . SER A 1 363 ? 54.441 102.889 18.122 1.00 17.39 353 SER A N 1
ATOM 2835 C CA . SER A 1 363 ? 53.507 103.851 17.540 1.00 18.15 353 SER A CA 1
ATOM 2836 C C . SER A 1 363 ? 53.470 105.186 18.250 1.00 18.45 353 SER A C 1
ATOM 2837 O O . SER A 1 363 ? 53.962 105.333 19.371 1.00 18.31 353 SER A O 1
ATOM 2840 N N . ASP A 1 364 ? 52.827 106.158 17.602 1.00 18.97 354 ASP A N 1
ATOM 2841 C CA . ASP A 1 364 ? 52.670 107.484 18.181 1.00 19.67 354 ASP A CA 1
ATOM 2842 C C . ASP A 1 364 ? 51.850 107.330 19.448 1.00 19.02 354 ASP A C 1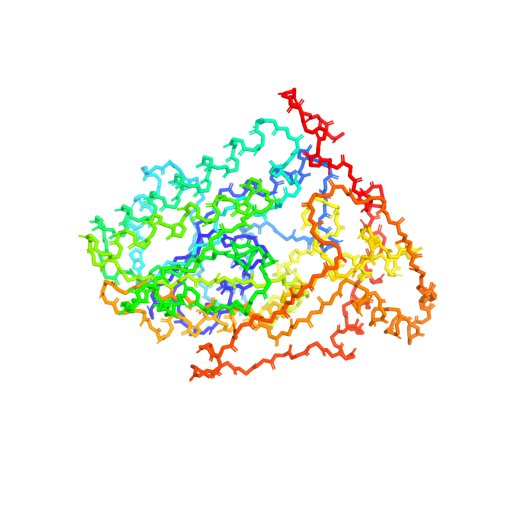
ATOM 2843 O O . ASP A 1 364 ? 52.092 108.003 20.445 1.00 18.79 354 ASP A O 1
ATOM 2847 N N . SER A 1 365 ? 50.879 106.429 19.409 1.00 18.76 355 SER A N 1
ATOM 2848 C CA . SER A 1 365 ? 50.027 106.202 20.563 1.00 19.58 355 SER A CA 1
ATOM 2849 C C . SER A 1 365 ? 50.814 105.688 21.774 1.00 18.85 355 SER A C 1
ATOM 2850 O O . SER A 1 365 ? 50.603 106.153 22.895 1.00 19.03 355 SER A O 1
ATOM 2853 N N . LEU A 1 366 ? 51.708 104.724 21.551 1.00 17.79 356 LEU A N 1
ATOM 2854 C CA . LEU A 1 366 ? 52.513 104.165 22.639 1.00 16.94 356 LEU A CA 1
ATOM 2855 C C . LEU A 1 366 ? 53.419 105.242 23.219 1.00 14.98 356 LEU A C 1
ATOM 2856 O O . LEU A 1 366 ? 53.485 105.417 24.435 1.00 14.87 356 LEU A O 1
ATOM 2861 N N . LEU A 1 367 ? 54.108 105.989 22.363 1.00 15.52 357 LEU A N 1
ATOM 2862 C CA . LEU A 1 367 ? 54.995 107.023 22.887 1.00 16.29 357 LEU A CA 1
ATOM 2863 C C . LEU A 1 367 ? 54.241 108.102 23.646 1.00 17.29 357 LEU A C 1
ATOM 2864 O O . LEU A 1 367 ? 54.713 108.589 24.672 1.00 17.24 357 LEU A O 1
ATOM 2869 N N . ASP A 1 368 ? 53.066 108.485 23.148 1.00 17.82 358 ASP A N 1
ATOM 2870 C CA . ASP A 1 368 ? 52.299 109.501 23.840 1.00 18.85 358 ASP A CA 1
ATOM 2871 C C . ASP A 1 368 ? 51.919 109.002 25.227 1.00 17.52 358 ASP A C 1
ATOM 2872 O O . ASP A 1 368 ? 52.018 109.734 26.208 1.00 17.39 358 ASP A O 1
ATOM 2877 N N . SER A 1 369 ? 51.488 107.748 25.306 1.00 17.77 359 SER A N 1
ATOM 2878 C CA . SER A 1 369 ? 51.086 107.157 26.577 1.00 18.40 359 SER A CA 1
ATOM 2879 C C . SER A 1 369 ? 52.270 107.032 27.541 1.00 17.44 359 SER A C 1
ATOM 2880 O O . SER A 1 369 ? 52.148 107.315 28.732 1.00 17.79 359 SER A O 1
ATOM 2884 N N . LEU A 1 370 ? 53.422 106.610 27.032 1.00 17.17 360 LEU A N 1
ATOM 2885 C CA . LEU A 1 370 ? 54.585 106.443 27.895 1.00 16.50 360 LEU A CA 1
ATOM 2886 C C . LEU A 1 370 ? 55.129 107.786 28.366 1.00 16.39 360 LEU A C 1
ATOM 2887 O O . LEU A 1 370 ? 55.518 107.929 29.527 1.00 17.12 360 LEU A O 1
ATOM 2892 N N . LEU A 1 371 ? 55.151 108.780 27.480 1.00 17.01 361 LEU A N 1
ATOM 2893 C CA . LEU A 1 371 ? 55.616 110.107 27.860 1.00 17.70 361 LEU A CA 1
ATOM 2894 C C . LEU A 1 371 ? 54.659 110.725 28.883 1.00 18.19 361 LEU A C 1
ATOM 2895 O O . LEU A 1 371 ? 55.099 111.332 29.854 1.00 18.87 361 LEU A O 1
ATOM 2900 N N . ASN A 1 372 ? 53.351 110.573 28.672 1.00 18.98 362 ASN A N 1
ATOM 2901 C CA . ASN A 1 372 ? 52.386 111.122 29.623 1.00 20.04 362 ASN A CA 1
ATOM 2902 C C . ASN A 1 372 ? 52.525 110.455 30.982 1.00 19.52 362 ASN A C 1
ATOM 2903 O O . ASN A 1 372 ? 52.350 111.087 32.022 1.00 19.46 362 ASN A O 1
ATOM 2908 N N . PHE A 1 373 ? 52.845 109.168 30.964 1.00 19.43 363 PHE A N 1
ATOM 2909 C CA . PHE A 1 373 ? 53.037 108.407 32.186 1.00 19.56 363 PHE A CA 1
ATOM 2910 C C . PHE A 1 373 ? 54.245 108.964 32.950 1.00 19.28 363 PHE A C 1
ATOM 2911 O O . PHE A 1 373 ? 54.178 109.207 34.155 1.00 19.00 363 PHE A O 1
ATOM 2919 N N . ALA A 1 374 ? 55.350 109.174 32.242 1.00 18.25 364 ALA A N 1
ATOM 2920 C CA . ALA A 1 374 ? 56.549 109.716 32.866 1.00 18.31 364 ALA A CA 1
ATOM 2921 C C . ALA A 1 374 ? 56.274 111.121 33.409 1.00 18.63 364 ALA A C 1
ATOM 2922 O O . ALA A 1 374 ? 56.757 111.481 34.479 1.00 18.08 364 ALA A O 1
ATOM 2924 N N . VAL A 1 375 ? 55.499 111.920 32.672 1.00 18.86 365 VAL A N 1
ATOM 2925 C CA . VAL A 1 375 ? 55.165 113.269 33.134 1.00 20.06 365 VAL A CA 1
ATOM 2926 C C . VAL A 1 375 ? 54.358 113.191 34.440 1.00 20.60 365 VAL A C 1
ATOM 2927 O O . VAL A 1 375 ? 54.610 113.943 35.380 1.00 21.28 365 VAL A O 1
ATOM 2931 N N . GLN A 1 376 ? 53.417 112.257 34.502 1.00 21.94 366 GLN A N 1
ATOM 2932 C CA . GLN A 1 376 ? 52.578 112.058 35.688 1.00 23.57 366 GLN A CA 1
ATOM 2933 C C . GLN A 1 376 ? 53.395 111.755 36.950 1.00 24.05 366 GLN A C 1
ATOM 2934 O O . GLN A 1 376 ? 53.006 112.123 38.060 1.00 24.69 366 GLN A O 1
ATOM 2939 N N . PHE A 1 377 ? 54.522 111.070 36.786 1.00 23.70 367 PHE A N 1
ATOM 2940 C CA . PHE A 1 377 ? 55.357 110.729 37.935 1.00 23.31 367 PHE A CA 1
ATOM 2941 C C . PHE A 1 377 ? 56.695 111.458 37.920 1.00 23.07 367 PHE A C 1
ATOM 2942 O O . PHE A 1 377 ? 57.624 111.038 38.615 1.00 22.58 367 PHE A O 1
ATOM 2950 N N . LYS A 1 378 ? 56.810 112.545 37.163 1.00 23.22 368 LYS A N 1
A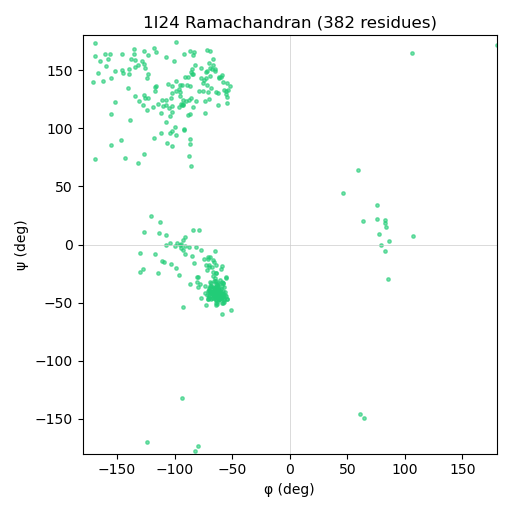TOM 2951 C CA . LYS A 1 378 ? 58.092 113.246 37.070 1.00 24.14 368 LYS A CA 1
ATOM 2952 C C . LYS A 1 378 ? 58.670 113.682 38.412 1.00 24.45 368 LYS A C 1
ATOM 2953 O O . LYS A 1 378 ? 59.889 113.780 38.562 1.00 24.34 368 LYS A O 1
ATOM 2956 N N . ASP A 1 379 ? 57.798 113.933 39.384 1.00 24.40 369 ASP A N 1
ATOM 2957 C CA . ASP A 1 379 ? 58.229 114.351 40.713 1.00 24.38 369 ASP A CA 1
ATOM 2958 C C . ASP A 1 379 ? 59.050 113.278 41.429 1.00 23.79 369 ASP A C 1
ATOM 2959 O O . ASP A 1 379 ? 59.836 113.590 42.326 1.00 24.27 369 ASP A O 1
ATOM 2961 N N . ARG A 1 380 ? 58.859 112.017 41.048 1.00 22.65 370 ARG A N 1
ATOM 2962 C CA . ARG A 1 380 ? 59.584 110.912 41.672 1.00 21.49 370 ARG A CA 1
ATOM 2963 C C . ARG A 1 380 ? 60.960 110.656 41.056 1.00 20.48 370 ARG A C 1
ATOM 2964 O O . ARG A 1 380 ? 61.747 109.883 41.600 1.00 21.12 370 ARG A O 1
ATOM 2977 N N . VAL A 1 381 ? 61.263 111.298 39.938 1.00 18.15 371 VAL A N 1
ATOM 2978 C CA . VAL A 1 381 ? 62.532 111.054 39.259 1.00 16.78 371 VAL A CA 1
ATOM 2979 C C . VAL A 1 381 ? 63.763 111.642 39.925 1.00 16.44 371 VAL A C 1
ATOM 2980 O O . VAL A 1 381 ? 63.841 112.843 40.167 1.00 17.01 371 VAL A O 1
ATOM 2984 N N . ASP A 1 382 ? 64.736 110.783 40.221 1.00 15.13 372 ASP A N 1
ATOM 2985 C CA . ASP A 1 382 ? 65.993 111.209 40.819 1.00 14.52 372 ASP A CA 1
ATOM 2986 C C . ASP A 1 382 ? 66.936 111.474 39.645 1.00 13.92 372 ASP A C 1
ATOM 2987 O O . ASP A 1 382 ? 67.533 110.543 39.069 1.00 13.13 372 ASP A O 1
ATOM 2992 N N . THR A 1 383 ? 67.079 112.742 39.266 1.00 13.58 373 THR A N 1
ATOM 2993 C CA . THR A 1 383 ? 67.918 113.083 38.130 1.00 15.03 373 THR A CA 1
ATOM 2994 C C . THR A 1 383 ? 69.406 112.758 38.310 1.00 13.90 373 THR A C 1
ATOM 2995 O O . THR A 1 383 ? 70.141 112.664 37.335 1.00 13.48 373 THR A O 1
ATOM 2999 N N . LYS A 1 384 ? 69.849 112.560 39.548 1.00 14.03 374 LYS A N 1
ATOM 3000 C CA . LYS A 1 384 ? 71.252 112.214 39.784 1.00 14.83 374 LYS A CA 1
ATOM 3001 C C . LYS A 1 384 ? 71.594 110.820 39.234 1.00 13.06 374 LYS A C 1
ATOM 3002 O O . LYS A 1 384 ? 72.773 110.496 39.045 1.00 14.23 374 LYS A O 1
ATOM 3008 N N . GLN A 1 385 ? 70.572 110.000 39.014 1.00 12.09 375 GLN A N 1
ATOM 3009 C CA . GLN A 1 385 ? 70.808 108.643 38.505 1.00 11.54 375 GLN A CA 1
ATOM 3010 C C . GLN A 1 385 ? 70.709 108.525 36.993 1.00 12.41 375 GLN A C 1
ATOM 3011 O O . GLN A 1 385 ? 70.896 107.430 36.440 1.00 12.56 375 GLN A O 1
ATOM 3021 N N . ILE A 1 386 ? 70.446 109.622 36.293 1.00 11.40 376 ILE A N 1
ATOM 3022 C CA . ILE A 1 386 ? 70.295 109.567 34.854 1.00 11.58 376 ILE A CA 1
ATOM 3023 C C . ILE A 1 386 ? 71.581 109.313 34.078 1.00 11.65 376 ILE A C 1
ATOM 3024 O O . ILE A 1 386 ? 71.605 108.448 33.193 1.00 11.43 376 ILE A O 1
ATOM 3029 N N . MET A 1 387 ? 72.654 110.031 34.410 1.00 11.38 377 MET A N 1
ATOM 3030 C CA . MET A 1 387 ? 73.916 109.879 33.681 1.00 11.30 377 MET A CA 1
ATOM 3031 C C . MET A 1 387 ? 74.680 108.613 34.088 1.00 10.86 377 MET A C 1
ATOM 3032 O O . MET A 1 387 ? 74.708 108.258 35.259 1.00 11.68 377 MET A O 1
ATOM 3037 N N . PRO A 1 388 ? 75.337 107.953 33.123 1.00 10.78 378 PRO A N 1
ATOM 3038 C CA . PRO A 1 388 ? 76.086 106.725 33.446 1.00 10.40 378 PRO A CA 1
ATOM 3039 C C . PRO A 1 388 ? 77.388 106.996 34.165 1.00 12.25 378 PRO A C 1
ATOM 3040 O O . PRO A 1 388 ? 78.141 107.927 33.805 1.00 12.96 378 PRO A O 1
ATOM 3044 N N . SER A 1 389 ? 77.684 106.163 35.163 1.00 11.54 379 SER A N 1
ATOM 3045 C CA . SER A 1 389 ? 78.910 106.292 35.930 1.00 12.17 379 SER A CA 1
ATOM 3046 C C . SER A 1 389 ? 79.708 104.985 35.967 1.00 11.28 379 SER A C 1
ATOM 3047 O O . SER A 1 389 ? 80.660 104.887 36.747 1.00 13.46 379 SER A O 1
ATOM 3050 N N . VAL A 1 390 ? 79.338 104.002 35.146 1.00 9.51 380 VAL A N 1
ATOM 3051 C CA . VAL A 1 390 ? 80.037 102.708 35.142 1.00 9.32 380 VAL A CA 1
ATOM 3052 C C . VAL A 1 390 ? 80.796 102.560 33.822 1.00 9.00 380 VAL A C 1
ATOM 3053 O O . VAL A 1 390 ? 80.201 102.417 32.745 1.00 11.09 380 VAL A O 1
ATOM 3057 N N . SER A 1 391 ? 82.126 102.554 33.899 1.00 10.01 381 SER A N 1
ATOM 3058 C CA . SER A 1 391 ? 82.970 102.435 32.724 1.00 9.03 381 SER A CA 1
ATOM 3059 C C . SER A 1 391 ? 83.403 100.993 32.449 1.00 9.66 381 SER A C 1
ATOM 3060 O O . SER A 1 391 ? 83.895 100.309 33.353 1.00 11.31 381 SER A O 1
ATOM 3063 N N . TRP A 1 392 ? 83.260 100.547 31.211 1.00 9.56 382 TRP A N 1
ATOM 3064 C CA . TRP A 1 392 ? 83.693 99.198 30.833 1.00 9.52 382 TRP A CA 1
ATOM 3065 C C . TRP A 1 392 ? 85.215 99.084 30.974 1.00 10.38 382 TRP A C 1
ATOM 3066 O O . TRP A 1 392 ? 85.741 98.033 31.377 1.00 11.72 382 TRP A O 1
ATOM 3077 N N . LYS A 1 393 ? 85.937 100.151 30.625 1.00 10.53 383 LYS A N 1
ATOM 3078 C CA . LYS A 1 393 ? 87.399 100.126 30.672 1.00 12.45 383 LYS A CA 1
ATOM 3079 C C . LYS A 1 393 ? 88.023 100.348 32.036 1.00 12.37 383 LYS A C 1
ATOM 3080 O O . LYS A 1 393 ? 89.095 99.792 32.323 1.00 13.66 383 LYS A O 1
ATOM 3084 N N . LYS A 1 394 ? 87.388 101.151 32.875 1.00 12.73 384 LYS A N 1
ATOM 3085 C CA . LYS A 1 394 ? 87.968 101.482 34.163 1.00 13.39 384 LYS A CA 1
ATOM 3086 C C . LYS A 1 394 ? 87.570 100.599 35.326 1.00 12.27 384 LYS A C 1
ATOM 3087 O O . LYS A 1 394 ? 87.982 100.846 36.455 1.00 14.14 384 LYS A O 1
ATOM 3091 N N . ILE A 1 395 ? 86.789 99.552 35.048 1.00 12.44 385 ILE A N 1
ATOM 3092 C CA . ILE A 1 395 ? 86.354 98.617 36.090 1.00 12.08 385 ILE A CA 1
ATOM 3093 C C . ILE A 1 395 ? 87.560 98.113 36.899 1.00 11.63 385 ILE A C 1
ATOM 3094 O O . ILE A 1 395 ? 88.611 97.786 36.333 1.00 13.55 385 ILE A O 1
ATOM 3099 N N . GLY A 1 396 ? 87.396 98.077 38.218 1.00 11.77 386 GLY A N 1
ATOM 3100 C CA . GLY A 1 396 ? 88.459 97.649 39.112 1.00 12.33 386 GLY A CA 1
ATOM 3101 C C . GLY A 1 396 ? 88.073 96.503 40.036 1.00 10.80 386 GLY A C 1
ATOM 3102 O O . GLY A 1 396 ? 86.999 95.885 39.902 1.00 11.78 386 GLY A O 1
ATOM 3103 N N . VAL A 1 397 ? 88.927 96.222 41.009 1.00 11.40 387 VAL A N 1
ATOM 3104 C CA . VAL A 1 397 ? 88.684 95.098 41.904 1.00 11.19 387 VAL A CA 1
ATOM 3105 C C . VAL A 1 397 ? 88.071 95.475 43.237 1.00 11.53 387 VAL A C 1
ATOM 3106 O O . VAL A 1 397 ? 87.467 94.633 43.903 1.00 13.57 387 VAL A O 1
ATOM 3110 N N . LYS A 1 398 ? 88.177 96.732 43.645 1.00 12.17 388 LYS A N 1
ATOM 3111 C CA . LYS A 1 398 ? 87.575 97.134 44.915 1.00 13.07 388 LYS A CA 1
ATOM 3112 C C . LYS A 1 398 ? 86.047 97.177 44.782 1.00 12.71 388 LYS A C 1
ATOM 3113 O O . LYS A 1 398 ? 85.508 97.665 43.781 1.00 13.11 388 LYS A O 1
ATOM 3117 N N . THR A 1 399 ? 85.347 96.673 45.789 1.00 12.51 389 THR A N 1
ATOM 3118 C CA . THR A 1 399 ? 83.886 96.712 45.750 1.00 13.02 389 THR A CA 1
ATOM 3119 C C . THR A 1 399 ? 83.471 98.164 45.915 1.00 12.35 389 THR A C 1
ATOM 3120 O O . THR A 1 399 ? 83.840 98.845 46.883 1.00 12.45 389 THR A O 1
ATOM 3124 N N . LYS A 1 400 ? 82.685 98.638 44.966 1.00 11.48 390 LYS A N 1
ATOM 3125 C CA . LYS A 1 400 ? 82.259 100.024 44.949 1.00 12.92 390 LYS A CA 1
ATOM 3126 C C . LYS A 1 400 ? 80.991 100.278 45.724 1.00 12.39 390 LYS A C 1
ATOM 3127 O O . LYS A 1 400 ? 80.094 99.416 45.763 1.00 12.33 390 LYS A O 1
ATOM 3130 N N . SER A 1 401 ? 80.929 101.445 46.363 1.00 12.12 391 SER A N 1
ATOM 3131 C CA . SER A 1 401 ? 79.706 101.899 47.030 1.00 13.19 391 SER A CA 1
ATOM 3132 C C . SER A 1 401 ? 79.221 103.086 46.199 1.00 15.29 391 SER A C 1
ATOM 3133 O O . SER A 1 401 ? 79.982 104.032 45.939 1.00 14.84 391 SER A O 1
ATOM 3136 N N . MET A 1 402 ? 77.974 103.001 45.740 1.00 16.50 392 MET A N 1
ATOM 3137 C CA . MET A 1 402 ? 77.352 104.033 44.925 1.00 20.48 392 MET A CA 1
ATOM 3138 C C . MET A 1 402 ? 76.505 104.849 45.870 1.00 22.12 392 MET A C 1
ATOM 3139 O O . MET A 1 402 ? 75.361 104.484 46.169 1.00 23.98 392 MET A O 1
ATOM 3145 N N . THR A 1 403 ? 77.087 105.936 46.370 1.00 22.38 393 THR A N 1
#

B-factor: mean 13.43, std 6.13, range [4.64, 45.09]

Foldseek 3Di:
DDEEEEEVLQAQLNVLQQLVVVVVPHAAEYEYQCVVVVVCVQAVHDFLDDAADPVLLQVVSCVVPVHGHHYQHDQLLPLVSVLVVCQVRVDQEYEDPHADQWQLQCQQAPVSVVCRLCSLQSSLVSVLVSCLPPPVNYEYEYEAAPQQAAFDQDEAEQQWDWDADPHRIDIGGHHGDHFGSNNVSSNSSLVVVLVCLQVRQHWYEYAHEWAEDDFDDVRLPPDVNSGHGQGQFPGPHDQLSVQLLCLLLQHAREQEALQQAKIFYAYSNLSSVLVVLCVVDTGGGSDYHGAHHGDDMDTSVRSSVLLCVLSVVVVRNHHHDYDHHLGDGDNHGDYHYDGCVSVVSPRDGDPDDSVRSNVSSVVSNVSSVSDDVVRNDDDRHNPPHYHDDDRD

Radius of gyration: 20.29 Å; Cα contacts (8 Å, |Δi|>4): 821; chains: 1; bounding box: 49×57×48 Å

Organism: Arabidopsis thaliana (NCBI:txid3702)

InterPro domains:
  IPR001509 NAD-dependent epimerase/dehydratase [PF01370] (87-375)
  IPR036291 NAD(P)-binding domain superfamily [SSF51735] (85-456)

Solvent-accessible surface area: 15912 Å² total

CATH classification: 3.40.50.720 (+1 more: 3.90.25.10)

GO terms:
  GO:0008146 sulfotransferase activity (F, IDA)
  GO:0009507 chloroplast (C, IDA)
  GO:0016036 cellular response to phosphate starvation (P, IEP)
  GO:0009247 glycolipid biosynthetic process (P, IDA)
  GO:0005886 plasma membrane (C, HDA)
  GO:0008270 zinc ion binding (F, HDA)
  GO:0046507 UDPsulfoquinovose synthase activity (F, IDA)
  GO:0046506 sulfolipid biosynthetic process (P, IDA)
  GO:0016036 cellular response to phosphate starvation (P, IMP)

Secondary structure (P-SEA, 3-state):
cbbbbbcccccaaaaaaaaaaaaacccccccccaaaaaaaaaaccccccccccaaaaaaaaaaaccbbbbbbbccccaaaaaaaaaaacccccccccccccccccccccaaaaaaaaaaaaaaaaaaaaaaacccccbbbbccccccccccccccccccbbbbbcccbbbbcccbbbbccaaaaaaaaaaaaaaaaaaacbbbbbbccccccccccccccccccccbbbbbccccccccaaaaaaaaaacccccccccccbbbbbbcaaaaaaaaaaaaacccccccccccccccccccaaaaaaaaaaaaaaaccbbbbbbcccccccccbbbbbbbcccccccccccccccaaaaaaaaaaaaaaccccccccccccccccccccccccc

Sequence (392 aa):
GSRVMVIGGDGYCGWATALH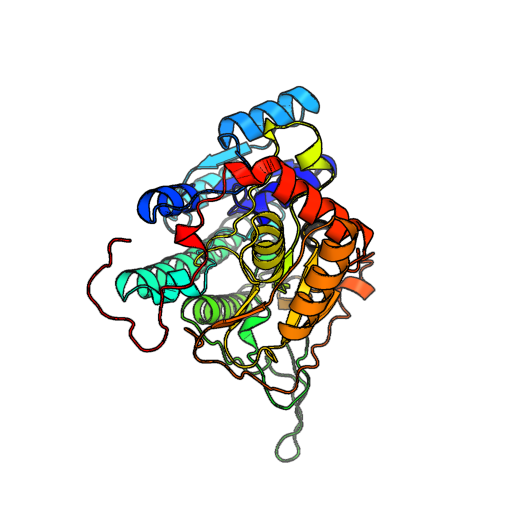LSKKNYEVCIVDNLVRRLFDHQLGLESLLTTPPIASIHDRISRWKALTGKSIELYVGDICDFEFLAESFKSFEPDSVVHFGEQRSAPYSMIDRSRAVYTQHNNVIGTLNVLFAIKEFGEECHLVKLGTMGEYGTPNIDIEEGYITIITHNGRTDTLPYPKQASSFYHLSKVHDSHNIAFTCKAWGIRATDLNQGVVYGVKTDETEMHEELRNRLDYDAVFGTALNRFCVQAAVGHPLTVYGKGGQTRGYLDIRDTVQCVEIAIANPAKAGEFRVFNQFTEQFSVNELASLVTKAGSKLGLLDDVKKMTVPNPRVEAEEHYYNAKHTKLMELGLEPHYLSDSLLDSLLNFAVQFKDRVDTKQIMPSVSWKKIGVKTKSM